Protein AF-0000000087525383 (afdb_homodimer)

Foldseek 3Di:
DPPDPDPPPPPPPPDDPDDDPFKWKKKKKWKDFPVPDCVVVLCVLLVVLVKDWPDKDWDDDDRMIMIITMIMDGPSSVVSSVVVVVVCCVPVVIDMDMDIDDPDPPPVFWFKKKKKKKDQDDPCPVVLVCVLCVVQVKAWDDKDKDWDQDPPPRTIMIIMMTMITHGNPDPVVVSVVVVVVSCVVRVMDMDIGGDDD/DPPDPPPPPPPPPPDDPDDDPFKWKKKKKWKDFPVPDCVVVLCVLLVVLVKDWPDKDWDDDDRMIMIITMIMDGPSSVVSSVVVVVVCCVPVVIDMDMDIDDPDPPPVFWFKKKKKKKDQDDPCPVVLVCVLCVVQVKAWDDKDKDWDQDPPPRTIMIIMITMITHGNPDPVVVSVVVVVVSCVVRVMDMDIGGDDD

pLDDT: mean 84.91, std 17.98, range [26.03, 98.06]

Sequence (394 aa):
MDTMPDWQDSDLKEQPRRSRPNENHLLINAFAPRDASPLVSLARRIAESGCNVVEARLATLGQEVCAQMLAQGSWDAIAKLESALARMEREDGTRMVYFRTALREAQGNALPYIVEVTAADKPGVLYQLAEFFEHHGVSIENMSCSRYRAAQTGADVFSAQFTVGIPVDTHIAGLRDDFLEFCDGLNLDAILDPMKFMDTMPDWQDSDLKEQPRRSRPNENHLLINAFAPRDASPLVSLARRIAESGCNVVEARLATLGQEVCAQMLAQGSWDAIAKLESALARMEREDGTRMVYFRTALREAQGNALPYIVEVTAADKPGVLYQLAEFFEHHGVSIENMSCSRYRAAQTGADVFSAQFTVGIPVDTHIAGLRDDFLEFCDGLNLDAILDPMKF

Nearest PDB structures (foldseek):
  1u8s-assembly1_A  TM=7.727E-01  e=5.179E-16  Vibrio cholerae
  1u8s-assembly1_B  TM=7.423E-01  e=1.619E-15  Vibrio cholerae
  2nyi-assembly1_B  TM=8.456E-01  e=4.259E-13  Galdieria sulphuraria
  5jlp-assembly1_A  TM=7.765E-01  e=1.706E-09  Mycobacterium avium 104
  5t41-assembly1_A  TM=7.630E-01  e=2.341E-09  Mycobacterium avium 104

Organism: NCBI:txid634155

Radius of gyration: 21.94 Å; Cα contacts (8 Å, |Δi|>4): 766; chains: 2; bounding box: 50×54×67 Å

InterPro domains:
  IPR002912 ACT domain [PS51671] (114-195)
  IPR016867 Glycine cleavage system transcriptional repressor [PIRSF028103] (23-197)
  IPR045865 ACT-like domain [SSF55021] (23-100)
  IPR045865 ACT-like domain [SSF55021] (109-196)
  IPR050990 UPF0237/Glycine cleavage system regulator [PTHR34875] (22-196)

Structure (mmCIF, N/CA/C/O backbone):
data_AF-0000000087525383-model_v1
#
loop_
_entity.id
_entity.type
_entity.pdbx_description
1 polymer 'Glycine cleavage system transcriptional repressor'
#
loop_
_atom_site.group_PDB
_atom_site.id
_atom_site.type_symbol
_atom_site.label_atom_id
_atom_site.label_alt_id
_atom_site.label_comp_id
_atom_site.label_asym_id
_atom_site.label_entity_id
_atom_site.label_seq_id
_atom_site.pdbx_PDB_ins_code
_atom_site.Cartn_x
_atom_site.Cartn_y
_atom_site.Cartn_z
_atom_site.occupancy
_atom_site.B_iso_or_equiv
_atom_site.auth_seq_id
_atom_site.auth_comp_id
_atom_site.auth_asym_id
_atom_site.auth_atom_id
_atom_site.pdbx_PDB_model_num
ATOM 1 N N . MET A 1 1 ? -25.219 10.859 -43.25 1 26.31 1 MET A N 1
ATOM 2 C CA . MET A 1 1 ? -25.562 11.039 -41.844 1 26.31 1 MET A CA 1
ATOM 3 C C . MET A 1 1 ? -24.906 9.969 -40.969 1 26.31 1 MET A C 1
ATOM 5 O O . MET A 1 1 ? -25.469 8.891 -40.781 1 26.31 1 MET A O 1
ATOM 9 N N . ASP A 1 2 ? -23.656 9.625 -41.094 1 30.47 2 ASP A N 1
ATOM 10 C CA . ASP A 1 2 ? -22.844 8.484 -40.688 1 30.47 2 ASP A CA 1
ATOM 11 C C . ASP A 1 2 ? -22.609 8.508 -39.156 1 30.47 2 ASP A C 1
ATOM 13 O O . ASP A 1 2 ? -21.953 9.422 -38.656 1 30.47 2 ASP A O 1
ATOM 17 N N . THR A 1 3 ? -23.672 8.094 -38.375 1 31.86 3 THR A N 1
ATOM 18 C CA . THR A 1 3 ? -23.75 8.109 -36.938 1 31.86 3 THR A CA 1
ATOM 19 C C . THR A 1 3 ? -22.578 7.348 -36.312 1 31.86 3 THR A C 1
ATOM 21 O O . THR A 1 3 ? -22.359 6.176 -36.625 1 31.86 3 THR A O 1
ATOM 24 N N . MET A 1 4 ? -21.562 8.039 -35.969 1 33.44 4 MET A N 1
ATOM 25 C CA . MET A 1 4 ? -20.391 7.48 -35.312 1 33.44 4 MET A CA 1
ATOM 26 C C . MET A 1 4 ? -20.781 6.617 -34.125 1 33.44 4 MET A C 1
ATOM 28 O O . MET A 1 4 ? -21.562 7.047 -33.281 1 33.44 4 MET A O 1
ATOM 32 N N . PRO A 1 5 ? -20.641 5.266 -34.188 1 33.88 5 PRO A N 1
ATOM 33 C CA . PRO A 1 5 ? -21.109 4.438 -33.062 1 33.88 5 PRO A CA 1
ATOM 34 C C . PRO A 1 5 ? -20.609 4.938 -31.703 1 33.88 5 PRO A C 1
ATOM 36 O O . PRO A 1 5 ? -19.547 5.566 -31.625 1 33.88 5 PRO A O 1
ATOM 39 N N . ASP A 1 6 ? -21.5 5.375 -30.828 1 31.06 6 ASP A N 1
ATOM 40 C CA . ASP A 1 6 ? -21.328 5.684 -29.422 1 31.06 6 ASP A CA 1
ATOM 41 C C . ASP A 1 6 ? -20.484 4.613 -28.719 1 31.06 6 ASP A C 1
ATOM 43 O O . ASP A 1 6 ? -20.797 3.422 -28.797 1 31.06 6 ASP A O 1
ATOM 47 N N . TRP A 1 7 ? -19.172 4.754 -28.688 1 30.75 7 TRP A N 1
ATOM 48 C CA . TRP A 1 7 ? -18.312 3.926 -27.875 1 30.75 7 TRP A CA 1
ATOM 49 C C . TRP A 1 7 ? -18.938 3.668 -26.5 1 30.75 7 TRP A C 1
ATOM 51 O O . TRP A 1 7 ? -19.25 4.609 -25.766 1 30.75 7 TRP A O 1
ATOM 61 N N . GLN A 1 8 ? -19.953 2.82 -26.391 1 28.8 8 GLN A N 1
ATOM 62 C CA . GLN A 1 8 ? -20.547 2.334 -25.141 1 28.8 8 GLN A CA 1
ATOM 63 C C . GLN A 1 8 ? -19.469 2.07 -24.094 1 28.8 8 GLN A C 1
ATOM 65 O O . GLN A 1 8 ? -18.516 1.323 -24.344 1 28.8 8 GLN A O 1
ATOM 70 N N . ASP A 1 9 ? -19.078 3.012 -23.312 1 34.28 9 ASP A N 1
ATOM 71 C CA . ASP A 1 9 ? -18.359 2.936 -22.047 1 34.28 9 ASP A CA 1
ATOM 72 C C . ASP A 1 9 ? -18.797 1.706 -21.25 1 34.28 9 ASP A C 1
ATOM 74 O O . ASP A 1 9 ? -19.891 1.679 -20.672 1 34.28 9 ASP A O 1
ATOM 78 N N . SER A 1 10 ? -18.656 0.495 -21.797 1 34.56 10 SER A N 1
ATOM 79 C CA . SER A 1 10 ? -18.906 -0.721 -21.031 1 34.56 10 SER A CA 1
ATOM 80 C C . SER A 1 10 ? -18.422 -0.584 -19.594 1 34.56 10 SER A C 1
ATOM 82 O O . SER A 1 10 ? -17.219 -0.426 -19.359 1 34.56 10 SER A O 1
ATOM 84 N N . ASP A 1 11 ? -19.188 -0.026 -18.75 1 36.31 11 ASP A N 1
ATOM 85 C CA . ASP A 1 11 ? -19.156 -0.075 -17.281 1 36.31 11 ASP A CA 1
ATOM 86 C C . ASP A 1 11 ? -18.719 -1.453 -16.797 1 36.31 11 ASP A C 1
ATOM 88 O O . ASP A 1 11 ? -19.484 -2.414 -16.859 1 36.31 11 ASP A O 1
ATOM 92 N N . LEU A 1 12 ? -17.672 -1.99 -17.141 1 36.22 12 LEU A N 1
ATOM 93 C CA . LEU A 1 12 ? -17.172 -3.17 -16.438 1 36.22 12 LEU A CA 1
ATOM 94 C C . LEU A 1 12 ? -17.391 -3.027 -14.922 1 36.22 12 LEU A C 1
ATOM 96 O O . LEU A 1 12 ? -16.484 -2.576 -14.211 1 36.22 12 LEU A O 1
ATOM 100 N N . LYS A 1 13 ? -18.578 -2.775 -14.469 1 38.59 13 LYS A N 1
ATOM 101 C CA . LYS A 1 13 ? -18.938 -2.83 -13.055 1 38.59 13 LYS A CA 1
ATOM 102 C C . LYS A 1 13 ? -18.438 -4.113 -12.406 1 38.59 13 LYS A C 1
ATOM 104 O O . LYS A 1 13 ? -18.797 -5.215 -12.828 1 38.59 13 LYS A O 1
ATOM 109 N N . GLU A 1 14 ? -17.344 -4.152 -11.836 1 45.91 14 GLU A N 1
ATOM 110 C CA . GLU A 1 14 ? -16.797 -5.219 -11 1 45.91 14 GLU A CA 1
ATOM 111 C C . GLU A 1 14 ? -17.844 -5.715 -9.992 1 45.91 14 GLU A C 1
ATOM 113 O O . GLU A 1 14 ? -18.406 -4.926 -9.242 1 45.91 14 GLU A O 1
ATOM 118 N N . GLN A 1 15 ? -18.656 -6.668 -10.336 1 46.84 15 GLN A N 1
ATOM 119 C CA . GLN A 1 15 ? -19.531 -7.188 -9.281 1 46.84 15 GLN A CA 1
ATOM 120 C C . GLN A 1 15 ? -18.719 -7.852 -8.172 1 46.84 15 GLN A C 1
ATOM 122 O O . GLN A 1 15 ? -17.859 -8.695 -8.445 1 46.84 15 GLN A O 1
ATOM 127 N N . PRO A 1 16 ? -18.781 -7.27 -7.035 1 48.25 16 PRO A N 1
ATOM 128 C CA . PRO A 1 16 ? -18.078 -7.922 -5.922 1 48.25 16 PRO A CA 1
ATOM 129 C C . PRO A 1 16 ? -18.422 -9.406 -5.801 1 48.25 16 PRO A C 1
ATOM 131 O O . PRO A 1 16 ? -19.562 -9.805 -6.09 1 48.25 16 PRO A O 1
ATOM 134 N N . ARG A 1 17 ? -17.562 -10.297 -5.781 1 51.44 17 ARG A N 1
ATOM 135 C CA . ARG A 1 17 ? -17.766 -11.727 -5.578 1 51.44 17 ARG A CA 1
ATOM 136 C C . ARG A 1 17 ? -18.562 -11.984 -4.301 1 51.44 17 ARG A C 1
ATOM 138 O O . ARG A 1 17 ? -18.203 -11.492 -3.23 1 51.44 17 ARG A O 1
ATOM 145 N N . ARG A 1 18 ? -19.734 -12.445 -4.391 1 45.78 18 ARG A N 1
ATOM 146 C CA . ARG A 1 18 ? -20.562 -12.844 -3.258 1 45.78 18 ARG A CA 1
ATOM 147 C C . ARG A 1 18 ? -19.922 -13.984 -2.477 1 45.78 18 ARG A C 1
ATOM 149 O O . ARG A 1 18 ? -19.375 -14.922 -3.068 1 45.78 18 ARG A O 1
ATOM 156 N N . SER A 1 19 ? -19.531 -13.68 -1.226 1 52.75 19 SER A N 1
ATOM 157 C CA . SER A 1 19 ? -18.984 -14.656 -0.287 1 52.75 19 SER A CA 1
ATOM 158 C C . SER A 1 19 ? -19.844 -15.906 -0.226 1 52.75 19 SER A C 1
ATOM 160 O O . SER A 1 19 ? -21.078 -15.82 -0.128 1 52.75 19 SER A O 1
ATOM 162 N N . ARG A 1 20 ? -19.469 -16.984 -0.732 1 54.62 20 ARG A N 1
ATOM 163 C CA . ARG A 1 20 ? -20.156 -18.234 -0.437 1 54.62 20 ARG A CA 1
ATOM 164 C C . ARG A 1 20 ? -20.203 -18.5 1.065 1 54.62 20 ARG A C 1
ATOM 166 O O . ARG A 1 20 ? -19.328 -18.047 1.808 1 54.62 20 ARG A O 1
ATOM 173 N N . PRO A 1 21 ? -21.359 -18.922 1.694 1 55.5 21 PRO A N 1
ATOM 174 C CA . PRO A 1 21 ? -21.625 -19.141 3.119 1 55.5 21 PRO A CA 1
ATOM 175 C C . PRO A 1 21 ? -20.406 -19.688 3.871 1 55.5 21 PRO A C 1
ATOM 177 O O . PRO A 1 21 ? -20.203 -19.359 5.047 1 55.5 21 PRO A O 1
ATOM 180 N N . ASN A 1 22 ? -19.5 -20.391 3.27 1 66.19 22 ASN A N 1
ATOM 181 C CA . ASN A 1 22 ? -18.453 -21.031 4.051 1 66.19 22 ASN A CA 1
ATOM 182 C C . ASN A 1 22 ? -17.078 -20.406 3.75 1 66.19 22 ASN A C 1
ATOM 184 O O . ASN A 1 22 ? -16.047 -21.062 3.928 1 66.19 22 ASN A O 1
ATOM 188 N N . GLU A 1 23 ? -17.172 -19.141 3.412 1 83.19 23 GLU A N 1
ATOM 189 C CA . GLU A 1 23 ? -15.898 -18.531 3.057 1 83.19 23 GLU A CA 1
ATOM 190 C C . GLU A 1 23 ? -15.383 -17.625 4.172 1 83.19 23 GLU A C 1
ATOM 192 O O . GLU A 1 23 ? -16.125 -16.781 4.688 1 83.19 23 GLU A O 1
ATOM 197 N N . ASN A 1 24 ? -14.156 -18.016 4.688 1 91.25 24 ASN A N 1
ATOM 198 C CA . ASN A 1 24 ? -13.445 -17.25 5.711 1 91.25 24 ASN A CA 1
ATOM 199 C C . ASN A 1 24 ? -12.305 -16.422 5.113 1 91.25 24 ASN A C 1
ATOM 201 O O . ASN A 1 24 ? -11.766 -16.781 4.066 1 91.25 24 ASN A O 1
ATOM 205 N N . HIS A 1 25 ? -12.086 -15.305 5.805 1 93.69 25 HIS A N 1
ATOM 206 C CA . HIS A 1 25 ? -11.07 -14.383 5.305 1 93.69 25 HIS A CA 1
ATOM 207 C C . HIS A 1 25 ? -10.023 -14.094 6.375 1 93.69 25 HIS A C 1
ATOM 209 O O . HIS A 1 25 ? -10.359 -13.914 7.547 1 93.69 25 HIS A O 1
ATOM 215 N N . LEU A 1 26 ? -8.812 -14.102 5.934 1 95.06 26 LEU A N 1
ATOM 216 C CA . LEU A 1 26 ? -7.68 -13.773 6.793 1 95.06 26 LEU A CA 1
ATOM 217 C C . LEU A 1 26 ? -6.852 -12.641 6.195 1 95.06 26 LEU A C 1
ATOM 219 O O . LEU A 1 26 ? -6.406 -12.727 5.051 1 95.06 26 LEU A O 1
ATOM 223 N N . LEU A 1 27 ? -6.715 -11.594 6.957 1 93.88 27 LEU A N 1
ATOM 224 C CA . LEU A 1 27 ? -5.828 -10.5 6.555 1 93.88 27 LEU A CA 1
ATOM 225 C C . LEU A 1 27 ? -4.426 -10.711 7.109 1 93.88 27 LEU A C 1
ATOM 227 O O . LEU A 1 27 ? -4.258 -11.031 8.289 1 93.88 27 LEU A O 1
ATOM 231 N N . ILE A 1 28 ? -3.428 -10.531 6.234 1 94.88 28 ILE A N 1
ATOM 232 C CA . ILE A 1 28 ? -2.031 -10.734 6.602 1 94.88 28 ILE A CA 1
ATOM 233 C C . ILE A 1 28 ? -1.22 -9.492 6.258 1 94.88 28 ILE A C 1
ATOM 235 O O . ILE A 1 28 ? -1.294 -8.984 5.137 1 94.88 28 ILE A O 1
ATOM 239 N N . ASN A 1 29 ? -0.475 -9.016 7.219 1 91.69 29 ASN A N 1
ATOM 240 C CA . ASN A 1 29 ? 0.499 -7.949 7.02 1 91.69 29 ASN A CA 1
ATOM 241 C C . ASN A 1 29 ? 1.899 -8.383 7.445 1 91.69 29 ASN A C 1
ATOM 243 O O . ASN A 1 29 ? 2.104 -8.797 8.586 1 91.69 29 ASN A O 1
ATOM 247 N N . ALA A 1 30 ? 2.834 -8.281 6.543 1 92.62 30 ALA A N 1
ATOM 248 C CA . ALA A 1 30 ? 4.207 -8.688 6.84 1 92.62 30 ALA A CA 1
ATOM 249 C C . ALA A 1 30 ? 5.203 -7.633 6.375 1 92.62 30 ALA A C 1
ATOM 251 O O . ALA A 1 30 ? 4.98 -6.961 5.363 1 92.62 30 ALA A O 1
ATOM 252 N N . PHE A 1 31 ? 6.352 -7.59 7.121 1 86.62 31 PHE A N 1
ATOM 253 C CA . PHE A 1 31 ? 7.387 -6.594 6.859 1 86.62 31 PHE A CA 1
ATOM 254 C C . PHE A 1 31 ? 8.766 -7.238 6.82 1 86.62 31 PHE A C 1
ATOM 256 O O . PHE A 1 31 ? 9.031 -8.188 7.562 1 86.62 31 PHE A O 1
ATOM 263 N N . ALA A 1 32 ? 9.578 -6.676 5.992 1 87.88 32 ALA A N 1
ATOM 264 C CA . ALA A 1 32 ? 10.961 -7.129 5.902 1 87.88 32 ALA A CA 1
ATOM 265 C C . ALA A 1 32 ? 11.828 -6.098 5.188 1 87.88 32 ALA A C 1
ATOM 267 O O . ALA A 1 32 ? 11.312 -5.16 4.574 1 87.88 32 ALA A O 1
ATOM 268 N N . PRO A 1 33 ? 13.094 -6.234 5.422 1 86.25 33 PRO A N 1
ATOM 269 C CA . PRO A 1 33 ? 13.961 -5.422 4.562 1 86.25 33 PRO A CA 1
ATOM 270 C C . PRO A 1 33 ? 13.688 -5.645 3.074 1 86.25 33 PRO A C 1
ATOM 272 O O . PRO A 1 33 ? 13.266 -6.734 2.676 1 86.25 33 PRO A O 1
ATOM 275 N N . ARG A 1 34 ? 13.938 -4.688 2.291 1 81.81 34 ARG A N 1
ATOM 276 C CA . ARG A 1 34 ? 13.625 -4.664 0.865 1 81.81 34 ARG A CA 1
ATOM 277 C C . ARG A 1 34 ? 14.172 -5.898 0.162 1 81.81 34 ARG A C 1
ATOM 279 O O . ARG A 1 34 ? 13.523 -6.449 -0.734 1 81.81 34 ARG A O 1
ATOM 286 N N . ASP A 1 35 ? 15.336 -6.391 0.565 1 83.31 35 ASP A N 1
ATOM 287 C CA . ASP A 1 35 ? 15.992 -7.504 -0.111 1 83.31 35 ASP A CA 1
ATOM 288 C C . ASP A 1 35 ? 15.445 -8.844 0.377 1 83.31 35 ASP A C 1
ATOM 290 O O . ASP A 1 35 ? 15.812 -9.898 -0.147 1 83.31 35 ASP A O 1
ATOM 294 N N . ALA A 1 36 ? 14.562 -8.812 1.277 1 89.69 36 ALA A N 1
ATOM 295 C CA . ALA A 1 36 ? 13.961 -10.023 1.815 1 89.69 36 ALA A CA 1
ATOM 296 C C . ALA A 1 36 ? 12.438 -9.945 1.774 1 89.69 36 ALA A C 1
ATOM 298 O O . ALA A 1 36 ? 11.758 -10.344 2.729 1 89.69 36 ALA A O 1
ATOM 299 N N . SER A 1 37 ? 11.914 -9.5 0.675 1 91.62 37 SER A N 1
ATOM 300 C CA . SER A 1 37 ? 10.477 -9.32 0.538 1 91.62 37 SER A CA 1
ATOM 301 C C . SER A 1 37 ? 9.727 -10.602 0.892 1 91.62 37 SER A C 1
ATOM 303 O O . SER A 1 37 ? 10.07 -11.688 0.414 1 91.62 37 SER A O 1
ATOM 305 N N . PRO A 1 38 ? 8.695 -10.477 1.654 1 93.94 38 PRO A N 1
ATOM 306 C CA . PRO A 1 38 ? 7.941 -11.664 2.061 1 93.94 38 PRO A CA 1
ATOM 307 C C . PRO A 1 38 ? 6.902 -12.086 1.024 1 93.94 38 PRO A C 1
ATOM 309 O O . PRO A 1 38 ? 6.148 -13.031 1.254 1 93.94 38 PRO A O 1
ATOM 312 N N . LEU A 1 39 ? 6.848 -11.477 -0.073 1 94.81 39 LEU A N 1
ATOM 313 C CA . LEU A 1 39 ? 5.781 -11.648 -1.054 1 94.81 39 LEU A CA 1
ATOM 314 C C . LEU A 1 39 ? 5.695 -13.094 -1.52 1 94.81 39 LEU A C 1
ATOM 316 O O . LEU A 1 39 ? 4.633 -13.719 -1.436 1 94.81 39 LEU A O 1
ATOM 320 N N . VAL A 1 40 ? 6.793 -13.648 -1.917 1 94.56 40 VAL A N 1
ATOM 321 C CA . VAL A 1 40 ? 6.805 -14.992 -2.473 1 94.56 40 VAL A CA 1
ATOM 322 C C . VAL A 1 40 ? 6.484 -16 -1.376 1 94.56 40 VAL A C 1
ATOM 324 O O . VAL A 1 40 ? 5.648 -16.891 -1.566 1 94.56 40 VAL A O 1
ATOM 327 N N . SER A 1 41 ? 7.137 -15.844 -0.261 1 94.62 41 SER A N 1
ATOM 328 C CA . SER A 1 41 ? 6.934 -16.781 0.839 1 94.62 41 SER A CA 1
ATOM 329 C C . SER A 1 41 ? 5.488 -16.766 1.321 1 94.62 41 SER A C 1
ATOM 331 O O . SER A 1 41 ? 4.895 -17.812 1.565 1 94.62 41 SER A O 1
ATOM 333 N N . LEU A 1 42 ? 4.875 -15.633 1.447 1 95.69 42 LEU A N 1
ATOM 334 C CA . LEU A 1 42 ? 3.492 -15.5 1.888 1 95.69 42 LEU A CA 1
ATOM 335 C C . LEU A 1 42 ? 2.537 -16.094 0.857 1 95.69 42 LEU A C 1
ATOM 337 O O . LEU A 1 42 ? 1.638 -16.859 1.208 1 95.69 42 LEU A O 1
ATOM 341 N N . ALA A 1 43 ? 2.754 -15.703 -0.387 1 95.5 43 ALA A N 1
ATOM 342 C CA . ALA A 1 43 ? 1.89 -16.203 -1.453 1 95.5 43 ALA A CA 1
ATOM 343 C C . ALA A 1 43 ? 1.939 -17.719 -1.527 1 95.5 43 ALA A C 1
ATOM 345 O O . ALA A 1 43 ? 0.913 -18.375 -1.729 1 95.5 43 ALA A O 1
ATOM 346 N N . ARG A 1 44 ? 3.088 -18.234 -1.332 1 94.88 44 ARG A N 1
ATOM 347 C CA . ARG A 1 44 ? 3.27 -19.672 -1.356 1 94.88 44 ARG A CA 1
ATOM 348 C C . ARG A 1 44 ? 2.498 -20.344 -0.224 1 94.88 44 ARG A C 1
ATOM 350 O O . ARG A 1 44 ? 1.797 -21.328 -0.443 1 94.88 44 ARG A O 1
ATOM 357 N N . ARG A 1 45 ? 2.609 -19.812 0.96 1 96.19 45 ARG A N 1
ATOM 358 C CA . ARG A 1 45 ? 1.938 -20.391 2.119 1 96.19 45 ARG A CA 1
ATOM 359 C C . ARG A 1 45 ? 0.423 -20.328 1.966 1 96.19 45 ARG A C 1
ATOM 361 O O . ARG A 1 45 ? -0.29 -21.25 2.377 1 96.19 45 ARG A O 1
ATOM 368 N N . ILE A 1 46 ? -0.03 -19.219 1.407 1 96.56 46 ILE A N 1
ATOM 369 C CA . ILE A 1 46 ? -1.463 -19.094 1.168 1 96.56 46 ILE A CA 1
ATOM 370 C C . ILE A 1 46 ? -1.928 -20.172 0.194 1 96.56 46 ILE A C 1
ATOM 372 O O . ILE A 1 46 ? -2.908 -20.875 0.456 1 96.56 46 ILE A O 1
ATOM 376 N N . ALA A 1 47 ? -1.214 -20.359 -0.856 1 94.69 47 ALA A N 1
ATOM 377 C CA . ALA A 1 47 ? -1.562 -21.359 -1.867 1 94.69 47 ALA A CA 1
ATOM 378 C C . ALA A 1 47 ? -1.479 -22.766 -1.296 1 94.69 47 ALA A C 1
ATOM 380 O O . ALA A 1 47 ? -2.389 -23.578 -1.491 1 94.69 47 ALA A O 1
ATOM 381 N N . GLU A 1 48 ? -0.442 -23.047 -0.553 1 95.69 48 GLU A N 1
ATOM 382 C CA . GLU A 1 48 ? -0.198 -24.391 -0.024 1 95.69 48 GLU A CA 1
ATOM 383 C C . GLU A 1 48 ? -1.229 -24.75 1.038 1 95.69 48 GLU A C 1
ATOM 385 O O . GLU A 1 48 ? -1.433 -25.938 1.327 1 95.69 48 GLU A O 1
ATOM 390 N N . SER A 1 49 ? -1.838 -23.797 1.615 1 96.81 49 SER A N 1
ATOM 391 C CA . SER A 1 49 ? -2.824 -24.047 2.66 1 96.81 49 SER A CA 1
ATOM 392 C C . SER A 1 49 ? -4.219 -24.219 2.072 1 96.81 49 SER A C 1
ATOM 394 O O . SER A 1 49 ? -5.188 -24.422 2.809 1 96.81 49 SER A O 1
ATOM 396 N N . GLY A 1 50 ? -4.34 -24.125 0.787 1 93.94 50 GLY A N 1
ATOM 397 C CA . GLY A 1 50 ? -5.629 -24.281 0.128 1 93.94 50 GLY A CA 1
ATOM 398 C C . GLY A 1 50 ? -6.438 -23 0.094 1 93.94 50 GLY A C 1
ATOM 399 O O . GLY A 1 50 ? -7.66 -23.031 -0.039 1 93.94 50 GLY A O 1
ATOM 400 N N . CYS A 1 51 ? -5.77 -21.938 0.323 1 95.38 51 CYS A N 1
ATOM 401 C CA . CYS A 1 51 ? -6.422 -20.625 0.275 1 95.38 51 CYS A CA 1
ATOM 402 C C . CYS A 1 51 ? -6.105 -19.906 -1.029 1 95.38 51 CYS A C 1
ATOM 404 O O . CYS A 1 51 ? -5.188 -20.297 -1.752 1 95.38 51 CYS A O 1
ATOM 406 N N . ASN A 1 52 ? -6.949 -18.906 -1.293 1 92.88 52 ASN A N 1
ATOM 407 C CA . ASN A 1 52 ? -6.734 -18 -2.424 1 92.88 52 ASN A CA 1
ATOM 408 C C . ASN A 1 52 ? -6.461 -16.578 -1.961 1 92.88 52 ASN A C 1
ATOM 410 O O . ASN A 1 52 ? -6.977 -16.141 -0.929 1 92.88 52 ASN A O 1
ATOM 414 N N . VAL A 1 53 ? -5.645 -15.906 -2.752 1 94.56 53 VAL A N 1
ATOM 415 C CA . VAL A 1 53 ? -5.441 -14.484 -2.484 1 94.56 53 VAL A CA 1
ATOM 416 C C . VAL A 1 53 ? -6.535 -13.664 -3.164 1 94.56 53 VAL A C 1
ATOM 418 O O . VAL A 1 53 ? -6.656 -13.672 -4.391 1 94.56 53 VAL A O 1
ATOM 421 N N . VAL A 1 54 ? -7.273 -12.984 -2.383 1 91.38 54 VAL A N 1
ATOM 422 C CA . VAL A 1 54 ? -8.352 -12.156 -2.91 1 91.38 54 VAL A CA 1
ATOM 423 C C . VAL A 1 54 ? -7.793 -10.82 -3.385 1 91.38 54 VAL A C 1
ATOM 425 O O . VAL A 1 54 ? -8.133 -10.344 -4.473 1 91.38 54 VAL A O 1
ATOM 428 N N . GLU A 1 55 ? -7.008 -10.242 -2.596 1 92.44 55 GLU A N 1
ATOM 429 C CA . GLU A 1 55 ? -6.367 -8.953 -2.854 1 92.44 55 GLU A CA 1
ATOM 430 C C . GLU A 1 55 ? -4.992 -8.883 -2.193 1 92.44 55 GLU A C 1
ATOM 432 O O . GLU A 1 55 ? -4.773 -9.484 -1.139 1 92.44 55 GLU A O 1
ATOM 437 N N . ALA A 1 56 ? -4.086 -8.164 -2.826 1 94.88 56 ALA A N 1
ATOM 438 C CA . ALA A 1 56 ? -2.748 -8.008 -2.264 1 94.88 56 ALA A CA 1
ATOM 439 C C . ALA A 1 56 ? -2.166 -6.641 -2.607 1 94.88 56 ALA A C 1
ATOM 441 O O . ALA A 1 56 ? -2.447 -6.09 -3.674 1 94.88 56 ALA A O 1
ATOM 442 N N . ARG A 1 57 ? -1.373 -6.18 -1.696 1 92.94 57 ARG A N 1
ATOM 443 C CA . ARG A 1 57 ? -0.628 -4.938 -1.881 1 92.94 57 ARG A CA 1
ATOM 444 C C . ARG A 1 57 ? 0.798 -5.07 -1.359 1 92.94 57 ARG A C 1
ATOM 446 O O . ARG A 1 57 ? 1.03 -5.699 -0.325 1 92.94 57 ARG A O 1
ATOM 453 N N . LEU A 1 58 ? 1.659 -4.555 -2.133 1 94.19 58 LEU A N 1
ATOM 454 C CA . LEU A 1 58 ? 3.055 -4.441 -1.723 1 94.19 58 LEU A CA 1
ATOM 455 C C . LEU A 1 58 ? 3.545 -3.004 -1.852 1 94.19 58 LEU A C 1
ATOM 457 O O . LEU A 1 58 ? 3.289 -2.346 -2.863 1 94.19 58 LEU A O 1
ATOM 461 N N . ALA A 1 59 ? 4.145 -2.541 -0.793 1 90.62 59 ALA A N 1
ATOM 462 C CA . ALA A 1 59 ? 4.684 -1.185 -0.822 1 90.62 59 ALA A CA 1
ATOM 463 C C . ALA A 1 59 ? 6.078 -1.136 -0.199 1 90.62 59 ALA A C 1
ATOM 465 O O . ALA A 1 59 ? 6.363 -1.865 0.753 1 90.62 59 ALA A O 1
ATOM 466 N N . THR A 1 60 ? 6.855 -0.307 -0.783 1 88.12 60 THR A N 1
ATOM 467 C CA . THR A 1 60 ? 8.203 -0.081 -0.266 1 88.12 60 THR A CA 1
ATOM 468 C C . THR A 1 60 ? 8.344 1.338 0.279 1 88.12 60 THR A C 1
ATOM 470 O O . THR A 1 60 ? 8.125 2.311 -0.446 1 88.12 60 THR A O 1
ATOM 473 N N . LEU A 1 61 ? 8.641 1.414 1.614 1 84.56 61 LEU A N 1
ATOM 474 C CA . LEU A 1 61 ? 8.945 2.689 2.256 1 84.56 61 LEU A CA 1
ATOM 475 C C . LEU A 1 61 ? 10.328 2.664 2.887 1 84.56 61 LEU A C 1
ATOM 477 O O . LEU A 1 61 ? 10.617 1.822 3.74 1 84.56 61 LEU A O 1
ATOM 481 N N . GLY A 1 62 ? 11.188 3.574 2.383 1 79.88 62 GLY A N 1
ATOM 482 C CA . GLY A 1 62 ? 12.562 3.514 2.832 1 79.88 62 GLY A CA 1
ATOM 483 C C . GLY A 1 62 ? 13.266 2.225 2.445 1 79.88 62 GLY A C 1
ATOM 484 O O . GLY A 1 62 ? 13.297 1.858 1.269 1 79.88 62 GLY A O 1
ATOM 485 N N . GLN A 1 63 ? 13.781 1.48 3.52 1 82.94 63 GLN A N 1
ATOM 486 C CA . GLN A 1 63 ? 14.5 0.233 3.277 1 82.94 63 GLN A CA 1
ATOM 487 C C . GLN A 1 63 ? 13.633 -0.975 3.623 1 82.94 63 GLN A C 1
ATOM 489 O O . GLN A 1 63 ? 14.133 -2.1 3.701 1 82.94 63 GLN A O 1
ATOM 494 N N . GLU A 1 64 ? 12.336 -0.638 3.754 1 85.81 64 GLU A N 1
ATOM 495 C CA . GLU A 1 64 ? 11.445 -1.714 4.176 1 85.81 64 GLU A CA 1
ATOM 496 C C . GLU A 1 64 ? 10.336 -1.949 3.152 1 85.81 64 GLU A C 1
ATOM 498 O O . GLU A 1 64 ? 9.898 -1.014 2.482 1 85.81 64 GLU A O 1
ATOM 503 N N . VAL A 1 65 ? 10.023 -3.193 3.043 1 89.81 65 VAL A N 1
ATOM 504 C CA . VAL A 1 65 ? 8.898 -3.57 2.193 1 89.81 65 VAL A CA 1
ATOM 505 C C . VAL A 1 65 ? 7.777 -4.148 3.049 1 89.81 65 VAL A C 1
ATOM 507 O O . VAL A 1 65 ? 8.031 -4.824 4.047 1 89.81 65 VAL A O 1
ATOM 510 N N . CYS A 1 66 ? 6.566 -3.781 2.697 1 91.44 66 CYS A N 1
ATOM 511 C CA . CYS A 1 66 ? 5.387 -4.281 3.391 1 91.44 66 CYS A CA 1
ATOM 512 C C . CYS A 1 66 ? 4.441 -4.984 2.422 1 91.44 66 CYS A C 1
ATOM 514 O O . CYS A 1 66 ? 4.043 -4.41 1.409 1 91.44 66 CYS A O 1
ATOM 516 N N . ALA A 1 67 ? 4.109 -6.223 2.775 1 94.5 67 ALA A N 1
ATOM 517 C CA . ALA A 1 67 ? 3.129 -6.984 2.008 1 94.5 67 ALA A CA 1
ATOM 518 C C . ALA A 1 67 ? 1.826 -7.141 2.787 1 94.5 67 ALA A C 1
ATOM 520 O O . ALA A 1 67 ? 1.831 -7.59 3.936 1 94.5 67 ALA A O 1
ATOM 521 N N . GLN A 1 68 ? 0.771 -6.699 2.135 1 93.81 68 GLN A N 1
ATOM 522 C CA . GLN A 1 68 ? -0.574 -6.91 2.66 1 93.81 68 GLN A CA 1
ATOM 523 C C . GLN A 1 68 ? -1.367 -7.863 1.769 1 93.81 68 GLN A C 1
ATOM 525 O O . GLN A 1 68 ? -1.468 -7.648 0.559 1 93.81 68 GLN A O 1
ATOM 530 N N . MET A 1 69 ? -1.998 -8.891 2.447 1 95.31 69 MET A N 1
ATOM 531 C CA . MET A 1 69 ? -2.734 -9.859 1.644 1 95.31 69 MET A CA 1
ATOM 532 C C . MET A 1 69 ? -4.023 -10.273 2.342 1 95.31 69 MET A C 1
ATOM 534 O O . MET A 1 69 ? -4.039 -10.477 3.557 1 95.31 69 MET A O 1
ATOM 538 N N . LEU A 1 70 ? -5.031 -10.312 1.56 1 93.88 70 LEU A N 1
ATOM 539 C CA . LEU A 1 70 ? -6.297 -10.883 2.01 1 93.88 70 LEU A CA 1
ATOM 540 C C . LEU A 1 70 ? -6.496 -12.289 1.444 1 93.88 70 LEU A C 1
ATOM 542 O O . LEU A 1 70 ? -6.688 -12.453 0.238 1 93.88 70 LEU A O 1
ATOM 546 N N . ALA A 1 71 ? -6.461 -13.234 2.342 1 95.38 71 ALA A N 1
ATOM 547 C CA . ALA A 1 71 ? -6.641 -14.633 1.95 1 95.38 71 ALA A CA 1
ATOM 548 C C . ALA A 1 71 ? -8.07 -15.094 2.199 1 95.38 71 ALA A C 1
ATOM 550 O O . ALA A 1 71 ? -8.719 -14.641 3.145 1 95.38 71 ALA A O 1
ATOM 551 N N . GLN A 1 72 ? -8.469 -15.922 1.312 1 93.94 72 GLN A N 1
ATOM 552 C CA . GLN A 1 72 ? -9.797 -16.516 1.438 1 93.94 72 GLN A CA 1
ATOM 553 C C . GLN A 1 72 ? -9.734 -18.031 1.329 1 93.94 72 GLN A C 1
ATOM 555 O O . GLN A 1 72 ? -8.977 -18.578 0.522 1 93.94 72 GLN A O 1
ATOM 560 N N . GLY A 1 73 ? -10.578 -18.703 2.178 1 94.06 73 GLY A N 1
ATOM 561 C CA . GLY A 1 73 ? -10.656 -20.141 2.135 1 94.06 73 GLY A CA 1
ATOM 562 C C . GLY A 1 73 ? -11.656 -20.719 3.121 1 94.06 73 GLY A C 1
ATOM 563 O O . GLY A 1 73 ? -12.352 -19.969 3.814 1 94.06 73 GLY A O 1
ATOM 564 N N . SER A 1 74 ? -11.742 -22.031 3.096 1 94.62 74 SER A N 1
ATOM 565 C CA . SER A 1 74 ? -12.562 -22.719 4.094 1 94.62 74 SER A CA 1
ATOM 566 C C . SER A 1 74 ? -12.016 -22.5 5.5 1 94.62 74 SER A C 1
ATOM 568 O O . SER A 1 74 ? -10.898 -22 5.668 1 94.62 74 SER A O 1
ATOM 570 N N . TRP A 1 75 ? -12.859 -22.844 6.5 1 94.25 75 TRP A N 1
ATOM 571 C CA . TRP A 1 75 ? -12.453 -22.719 7.895 1 94.25 75 TRP A CA 1
ATOM 572 C C . TRP A 1 75 ? -11.18 -23.516 8.164 1 94.25 75 TRP A C 1
ATOM 574 O O . TRP A 1 75 ? -10.242 -23.016 8.797 1 94.25 75 TRP A O 1
ATOM 584 N N . ASP A 1 76 ? -11.195 -24.641 7.594 1 96.25 76 ASP A N 1
ATOM 585 C CA . ASP A 1 76 ? -10.047 -25.5 7.82 1 96.25 76 ASP A CA 1
ATOM 586 C C . ASP A 1 76 ? -8.812 -24.969 7.094 1 96.25 76 ASP A C 1
ATOM 588 O O . ASP A 1 76 ? -7.695 -25.062 7.613 1 96.25 76 ASP A O 1
ATOM 592 N N . ALA A 1 77 ? -8.984 -24.469 5.914 1 96.62 77 ALA A N 1
ATOM 593 C CA . ALA A 1 77 ? -7.875 -23.906 5.148 1 96.62 77 ALA A CA 1
ATOM 594 C C . ALA A 1 77 ? -7.277 -22.688 5.852 1 96.62 77 ALA A C 1
ATOM 596 O O . ALA A 1 77 ? -6.059 -22.531 5.898 1 96.62 77 ALA A O 1
ATOM 597 N N . ILE A 1 78 ? -8.086 -21.875 6.387 1 97 78 ILE A N 1
ATOM 598 C CA . ILE A 1 78 ? -7.641 -20.688 7.109 1 97 78 ILE A CA 1
ATOM 599 C C . ILE A 1 78 ? -6.879 -21.109 8.367 1 97 78 ILE A C 1
ATOM 601 O O . ILE A 1 78 ? -5.84 -20.531 8.688 1 97 78 ILE A O 1
ATOM 605 N N . ALA A 1 79 ? -7.418 -22.094 9.023 1 97.44 79 ALA A N 1
ATOM 606 C CA . ALA A 1 79 ? -6.73 -22.594 10.211 1 97.44 79 ALA A CA 1
ATOM 607 C C . ALA A 1 79 ? -5.344 -23.125 9.859 1 97.44 79 ALA A C 1
ATOM 609 O O . ALA A 1 79 ? -4.375 -22.891 10.578 1 97.44 79 ALA A O 1
ATOM 610 N N . LYS A 1 80 ? -5.332 -23.812 8.82 1 98.06 80 LYS A N 1
ATOM 611 C CA . LYS A 1 80 ? -4.059 -24.328 8.328 1 98.06 80 LYS A CA 1
ATOM 612 C C . LYS A 1 80 ? -3.096 -23.203 7.992 1 98.06 80 LYS A C 1
ATOM 614 O O . LYS A 1 80 ? -1.908 -23.266 8.312 1 98.06 80 LYS A O 1
ATOM 619 N N . LEU A 1 81 ? -3.58 -22.172 7.375 1 97.81 81 LEU A N 1
ATOM 620 C CA . LEU A 1 81 ? -2.777 -21 7.008 1 97.81 81 LEU A CA 1
ATOM 621 C C . LEU A 1 81 ? -2.248 -20.297 8.25 1 97.81 81 LEU A C 1
ATOM 623 O O . LEU A 1 81 ? -1.072 -19.922 8.305 1 97.81 81 LEU A O 1
ATOM 627 N N . GLU A 1 82 ? -3.053 -20.141 9.219 1 97.5 82 GLU A N 1
ATOM 628 C CA . GLU A 1 82 ? -2.625 -19.516 10.469 1 97.5 82 GLU A CA 1
ATOM 629 C C . GLU A 1 82 ? -1.471 -20.281 11.102 1 97.5 82 GLU A C 1
ATOM 631 O O . GLU A 1 82 ? -0.51 -19.688 11.586 1 97.5 82 GLU A O 1
ATOM 636 N N . SER A 1 83 ? -1.594 -21.562 11.07 1 97.75 83 SER A N 1
ATOM 637 C CA . SER A 1 83 ? -0.53 -22.406 11.609 1 97.75 83 SER A CA 1
ATOM 638 C C . SER A 1 83 ? 0.759 -22.25 10.812 1 97.75 83 SER A C 1
ATOM 640 O O . SER A 1 83 ? 1.847 -22.172 11.383 1 97.75 83 SER A O 1
ATOM 642 N N . ALA A 1 84 ? 0.598 -22.203 9.555 1 97.25 84 ALA A N 1
ATOM 643 C CA . ALA A 1 84 ? 1.758 -22.047 8.68 1 97.25 84 ALA A CA 1
ATOM 644 C C . ALA A 1 84 ? 2.439 -20.703 8.914 1 97.25 84 ALA A C 1
ATOM 646 O O . ALA A 1 84 ? 3.67 -20.609 8.914 1 97.25 84 ALA A O 1
ATOM 647 N N . LEU A 1 85 ? 1.67 -19.656 9.102 1 96.25 85 LEU A N 1
ATOM 648 C CA . LEU A 1 85 ? 2.209 -18.312 9.336 1 96.25 85 LEU A CA 1
ATOM 649 C C . LEU A 1 85 ? 2.928 -18.25 10.68 1 96.25 85 LEU A C 1
ATOM 651 O O . LEU A 1 85 ? 3.963 -17.594 10.805 1 96.25 85 LEU A O 1
ATOM 655 N N . ALA A 1 86 ? 2.354 -18.922 11.664 1 95.19 86 ALA A N 1
ATOM 656 C CA . ALA A 1 86 ? 3 -18.969 12.977 1 95.19 86 ALA A CA 1
ATOM 657 C C . ALA A 1 86 ? 4.383 -19.594 12.883 1 95.19 86 ALA A C 1
ATOM 659 O O . ALA A 1 86 ? 5.34 -19.109 13.484 1 95.19 86 ALA A O 1
ATOM 660 N N . ARG A 1 87 ? 4.461 -20.609 12.133 1 94.62 87 ARG A N 1
ATOM 661 C CA . ARG A 1 87 ? 5.738 -21.266 11.914 1 94.62 87 ARG A CA 1
ATOM 662 C C . ARG A 1 87 ? 6.711 -20.359 11.164 1 94.62 87 ARG A C 1
ATOM 664 O O . ARG A 1 87 ? 7.898 -20.312 11.492 1 94.62 87 ARG A O 1
ATOM 671 N N . MET A 1 88 ? 6.199 -19.656 10.18 1 91.5 88 MET A N 1
ATOM 672 C CA . MET A 1 88 ? 7.012 -18.75 9.383 1 91.5 88 MET A CA 1
ATOM 673 C C . MET A 1 88 ? 7.605 -17.656 10.258 1 91.5 88 MET A C 1
ATOM 675 O O . MET A 1 88 ? 8.773 -17.281 10.102 1 91.5 88 MET A O 1
ATOM 679 N N . GLU A 1 89 ? 6.824 -17.109 11.086 1 89 89 GLU A N 1
ATOM 680 C CA . GLU A 1 89 ? 7.27 -16.047 11.984 1 89 89 GLU A CA 1
ATOM 681 C C . GLU A 1 89 ? 8.406 -16.531 12.875 1 89 89 GLU A C 1
ATOM 683 O O . GLU A 1 89 ? 9.391 -15.812 13.086 1 89 89 GLU A O 1
ATOM 688 N N . ARG A 1 90 ? 8.352 -17.719 13.336 1 89.44 90 ARG A N 1
ATOM 689 C CA . ARG A 1 90 ? 9.352 -18.281 14.242 1 89.44 90 ARG A CA 1
ATOM 690 C C . ARG A 1 90 ? 10.633 -18.625 13.492 1 89.44 90 ARG A C 1
ATOM 692 O O . ARG A 1 90 ? 11.734 -18.375 13.992 1 89.44 90 ARG A O 1
ATOM 699 N N . GLU A 1 91 ? 10.523 -19.031 12.289 1 89.25 91 GLU A N 1
ATOM 700 C CA . GLU A 1 91 ? 11.664 -19.562 11.547 1 89.25 91 GLU A CA 1
ATOM 701 C C . GLU A 1 91 ? 12.391 -18.469 10.789 1 89.25 91 GLU A C 1
ATOM 703 O O . GLU A 1 91 ? 13.625 -18.453 10.719 1 89.25 91 GLU A O 1
ATOM 708 N N . ASP A 1 92 ? 11.625 -17.5 10.148 1 82.31 92 ASP A N 1
ATOM 709 C CA . ASP A 1 92 ? 12.219 -16.531 9.227 1 82.31 92 ASP A CA 1
ATOM 710 C C . ASP A 1 92 ? 12.406 -15.18 9.898 1 82.31 92 ASP A C 1
ATOM 712 O O . ASP A 1 92 ? 13.086 -14.305 9.359 1 82.31 92 ASP A O 1
ATOM 716 N N . GLY A 1 93 ? 11.914 -15.008 11.023 1 79.31 93 GLY A N 1
ATOM 717 C CA . GLY A 1 93 ? 12.031 -13.727 11.703 1 79.31 93 GLY A CA 1
ATOM 718 C C . GLY A 1 93 ? 11.234 -12.625 11.031 1 79.31 93 GLY A C 1
ATOM 719 O O . GLY A 1 93 ? 11.469 -11.445 11.281 1 79.31 93 GLY A O 1
ATOM 720 N N . THR A 1 94 ? 10.367 -12.977 10.133 1 82.62 94 THR A N 1
ATOM 721 C CA . THR A 1 94 ? 9.523 -11.984 9.469 1 82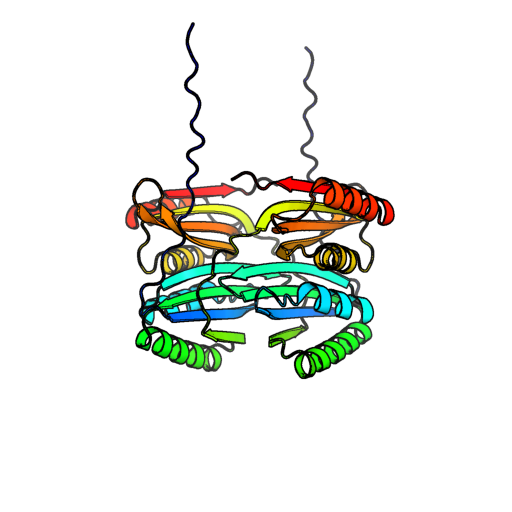.62 94 THR A CA 1
ATOM 722 C C . THR A 1 94 ? 8.508 -11.406 10.445 1 82.62 94 THR A C 1
ATOM 724 O O . THR A 1 94 ? 7.801 -12.148 11.133 1 82.62 94 THR A O 1
ATOM 727 N N . ARG A 1 95 ? 8.547 -10.133 10.562 1 84.25 95 ARG A N 1
ATOM 728 C CA . ARG A 1 95 ? 7.523 -9.484 11.375 1 84.25 95 ARG A CA 1
ATOM 729 C C . ARG A 1 95 ? 6.176 -9.492 10.664 1 84.25 95 ARG A C 1
ATOM 731 O O . ARG A 1 95 ? 6.078 -9.094 9.5 1 84.25 95 ARG A O 1
ATOM 738 N N . MET A 1 96 ? 5.137 -10.07 11.352 1 90.25 96 MET A N 1
ATOM 739 C CA . MET A 1 96 ? 3.844 -10.148 10.68 1 90.25 96 MET A CA 1
ATOM 740 C C . MET A 1 96 ? 2.701 -10 11.68 1 90.25 96 MET A C 1
ATOM 742 O O . MET A 1 96 ? 2.877 -10.273 12.867 1 90.25 96 MET A O 1
ATOM 746 N N . VAL A 1 97 ? 1.626 -9.523 11.234 1 88.31 97 VAL A N 1
ATOM 747 C CA . VAL A 1 97 ? 0.345 -9.516 11.938 1 88.31 97 VAL A CA 1
ATOM 748 C C . VAL A 1 97 ? -0.737 -10.109 11.039 1 88.31 97 VAL A C 1
ATOM 750 O O . VAL A 1 97 ? -0.796 -9.82 9.844 1 88.31 97 VAL A O 1
ATOM 753 N N . TYR A 1 98 ? -1.529 -11.016 11.586 1 92.38 98 TYR A N 1
ATOM 754 C CA . TYR A 1 98 ? -2.643 -11.57 10.828 1 92.38 98 TYR A CA 1
ATOM 755 C C . TYR A 1 98 ? -3.85 -11.812 11.727 1 92.38 98 TYR A C 1
ATOM 757 O O . TYR A 1 98 ? -3.697 -12.117 12.914 1 92.38 98 TYR A O 1
ATOM 765 N N . PHE A 1 99 ? -5.047 -11.656 11.156 1 90.62 99 PHE A N 1
ATOM 766 C CA . PHE A 1 99 ? -6.285 -11.891 11.883 1 90.62 99 PHE A CA 1
ATOM 767 C C . PHE A 1 99 ? -7.441 -12.133 10.914 1 90.62 99 PHE A C 1
ATOM 769 O O . PHE A 1 99 ? -7.398 -11.695 9.766 1 90.62 99 PHE A O 1
ATOM 776 N N . ARG A 1 100 ? -8.422 -12.805 11.406 1 91.12 100 ARG A N 1
ATOM 777 C CA . ARG A 1 100 ? -9.602 -13.086 10.602 1 91.12 100 ARG A CA 1
ATOM 778 C C . ARG A 1 100 ? -10.469 -11.844 10.438 1 91.12 100 ARG A C 1
ATOM 780 O O . ARG A 1 100 ? -10.578 -11.031 11.367 1 91.12 100 ARG A O 1
ATOM 787 N N . THR A 1 101 ? -10.93 -11.703 9.195 1 87.31 101 THR A N 1
ATOM 788 C CA . THR A 1 101 ? -11.75 -10.531 8.898 1 87.31 101 THR A CA 1
ATOM 789 C C . THR A 1 101 ? -12.906 -10.906 7.977 1 87.31 101 THR A C 1
ATOM 791 O O . THR A 1 101 ? -13.086 -12.078 7.645 1 87.31 101 THR A O 1
ATOM 794 N N . ALA A 1 102 ? -13.828 -9.953 7.742 1 76.94 102 ALA A N 1
ATOM 795 C CA . ALA A 1 102 ? -14.938 -10.156 6.812 1 76.94 102 ALA A CA 1
ATOM 796 C C . ALA A 1 102 ? -14.688 -9.43 5.492 1 76.94 102 ALA A C 1
ATOM 798 O O . ALA A 1 102 ? -13.812 -8.562 5.41 1 76.94 102 ALA A O 1
ATOM 799 N N . LEU A 1 103 ? -15.281 -10.039 4.387 1 68.88 103 LEU A N 1
ATOM 800 C CA . LEU A 1 103 ? -15.133 -9.391 3.084 1 68.88 103 LEU A CA 1
ATOM 801 C C . LEU A 1 103 ? -15.781 -8.008 3.088 1 68.88 103 LEU A C 1
ATOM 803 O O . LEU A 1 103 ? -16.75 -7.773 3.811 1 68.88 103 LEU A O 1
ATOM 807 N N . ARG A 1 104 ? -15.055 -7.176 2.377 1 61.75 104 ARG A N 1
ATOM 808 C CA . ARG A 1 104 ? -15.469 -5.785 2.252 1 61.75 104 ARG A CA 1
ATOM 809 C C . ARG A 1 104 ? -16.922 -5.684 1.813 1 61.75 104 ARG A C 1
ATOM 811 O O . ARG A 1 104 ? -17.344 -6.363 0.877 1 61.75 104 ARG A O 1
ATOM 818 N N . GLU A 1 105 ? -17.812 -5.215 2.691 1 57.16 105 GLU A N 1
ATOM 819 C CA . GLU A 1 105 ? -19.109 -4.773 2.191 1 57.16 105 GLU A CA 1
ATOM 820 C C . GLU A 1 105 ? -18.969 -3.51 1.348 1 57.16 105 GLU A C 1
ATOM 822 O O . GLU A 1 105 ? -18.109 -2.668 1.612 1 57.16 105 GLU A O 1
ATOM 827 N N . ALA A 1 106 ? -19 -3.607 0.016 1 51.44 106 ALA A N 1
ATOM 828 C CA . ALA A 1 106 ? -18.984 -2.414 -0.826 1 51.44 106 ALA A CA 1
ATOM 829 C C . ALA A 1 106 ? -19.547 -1.206 -0.079 1 51.44 106 ALA A C 1
ATOM 831 O O . ALA A 1 106 ? -20.594 -1.298 0.569 1 51.44 106 ALA A O 1
ATOM 832 N N . GLN A 1 107 ? -18.641 -0.333 0.4 1 55.62 107 GLN A N 1
ATOM 833 C CA . GLN A 1 107 ? -19.234 0.862 0.986 1 55.62 107 GLN A CA 1
ATOM 834 C C . GLN A 1 107 ? -20.188 1.541 0.004 1 55.62 107 GLN A C 1
ATOM 836 O O . GLN A 1 107 ? -19.75 2.301 -0.864 1 55.62 107 GLN A O 1
ATOM 841 N N . GLY A 1 108 ? -21.328 1.003 -0.364 1 61.34 108 GLY A N 1
ATOM 842 C CA . GLY A 1 108 ? -22.328 1.407 -1.33 1 61.34 108 GLY A CA 1
ATOM 843 C C . GLY A 1 108 ? -22.672 2.883 -1.255 1 61.34 108 GLY A C 1
ATOM 844 O O . GLY A 1 108 ? -23.141 3.467 -2.232 1 61.34 108 GLY A O 1
ATOM 845 N N . ASN A 1 109 ? -22.297 3.67 -0.263 1 77.94 109 ASN A N 1
ATOM 846 C CA . ASN A 1 109 ? -22.859 5.016 -0.21 1 77.94 109 ASN A CA 1
ATOM 847 C C . ASN A 1 109 ? -21.766 6.082 -0.302 1 77.94 109 ASN A C 1
ATOM 849 O O . ASN A 1 109 ? -21.875 7.141 0.319 1 77.94 109 ASN A O 1
ATOM 853 N N . ALA A 1 110 ? -20.594 5.727 -1.054 1 86.94 110 ALA A N 1
ATOM 854 C CA . ALA A 1 110 ? -19.562 6.754 -1.219 1 86.94 110 ALA A CA 1
ATOM 855 C C . ALA A 1 110 ? -19.094 6.832 -2.668 1 86.94 110 ALA A C 1
ATOM 857 O O . ALA A 1 110 ? -19 5.809 -3.352 1 86.94 110 ALA A O 1
ATOM 858 N N . LEU A 1 111 ? -18.891 8.094 -3.193 1 88.44 111 LEU A N 1
ATOM 859 C CA . LEU A 1 111 ? -18.375 8.352 -4.531 1 88.44 111 LEU A CA 1
ATOM 860 C C . LEU A 1 111 ? -16.844 8.492 -4.508 1 88.44 111 LEU A C 1
ATOM 862 O O . LEU A 1 111 ? -16.312 9.297 -3.746 1 88.44 111 LEU A O 1
ATOM 866 N N . PRO A 1 112 ? -16.188 7.734 -5.371 1 91.25 112 PRO A N 1
ATOM 867 C CA . PRO A 1 112 ? -14.727 7.812 -5.383 1 91.25 112 PRO A CA 1
ATOM 868 C C . PRO A 1 112 ? -14.203 9.055 -6.105 1 91.25 112 PRO A C 1
ATOM 870 O O . PRO A 1 112 ? -14.656 9.359 -7.211 1 91.25 112 PRO A O 1
ATOM 873 N N . TYR A 1 113 ? -13.312 9.758 -5.492 1 94.5 113 TYR A N 1
ATOM 874 C CA . TYR A 1 113 ? -12.625 10.914 -6.055 1 94.5 113 TYR A CA 1
ATOM 875 C C . TYR A 1 113 ? -11.109 10.766 -5.926 1 94.5 113 TYR A C 1
ATOM 877 O O . TYR A 1 113 ? -10.617 10.156 -4.973 1 94.5 113 TYR A O 1
ATOM 885 N N . ILE A 1 114 ? -10.398 11.336 -6.906 1 95.62 114 ILE A N 1
ATOM 886 C CA . ILE A 1 114 ? -8.945 11.398 -6.844 1 95.62 114 ILE A CA 1
ATOM 887 C C . ILE A 1 114 ? -8.5 12.797 -6.422 1 95.62 114 ILE A C 1
ATOM 889 O O . ILE A 1 114 ? -9.031 13.797 -6.918 1 95.62 114 ILE A O 1
ATOM 893 N N . VAL A 1 115 ? -7.547 12.805 -5.535 1 96.06 115 VAL A N 1
ATOM 894 C CA . VAL A 1 115 ? -6.977 14.062 -5.07 1 96.06 115 VAL A CA 1
ATOM 895 C C . VAL A 1 115 ? -5.469 14.062 -5.297 1 96.06 115 VAL A C 1
ATOM 897 O O . VAL A 1 115 ? -4.785 13.094 -4.973 1 96.06 115 VAL A O 1
ATOM 900 N N . GLU A 1 116 ? -4.996 15.102 -5.875 1 96.5 116 GLU A N 1
ATOM 901 C CA . GLU A 1 116 ? -3.562 15.328 -6.02 1 96.5 116 GLU A CA 1
ATOM 902 C C . GLU A 1 116 ? -3.154 16.672 -5.406 1 96.5 116 GLU A C 1
ATOM 904 O O . GLU A 1 116 ? -3.775 17.703 -5.684 1 96.5 116 GLU A O 1
ATOM 909 N N . VAL A 1 117 ? -2.113 16.578 -4.586 1 96 117 VAL A N 1
ATOM 910 C CA . VAL A 1 117 ? -1.668 17.781 -3.896 1 96 117 VAL A CA 1
ATOM 911 C C . VAL A 1 117 ? -0.154 17.938 -4.035 1 96 117 VAL A C 1
ATOM 913 O O . VAL A 1 117 ? 0.585 16.953 -3.881 1 96 117 VAL A O 1
ATOM 916 N N . THR A 1 118 ? 0.304 19.109 -4.359 1 94.81 118 THR A N 1
ATOM 917 C CA . THR A 1 118 ? 1.713 19.484 -4.312 1 94.81 118 THR A CA 1
ATOM 918 C C . THR A 1 118 ? 1.898 20.797 -3.555 1 94.81 118 THR A C 1
ATOM 920 O O . THR A 1 118 ? 1.117 21.734 -3.729 1 94.81 118 THR A O 1
ATOM 923 N N . ALA A 1 119 ? 2.934 20.797 -2.732 1 93 119 ALA A N 1
ATOM 924 C CA . ALA A 1 119 ? 3.18 21.984 -1.923 1 93 119 ALA A CA 1
ATOM 925 C C . ALA A 1 119 ? 4.648 22.078 -1.519 1 93 119 ALA A C 1
ATOM 927 O O . ALA A 1 119 ? 5.395 21.109 -1.634 1 93 119 ALA A O 1
ATOM 928 N N . ALA A 1 120 ? 5.008 23.328 -1.174 1 90.69 120 ALA A N 1
ATOM 929 C CA . ALA A 1 120 ? 6.266 23.453 -0.437 1 90.69 120 ALA A CA 1
ATOM 930 C C . ALA A 1 120 ? 6.23 22.609 0.839 1 90.69 120 ALA A C 1
ATOM 932 O O . ALA A 1 120 ? 5.215 22.562 1.535 1 90.69 120 ALA A O 1
ATOM 933 N N . ASP A 1 121 ? 7.301 21.938 1.038 1 87.06 121 ASP A N 1
ATOM 934 C CA . ASP A 1 121 ? 7.336 21.047 2.188 1 87.06 121 ASP A CA 1
ATOM 935 C C . ASP A 1 121 ? 7.34 21.828 3.498 1 87.06 121 ASP A C 1
ATOM 937 O O . ASP A 1 121 ? 8.273 22.594 3.77 1 87.06 121 ASP A O 1
ATOM 941 N N . LYS A 1 122 ? 6.297 21.781 4.188 1 84.62 122 LYS A N 1
ATOM 942 C CA . LYS A 1 122 ? 6.168 22.328 5.531 1 84.62 122 LYS A CA 1
ATOM 943 C C . LYS A 1 122 ? 5.727 21.266 6.523 1 84.62 122 LYS A C 1
ATOM 945 O O . LYS A 1 122 ? 5.062 20.297 6.141 1 84.62 122 LYS A O 1
ATOM 950 N N . PRO A 1 123 ? 6.145 21.469 7.73 1 84.75 123 PRO A N 1
ATOM 951 C CA . PRO A 1 123 ? 5.73 20.5 8.742 1 84.75 123 PRO A CA 1
ATOM 952 C C . PRO A 1 123 ? 4.215 20.422 8.906 1 84.75 123 PRO A C 1
ATOM 954 O O . PRO A 1 123 ? 3.533 21.438 8.852 1 84.75 123 PRO A O 1
ATOM 957 N N . GLY A 1 124 ? 3.701 19.234 8.914 1 87.88 124 GLY A N 1
ATOM 958 C CA . GLY A 1 124 ? 2.324 19 9.32 1 87.88 124 GLY A CA 1
ATOM 959 C C . GLY A 1 124 ? 1.345 19.031 8.164 1 87.88 124 GLY A C 1
ATOM 960 O O . GLY A 1 124 ? 0.132 18.938 8.367 1 87.88 124 GLY A O 1
ATOM 961 N N . VAL A 1 125 ? 1.737 19.172 6.969 1 91.94 125 VAL A N 1
ATOM 962 C CA . VAL A 1 125 ? 0.844 19.281 5.82 1 91.94 125 VAL A CA 1
ATOM 963 C C . VAL A 1 125 ? -0.013 18.016 5.719 1 91.94 125 VAL A C 1
ATOM 965 O O . VAL A 1 125 ? -1.232 18.109 5.555 1 91.94 125 VAL A O 1
ATOM 968 N N . LEU A 1 126 ? 0.578 16.875 5.84 1 94.06 126 LEU A N 1
ATOM 969 C CA . LEU A 1 126 ? -0.166 15.617 5.75 1 94.06 126 LEU A CA 1
ATOM 970 C C . LEU A 1 126 ? -1.223 15.531 6.844 1 94.06 126 LEU A C 1
ATOM 972 O O . LEU A 1 126 ? -2.361 15.141 6.586 1 94.06 126 LEU A O 1
ATOM 976 N N . TYR A 1 127 ? -0.847 15.93 8 1 94.44 127 TYR A N 1
ATOM 977 C CA . TYR A 1 127 ? -1.779 15.922 9.125 1 94.44 127 TYR A CA 1
ATOM 978 C C . TYR A 1 127 ? -2.977 16.828 8.844 1 94.44 127 TYR A C 1
ATOM 980 O O . TYR A 1 127 ? -4.125 16.406 9.023 1 94.44 127 TYR A O 1
ATOM 988 N N . GLN A 1 128 ? -2.711 18 8.406 1 94.75 128 GLN A N 1
ATOM 989 C CA . GLN A 1 128 ? -3.771 18.969 8.148 1 94.75 128 GLN A CA 1
ATOM 990 C C . GLN A 1 128 ? -4.695 18.5 7.035 1 94.75 128 GLN A C 1
ATOM 992 O O . GLN A 1 128 ? -5.914 18.641 7.129 1 94.75 128 GLN A O 1
ATOM 997 N N . LEU A 1 129 ? -4.094 17.938 6.023 1 95.19 129 LEU A N 1
ATOM 998 C CA . LEU A 1 129 ? -4.859 17.391 4.902 1 95.19 129 LEU A CA 1
ATOM 999 C C . LEU A 1 129 ? -5.766 16.266 5.359 1 95.19 129 LEU A C 1
ATOM 1001 O O . LEU A 1 129 ? -6.957 16.25 5.039 1 95.19 129 LEU A O 1
ATOM 1005 N N . ALA A 1 130 ? -5.195 15.32 6.094 1 95.44 130 ALA A N 1
ATOM 1006 C CA . ALA A 1 130 ? -5.965 14.188 6.59 1 95.44 130 ALA A CA 1
ATOM 1007 C C . ALA A 1 130 ? -7.09 14.648 7.512 1 95.44 130 ALA A C 1
ATOM 1009 O O . ALA A 1 130 ? -8.211 14.141 7.438 1 95.44 130 ALA A O 1
ATOM 1010 N N . GLU A 1 131 ? -6.828 15.57 8.312 1 95.62 131 GLU A N 1
ATOM 1011 C CA . GLU A 1 131 ? -7.809 16.109 9.25 1 95.62 131 GLU A CA 1
ATOM 1012 C C . GLU A 1 131 ? -8.953 16.797 8.508 1 95.62 131 GLU A C 1
ATOM 1014 O O . GLU A 1 131 ? -10.109 16.703 8.922 1 95.62 131 GLU A O 1
ATOM 1019 N N . PHE A 1 132 ? -8.602 17.531 7.492 1 97.06 132 PHE A N 1
ATOM 1020 C CA . PHE A 1 132 ? -9.617 18.203 6.695 1 97.06 132 PHE A CA 1
ATOM 1021 C C . PHE A 1 132 ? -10.672 17.203 6.203 1 97.06 132 PHE A C 1
ATOM 1023 O O . PHE A 1 132 ? -11.867 17.422 6.387 1 97.06 132 PHE A O 1
ATOM 1030 N N . PHE A 1 133 ? -10.266 16.125 5.613 1 96.25 133 PHE A N 1
ATOM 1031 C CA . PHE A 1 133 ? -11.195 15.148 5.043 1 96.25 133 PHE A CA 1
ATOM 1032 C C . PHE A 1 133 ? -11.953 14.414 6.145 1 96.25 133 PHE A C 1
ATOM 1034 O O . PHE A 1 133 ? -13.148 14.141 6.004 1 96.25 133 PHE A O 1
ATOM 1041 N N . GLU A 1 134 ? -11.227 14.133 7.18 1 94.56 134 GLU A N 1
ATOM 1042 C CA . GLU A 1 134 ? -11.898 13.492 8.305 1 94.56 134 GLU A CA 1
ATOM 1043 C C . GLU A 1 134 ? -13.016 14.383 8.852 1 94.56 134 GLU A C 1
ATOM 1045 O O . GLU A 1 134 ? -14.117 13.906 9.125 1 94.56 134 GLU A O 1
ATOM 1050 N N . HIS A 1 135 ? -12.789 15.656 9 1 94.88 135 HIS A N 1
ATOM 1051 C CA . HIS A 1 135 ? -13.75 16.625 9.516 1 94.88 135 HIS A CA 1
ATOM 1052 C C . HIS A 1 135 ? -14.984 16.703 8.625 1 94.88 135 HIS A C 1
ATOM 1054 O O . HIS A 1 135 ? -16.094 16.953 9.109 1 94.88 135 HIS A O 1
ATOM 1060 N N . HIS A 1 136 ? -14.812 16.453 7.375 1 95.31 136 HIS A N 1
ATOM 1061 C CA . HIS A 1 136 ? -15.914 16.562 6.422 1 95.31 136 HIS A CA 1
ATOM 1062 C C . HIS A 1 136 ? -16.578 15.203 6.184 1 95.31 136 HIS A C 1
ATOM 1064 O O . HIS A 1 136 ? -17.391 15.062 5.273 1 95.31 136 HIS A O 1
ATOM 1070 N N . GLY A 1 137 ? -16.109 14.211 6.91 1 92.94 137 GLY A N 1
ATOM 1071 C CA . GLY A 1 137 ? -16.719 12.891 6.809 1 92.94 137 GLY A CA 1
ATOM 1072 C C . GLY A 1 137 ? -16.297 12.141 5.559 1 92.94 137 GLY A C 1
ATOM 1073 O O . GLY A 1 137 ? -17.031 11.266 5.078 1 92.94 137 GLY A O 1
ATOM 1074 N N . VAL A 1 138 ? -15.211 12.531 4.996 1 94.69 138 VAL A N 1
ATOM 1075 C CA . VAL A 1 138 ? -14.695 11.906 3.785 1 94.69 138 VAL A CA 1
ATOM 1076 C C . VAL A 1 138 ? -13.609 10.898 4.152 1 94.69 138 VAL A C 1
ATOM 1078 O O . VAL A 1 138 ? -12.68 11.219 4.891 1 94.69 138 VAL A O 1
ATOM 1081 N N . SER A 1 139 ? -13.727 9.711 3.678 1 92.31 139 SER A N 1
ATOM 1082 C CA . SER A 1 139 ? -12.75 8.672 3.98 1 92.31 139 SER A CA 1
ATOM 1083 C C . SER A 1 139 ? -11.617 8.664 2.959 1 92.31 139 SER A C 1
ATOM 1085 O O . SER A 1 139 ? -11.859 8.82 1.759 1 92.31 139 SER A O 1
ATOM 1087 N N . ILE A 1 140 ? -10.414 8.578 3.482 1 94.06 140 ILE A N 1
ATOM 1088 C CA . ILE A 1 140 ? -9.266 8.336 2.611 1 94.06 140 ILE A CA 1
ATOM 1089 C C . ILE A 1 140 ? -9.062 6.832 2.438 1 94.06 140 ILE A C 1
ATOM 1091 O O . ILE A 1 140 ? -8.875 6.109 3.418 1 94.06 140 ILE A O 1
ATOM 1095 N N . GLU A 1 141 ? -9.094 6.402 1.232 1 90.06 141 GLU A N 1
ATOM 1096 C CA . GLU A 1 141 ? -9.086 4.969 0.958 1 90.06 141 GLU A CA 1
ATOM 1097 C C . GLU A 1 141 ? -7.691 4.488 0.572 1 90.06 141 GLU A C 1
ATOM 1099 O O . GLU A 1 141 ? -7.297 3.375 0.919 1 90.06 141 GLU A O 1
ATOM 1104 N N . ASN A 1 142 ? -7.09 5.152 -0.23 1 91.06 142 ASN A N 1
ATOM 1105 C CA . ASN A 1 142 ? -5.711 4.922 -0.648 1 91.06 142 ASN A CA 1
ATOM 1106 C C . ASN A 1 142 ? -4.91 6.223 -0.676 1 91.06 142 ASN A C 1
ATOM 1108 O O . ASN A 1 142 ? -5.453 7.285 -0.975 1 91.06 142 ASN A O 1
ATOM 1112 N N . MET A 1 143 ? -3.607 6.039 -0.372 1 94.75 143 MET A N 1
ATOM 1113 C CA . MET A 1 143 ? -2.809 7.262 -0.349 1 94.75 143 MET A CA 1
ATOM 1114 C C . MET A 1 143 ? -1.332 6.949 -0.564 1 94.75 143 MET A C 1
ATOM 1116 O O . MET A 1 143 ? -0.822 5.953 -0.05 1 94.75 143 MET A O 1
ATOM 1120 N N . SER A 1 144 ? -0.733 7.789 -1.311 1 94.19 144 SER A N 1
ATOM 1121 C CA . SER A 1 144 ? 0.721 7.844 -1.422 1 94.19 144 SER A CA 1
ATOM 1122 C C . SER A 1 144 ? 1.238 9.266 -1.226 1 94.19 144 SER A C 1
ATOM 1124 O O . SER A 1 144 ? 0.776 10.195 -1.887 1 94.19 144 SER A O 1
ATOM 1126 N N . CYS A 1 145 ? 2.111 9.391 -0.301 1 94.56 145 CYS A N 1
ATOM 1127 C CA . CYS A 1 145 ? 2.717 10.695 -0.03 1 94.56 145 CYS A CA 1
ATOM 1128 C C . CYS A 1 145 ? 4.238 10.602 -0.035 1 94.56 145 CYS A C 1
ATOM 1130 O O . CYS A 1 145 ? 4.801 9.586 0.382 1 94.56 145 CYS A O 1
ATOM 1132 N N . SER A 1 146 ? 4.855 11.672 -0.538 1 91.62 146 SER A N 1
ATOM 1133 C CA . SER A 1 146 ? 6.316 11.703 -0.542 1 91.62 146 SER A CA 1
ATOM 1134 C C . SER A 1 146 ? 6.836 13.133 -0.417 1 91.62 146 SER A C 1
ATOM 1136 O O . SER A 1 146 ? 6.086 14.094 -0.619 1 91.62 146 SER A O 1
ATOM 1138 N N . ARG A 1 147 ? 8.094 13.156 -0.038 1 89.44 147 ARG A N 1
ATOM 1139 C CA . ARG A 1 147 ? 8.844 14.406 -0.003 1 89.44 147 ARG A CA 1
ATOM 1140 C C . ARG A 1 147 ? 10.094 14.312 -0.873 1 89.44 147 ARG A C 1
ATOM 1142 O O . ARG A 1 147 ? 10.773 13.281 -0.891 1 89.44 147 ARG A O 1
ATOM 1149 N N . TYR A 1 148 ? 10.242 15.383 -1.605 1 84.94 148 TYR A N 1
ATOM 1150 C CA . TYR A 1 148 ? 11.43 15.391 -2.447 1 84.94 148 TYR A CA 1
ATOM 1151 C C . TYR A 1 148 ? 11.938 16.812 -2.666 1 84.94 148 TYR A C 1
ATOM 1153 O O . TYR A 1 148 ? 11.242 17.781 -2.344 1 84.94 148 TYR A O 1
ATOM 1161 N N . ARG A 1 149 ? 13.188 16.828 -3.133 1 86.94 149 ARG A N 1
ATOM 1162 C CA . ARG A 1 149 ? 13.789 18.109 -3.486 1 86.94 149 ARG A CA 1
ATOM 1163 C C . ARG A 1 149 ? 13.625 18.391 -4.977 1 86.94 149 ARG A C 1
ATOM 1165 O O . ARG A 1 149 ? 14.023 17.594 -5.816 1 86.94 149 ARG A O 1
ATOM 1172 N N . ALA A 1 150 ? 13.062 19.531 -5.223 1 85.56 150 ALA A N 1
ATOM 1173 C CA . ALA A 1 150 ? 12.859 19.906 -6.621 1 85.56 150 ALA A CA 1
ATOM 1174 C C . ALA A 1 150 ? 14.188 20.141 -7.328 1 85.56 150 ALA A C 1
ATOM 1176 O O . ALA A 1 150 ? 15.047 20.875 -6.824 1 85.56 150 ALA A O 1
ATOM 1177 N N . ALA A 1 151 ? 14.375 19.578 -8.461 1 79.94 151 ALA A N 1
ATOM 1178 C CA . ALA A 1 151 ? 15.633 19.625 -9.203 1 79.94 151 ALA A CA 1
ATOM 1179 C C . ALA A 1 151 ? 15.992 21.047 -9.594 1 79.94 151 ALA A C 1
ATOM 1181 O O . ALA A 1 151 ? 17.141 21.469 -9.461 1 79.94 151 ALA A O 1
ATOM 1182 N N . GLN A 1 152 ? 15.055 21.766 -10.086 1 78.62 152 GLN A N 1
ATOM 1183 C CA . GLN A 1 152 ? 15.289 23.078 -10.656 1 78.62 152 GLN A CA 1
ATOM 1184 C C . GLN A 1 152 ? 15.477 24.125 -9.555 1 78.62 152 GLN A C 1
ATOM 1186 O O . GLN A 1 152 ? 16.359 24.984 -9.648 1 78.62 152 GLN A O 1
ATOM 1191 N N . THR A 1 153 ? 14.75 24.047 -8.492 1 84.56 153 THR A N 1
ATOM 1192 C CA . THR A 1 153 ? 14.703 25.109 -7.496 1 84.56 153 THR A CA 1
ATOM 1193 C C . THR A 1 153 ? 15.406 24.672 -6.211 1 84.56 153 THR A C 1
ATOM 1195 O O . THR A 1 153 ? 15.734 25.5 -5.359 1 84.56 153 THR A O 1
ATOM 1198 N N . GLY A 1 154 ? 15.594 23.359 -6.031 1 85.06 154 GLY A N 1
ATOM 1199 C CA . GLY A 1 154 ? 16.156 22.828 -4.801 1 85.06 154 GLY A CA 1
ATOM 1200 C C . GLY A 1 154 ? 15.211 22.922 -3.619 1 85.06 154 GLY A C 1
ATOM 1201 O O . GLY A 1 154 ? 15.594 22.609 -2.488 1 85.06 154 GLY A O 1
ATOM 1202 N N . ALA A 1 155 ? 14.062 23.406 -3.875 1 88.69 155 ALA A N 1
ATOM 1203 C CA . ALA A 1 155 ? 13.078 23.547 -2.803 1 88.69 155 ALA A CA 1
ATOM 1204 C C . ALA A 1 155 ? 12.555 22.188 -2.367 1 88.69 155 ALA A C 1
ATOM 1206 O O . ALA A 1 155 ? 12.367 21.281 -3.195 1 88.69 155 ALA A O 1
ATOM 1207 N N . ASP A 1 156 ? 12.297 22.062 -1.019 1 89.94 156 ASP A N 1
ATOM 1208 C CA . ASP A 1 156 ? 11.648 20.859 -0.511 1 89.94 156 ASP A CA 1
ATOM 1209 C C . ASP A 1 156 ? 10.164 20.828 -0.871 1 89.94 156 ASP A C 1
ATOM 1211 O O . ASP A 1 156 ? 9.438 21.781 -0.591 1 89.94 156 ASP A O 1
ATOM 1215 N N . VAL A 1 157 ? 9.828 19.703 -1.476 1 92 157 VAL A N 1
ATOM 1216 C CA . VAL A 1 157 ? 8.469 19.609 -1.997 1 92 157 VAL A CA 1
ATOM 1217 C C . VAL A 1 157 ? 7.738 18.453 -1.323 1 92 157 VAL A C 1
ATOM 1219 O O . VAL A 1 157 ? 8.305 17.375 -1.139 1 92 157 VAL A O 1
ATOM 1222 N N . PHE A 1 158 ? 6.539 18.719 -0.945 1 93.62 158 PHE A N 1
ATOM 1223 C CA . PHE A 1 158 ? 5.605 17.703 -0.512 1 93.62 158 PHE A CA 1
ATOM 1224 C C . PHE A 1 158 ? 4.641 17.328 -1.636 1 93.62 158 PHE A C 1
ATOM 1226 O O . PHE A 1 158 ? 4.062 18.219 -2.275 1 93.62 158 PHE A O 1
ATOM 1233 N N . SER A 1 159 ? 4.441 16.016 -1.85 1 95.44 159 SER A N 1
ATOM 1234 C CA . SER A 1 159 ? 3.502 15.531 -2.854 1 95.44 159 SER A CA 1
ATOM 1235 C C . SER A 1 159 ? 2.639 14.406 -2.301 1 95.44 159 SER A C 1
ATOM 1237 O O . SER A 1 159 ? 3.135 13.531 -1.588 1 95.44 159 SER A O 1
ATOM 1239 N N . ALA A 1 160 ? 1.357 14.5 -2.621 1 96.12 160 ALA A N 1
ATOM 1240 C CA . ALA A 1 160 ? 0.435 13.453 -2.189 1 96.12 160 ALA A CA 1
ATOM 1241 C C . ALA A 1 160 ? -0.588 13.141 -3.277 1 96.12 160 ALA A C 1
ATOM 1243 O O . ALA A 1 160 ? -1.068 14.047 -3.965 1 96.12 160 ALA A O 1
ATOM 1244 N N . GLN A 1 161 ? -0.866 11.906 -3.49 1 96 161 GLN A N 1
ATOM 1245 C CA . GLN A 1 161 ? -1.95 11.398 -4.324 1 96 161 GLN A CA 1
ATOM 1246 C C . GLN A 1 161 ? -2.82 10.406 -3.555 1 96 161 GLN A C 1
ATOM 1248 O O . GLN A 1 161 ? -2.316 9.422 -3.006 1 96 161 GLN A O 1
ATOM 1253 N N . PHE A 1 162 ? -4.145 10.695 -3.537 1 94.75 162 PHE A N 1
ATOM 1254 C CA . PHE A 1 162 ? -4.969 9.773 -2.768 1 94.75 162 PHE A CA 1
ATOM 1255 C C . PHE A 1 162 ? -6.395 9.742 -3.307 1 94.75 162 PHE A C 1
ATOM 1257 O O . PHE A 1 162 ? -6.809 10.641 -4.039 1 94.75 162 PHE A O 1
ATOM 1264 N N . THR A 1 163 ? -7.023 8.625 -3.045 1 94.5 163 THR A N 1
ATOM 1265 C CA . THR A 1 163 ? -8.438 8.445 -3.361 1 94.5 163 THR A CA 1
ATOM 1266 C C . THR A 1 163 ? -9.297 8.594 -2.109 1 94.5 163 THR A C 1
ATOM 1268 O O . THR A 1 163 ? -8.938 8.086 -1.044 1 94.5 163 THR A O 1
ATOM 1271 N N . VAL A 1 164 ? -10.414 9.266 -2.311 1 94.38 164 VAL A N 1
ATOM 1272 C CA . VAL A 1 164 ? -11.32 9.453 -1.186 1 94.38 164 VAL A CA 1
ATOM 1273 C C . VAL A 1 164 ? -12.711 8.945 -1.551 1 94.38 164 VAL A C 1
ATOM 1275 O O . VAL A 1 164 ? -13.039 8.797 -2.732 1 94.38 164 VAL A O 1
ATOM 1278 N N . GLY A 1 165 ? -13.391 8.547 -0.521 1 92.75 165 GLY A N 1
ATOM 1279 C CA . GLY A 1 165 ? -14.812 8.25 -0.641 1 92.75 165 GLY A CA 1
ATOM 1280 C C . GLY A 1 165 ? -15.695 9.344 -0.074 1 92.75 165 GLY A C 1
ATOM 1281 O O . GLY A 1 165 ? -15.766 9.523 1.144 1 92.75 165 GLY A O 1
ATOM 1282 N N . ILE A 1 166 ? -16.438 10 -0.98 1 93.88 166 ILE A N 1
ATOM 1283 C CA . ILE A 1 166 ? -17.328 11.07 -0.561 1 93.88 166 ILE A CA 1
ATOM 1284 C C . ILE A 1 166 ? -18.75 10.531 -0.391 1 93.88 166 ILE A C 1
ATOM 1286 O O . ILE A 1 166 ? -19.328 9.977 -1.331 1 93.88 166 ILE A O 1
ATOM 1290 N N . PRO A 1 167 ? -19.219 10.766 0.819 1 92.94 167 PRO A N 1
ATOM 1291 C CA . PRO A 1 167 ? -20.594 10.297 1.002 1 92.94 167 PRO A CA 1
ATOM 1292 C C . PRO A 1 167 ? -21.562 10.867 -0.037 1 92.94 167 PRO A C 1
ATOM 1294 O O . PRO A 1 167 ? -21.453 12.031 -0.413 1 92.94 167 PRO A O 1
ATOM 1297 N N . VAL A 1 168 ? -22.516 10.078 -0.393 1 90.31 168 VAL A N 1
ATOM 1298 C CA . VAL A 1 168 ? -23.422 10.422 -1.489 1 90.31 168 VAL A CA 1
ATOM 1299 C C . VAL A 1 168 ? -24.281 11.617 -1.091 1 90.31 168 VAL A C 1
ATOM 1301 O O . VAL A 1 168 ? -24.75 12.367 -1.95 1 90.31 168 VAL A O 1
ATOM 1304 N N . ASP A 1 169 ? -24.469 11.789 0.152 1 91.81 169 ASP A N 1
ATOM 1305 C CA . ASP A 1 169 ? -25.344 12.867 0.617 1 91.81 169 ASP A CA 1
ATOM 1306 C C . ASP A 1 169 ? -24.547 14.156 0.826 1 91.81 169 ASP A C 1
ATOM 1308 O O . ASP A 1 169 ? -25.109 15.188 1.187 1 91.81 169 ASP A O 1
ATOM 1312 N N . THR A 1 170 ? -23.312 14.078 0.498 1 92.88 170 THR A N 1
ATOM 1313 C CA . THR A 1 170 ? -22.469 15.25 0.691 1 92.88 170 THR A CA 1
ATOM 1314 C C . THR A 1 170 ? -22.719 16.281 -0.406 1 92.88 170 THR A C 1
ATOM 1316 O O . THR A 1 170 ? -22.859 15.93 -1.578 1 92.88 170 THR A O 1
ATOM 1319 N N . HIS A 1 171 ? -22.828 17.547 -0.039 1 94.56 171 HIS A N 1
ATOM 1320 C CA . HIS A 1 171 ? -22.844 18.656 -0.994 1 94.56 171 HIS A CA 1
ATOM 1321 C C . HIS A 1 171 ? -21.453 18.906 -1.569 1 94.56 171 HIS A C 1
ATOM 1323 O O . HIS A 1 171 ? -20.688 19.688 -1.008 1 94.56 171 HIS A O 1
ATOM 1329 N N . ILE A 1 172 ? -21.219 18.453 -2.744 1 92.81 172 ILE A N 1
ATOM 1330 C CA . ILE A 1 172 ? -19.891 18.391 -3.33 1 92.81 172 ILE A CA 1
ATOM 1331 C C . ILE A 1 172 ? -19.375 19.812 -3.594 1 92.81 172 ILE A C 1
ATOM 1333 O O . ILE A 1 172 ? -18.188 20.109 -3.379 1 92.81 172 ILE A O 1
ATOM 1337 N N . ALA A 1 173 ? -20.234 20.656 -4.082 1 93.81 173 ALA A N 1
ATOM 1338 C CA . ALA A 1 173 ? -19.828 22.031 -4.355 1 93.81 173 ALA A CA 1
ATOM 1339 C C . ALA A 1 173 ? -19.297 22.703 -3.094 1 93.81 173 ALA A C 1
ATOM 1341 O O . ALA A 1 173 ? -18.281 23.406 -3.141 1 93.81 173 ALA A O 1
ATOM 1342 N N . GLY A 1 174 ? -20 22.5 -2.029 1 95.75 174 GLY A N 1
ATOM 1343 C CA . GLY A 1 174 ? -19.531 23.016 -0.756 1 95.75 174 GLY A CA 1
ATOM 1344 C C . GLY A 1 174 ? -18.203 22.438 -0.315 1 95.75 174 GLY A C 1
ATOM 1345 O O . GLY A 1 174 ? -17.328 23.172 0.158 1 95.75 174 GLY A O 1
ATOM 1346 N N . LEU A 1 175 ? -18.078 21.141 -0.434 1 96.06 175 LEU A N 1
ATOM 1347 C CA . LEU A 1 175 ? -16.828 20.484 -0.091 1 96.06 175 LEU A CA 1
ATOM 1348 C C . LEU A 1 175 ? -15.664 21.031 -0.924 1 96.06 175 LEU A C 1
ATOM 1350 O O . LEU A 1 175 ? -14.578 21.266 -0.4 1 96.06 175 LEU A O 1
ATOM 1354 N N . ARG A 1 176 ? -15.891 21.219 -2.176 1 94.62 176 ARG A N 1
ATOM 1355 C CA . ARG A 1 176 ? -14.867 21.766 -3.068 1 94.62 176 ARG A CA 1
ATOM 1356 C C . ARG A 1 176 ? -14.453 23.156 -2.646 1 94.62 176 ARG A C 1
ATOM 1358 O O . ARG A 1 176 ? -13.266 23.484 -2.619 1 94.62 176 ARG A O 1
ATOM 1365 N N . ASP A 1 177 ? -15.445 23.938 -2.334 1 96 177 ASP A N 1
ATOM 1366 C CA . ASP A 1 177 ? -15.156 25.297 -1.876 1 96 177 ASP A CA 1
ATOM 1367 C C . ASP A 1 177 ? -14.32 25.281 -0.6 1 96 177 ASP A C 1
ATOM 1369 O O . ASP A 1 177 ? -13.336 26.016 -0.487 1 96 177 ASP A O 1
ATOM 1373 N N . ASP A 1 178 ? -14.758 24.5 0.304 1 96.88 178 ASP A N 1
ATOM 1374 C CA . ASP A 1 178 ? -14.016 24.375 1.556 1 96.88 178 ASP A CA 1
ATOM 1375 C C . ASP A 1 178 ? -12.594 23.875 1.307 1 96.88 178 ASP A C 1
ATOM 1377 O O . ASP A 1 178 ? -11.648 24.344 1.938 1 96.88 178 ASP A O 1
ATOM 1381 N N . PHE A 1 179 ? -12.461 22.953 0.399 1 96.75 179 PHE A N 1
ATOM 1382 C CA . PHE A 1 179 ? -11.156 22.391 0.084 1 96.75 179 PHE A CA 1
ATOM 1383 C C . PHE A 1 179 ? -10.258 23.438 -0.573 1 96.75 179 PHE A C 1
ATOM 1385 O O . PHE A 1 179 ? -9.078 23.531 -0.238 1 96.75 179 PHE A O 1
ATOM 1392 N N . LEU A 1 180 ? -10.828 24.172 -1.481 1 95.12 180 LEU A N 1
ATOM 1393 C CA . LEU A 1 180 ? -10.062 25.219 -2.146 1 95.12 180 LEU A CA 1
ATOM 1394 C C . LEU A 1 180 ? -9.586 26.266 -1.141 1 95.12 180 LEU A C 1
ATOM 1396 O O . LEU A 1 180 ? -8.438 26.719 -1.213 1 95.12 180 LEU A O 1
ATOM 1400 N N . GLU A 1 181 ? -10.391 26.625 -0.25 1 96.81 181 GLU A N 1
ATOM 1401 C CA . GLU A 1 181 ? -10.016 27.562 0.803 1 96.81 181 GLU A CA 1
ATOM 1402 C C . GLU A 1 181 ? -8.906 27 1.678 1 96.81 181 GLU A C 1
ATOM 1404 O O . GLU A 1 181 ? -7.953 27.703 2.014 1 96.81 181 GLU A O 1
ATOM 1409 N N . PHE A 1 182 ? -9.109 25.781 2.027 1 96.69 182 PHE A N 1
ATOM 1410 C CA . PHE A 1 182 ? -8.094 25.078 2.803 1 96.69 182 PHE A CA 1
ATOM 1411 C C . PHE A 1 182 ? -6.746 25.125 2.092 1 96.69 182 PHE A C 1
ATOM 1413 O O . PHE A 1 182 ? -5.727 25.453 2.701 1 96.69 182 PHE A O 1
ATOM 1420 N N . CYS A 1 183 ? -6.738 24.797 0.799 1 95.81 183 CYS A N 1
ATOM 1421 C CA . CYS A 1 183 ? -5.52 24.781 -0.006 1 95.81 183 CYS A CA 1
ATOM 1422 C C . CYS A 1 183 ? -4.898 26.172 -0.085 1 95.81 183 CYS A C 1
ATOM 1424 O O . CYS A 1 183 ? -3.676 26.312 -0.023 1 95.81 183 CYS A O 1
ATOM 1426 N N . ASP A 1 184 ? -5.656 27.172 -0.231 1 94.69 184 ASP A N 1
ATOM 1427 C CA . ASP A 1 184 ? -5.172 28.547 -0.299 1 94.69 184 ASP A CA 1
ATOM 1428 C C . ASP A 1 184 ? -4.453 28.938 0.99 1 94.69 184 ASP A C 1
ATOM 1430 O O . ASP A 1 184 ? -3.41 29.594 0.95 1 94.69 184 ASP A O 1
ATOM 1434 N N . GLY A 1 185 ? -5.004 28.578 2.057 1 94.44 185 GLY A N 1
ATOM 1435 C CA . GLY A 1 185 ? -4.434 28.906 3.354 1 94.44 185 GLY A CA 1
ATOM 1436 C C . GLY A 1 185 ? -3.066 28.297 3.578 1 94.44 185 GLY A C 1
ATOM 1437 O O . GLY A 1 185 ? -2.242 28.844 4.309 1 94.44 185 GLY A O 1
ATOM 1438 N N . LEU A 1 186 ? -2.803 27.125 2.963 1 92.56 186 LEU A N 1
ATOM 1439 C CA . LEU A 1 186 ? -1.548 26.406 3.152 1 92.56 186 LEU A CA 1
ATOM 1440 C C . LEU A 1 186 ? -0.67 26.5 1.91 1 92.56 186 LEU A C 1
ATOM 1442 O O . LEU A 1 186 ? 0.419 25.922 1.865 1 92.56 186 LEU A O 1
ATOM 1446 N N . ASN A 1 187 ? -1.115 27.219 0.903 1 93.75 187 ASN A N 1
ATOM 1447 C CA . ASN A 1 187 ? -0.423 27.375 -0.37 1 93.75 187 ASN A CA 1
ATOM 1448 C C . ASN A 1 187 ? -0.18 26.031 -1.055 1 93.75 187 ASN A C 1
ATOM 1450 O O . ASN A 1 187 ? 0.937 25.75 -1.486 1 93.75 187 ASN A O 1
ATOM 1454 N N . LEU A 1 188 ? -1.223 25.219 -0.985 1 94.75 188 LEU A N 1
ATOM 1455 C CA . LEU A 1 188 ? -1.191 23.938 -1.68 1 94.75 188 LEU A CA 1
ATOM 1456 C C . LEU A 1 188 ? -1.724 24.078 -3.102 1 94.75 188 LEU A C 1
ATOM 1458 O O . LEU A 1 188 ? -2.68 24.828 -3.342 1 94.75 188 LEU A O 1
ATOM 1462 N N . ASP A 1 189 ? -1.093 23.422 -4.043 1 94.5 189 ASP A N 1
ATOM 1463 C CA . ASP A 1 189 ? -1.674 23.172 -5.355 1 94.5 189 ASP A CA 1
ATOM 1464 C C . ASP A 1 189 ? -2.367 21.812 -5.391 1 94.5 189 ASP A C 1
ATOM 1466 O O . ASP A 1 189 ? -1.732 20.781 -5.168 1 94.5 189 ASP A O 1
ATOM 1470 N N . ALA A 1 190 ? -3.67 21.875 -5.574 1 94.88 190 ALA A N 1
ATOM 1471 C CA . ALA A 1 190 ? -4.387 20.609 -5.422 1 94.88 190 ALA A CA 1
ATOM 1472 C C . ALA A 1 190 ? -5.453 20.438 -6.504 1 94.88 190 ALA A C 1
ATOM 1474 O O . ALA A 1 190 ? -5.945 21.438 -7.051 1 94.88 190 ALA A O 1
ATOM 1475 N N . ILE A 1 191 ? -5.758 19.25 -6.828 1 93.62 191 ILE A N 1
ATOM 1476 C CA . ILE A 1 191 ? -6.844 18.859 -7.719 1 93.62 191 ILE A CA 1
ATOM 1477 C C . ILE A 1 191 ? -7.738 17.828 -7.031 1 93.62 191 ILE A C 1
ATOM 1479 O O . ILE A 1 191 ? -7.246 16.938 -6.34 1 93.62 191 ILE A O 1
ATOM 1483 N N . LEU A 1 192 ? -9.008 18 -7.152 1 92.56 192 LEU A N 1
ATOM 1484 C CA . LEU A 1 192 ? -10.031 17.062 -6.691 1 92.56 192 LEU A CA 1
ATOM 1485 C C . LEU A 1 192 ? -10.977 16.688 -7.828 1 92.56 192 LEU A C 1
ATOM 1487 O O . LEU A 1 192 ? -11.789 17.516 -8.258 1 92.56 192 LEU A O 1
ATOM 1491 N N . ASP A 1 193 ? -10.859 15.492 -8.344 1 91.69 193 ASP A N 1
ATOM 1492 C CA . ASP A 1 193 ? -11.641 15.055 -9.5 1 91.69 193 ASP A CA 1
ATOM 1493 C C . ASP A 1 193 ? -12.289 13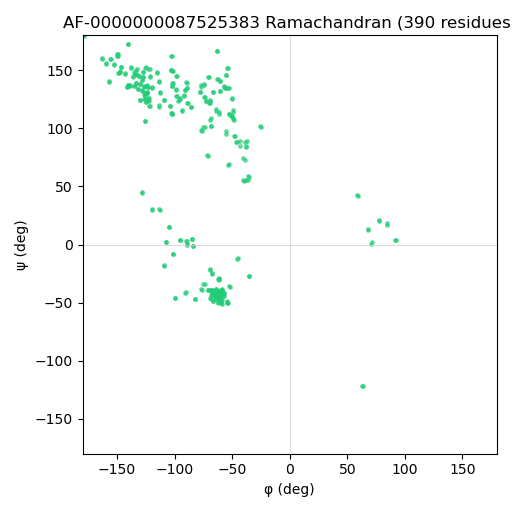.695 -9.242 1 91.69 193 ASP A C 1
ATOM 1495 O O . ASP A 1 193 ? -11.711 12.852 -8.562 1 91.69 193 ASP A O 1
ATOM 1499 N N . PRO A 1 194 ? -13.523 13.547 -9.82 1 87.69 194 PRO A N 1
ATOM 1500 C CA . PRO A 1 194 ? -14.094 12.203 -9.742 1 87.69 194 PRO A CA 1
ATOM 1501 C C . PRO A 1 194 ? -13.234 11.156 -10.438 1 87.69 194 PRO A C 1
ATOM 1503 O O . PRO A 1 194 ? -12.57 11.453 -11.438 1 87.69 194 PRO A O 1
ATOM 1506 N N . MET A 1 195 ? -13.219 10.023 -9.734 1 80.44 195 MET A N 1
ATOM 1507 C CA . MET A 1 195 ? -12.477 8.945 -10.375 1 80.44 195 MET A CA 1
ATOM 1508 C C . MET A 1 195 ? -13.219 8.445 -11.617 1 80.44 195 MET A C 1
ATOM 1510 O O . MET A 1 195 ? -14.438 8.281 -11.594 1 80.44 195 MET A O 1
ATOM 1514 N N . LYS A 1 196 ? -12.516 8.531 -12.742 1 64.44 196 LYS A N 1
ATOM 1515 C CA . LYS A 1 196 ? -13.133 8.07 -13.984 1 64.44 196 LYS A CA 1
ATOM 1516 C C . LYS A 1 196 ? -13.125 6.547 -14.062 1 64.44 196 LYS A C 1
ATOM 1518 O O . LYS A 1 196 ? -12.094 5.914 -13.82 1 64.44 196 LYS A O 1
ATOM 1523 N N . PHE A 1 197 ? -14.234 5.957 -13.719 1 49.53 197 PHE A N 1
ATOM 1524 C CA . PHE A 1 197 ? -14.32 4.523 -13.984 1 49.53 197 PHE A CA 1
ATOM 1525 C C . PHE A 1 197 ? -14.594 4.262 -15.461 1 49.53 197 PHE A C 1
ATOM 1527 O O . PHE A 1 197 ? -15.188 5.094 -16.141 1 49.53 197 PHE A O 1
ATOM 1534 N N . MET B 1 1 ? 11.055 27.078 -42.062 1 26.03 1 MET B N 1
ATOM 1535 C CA . MET B 1 1 ? 11.797 26 -41.406 1 26.03 1 MET B CA 1
ATOM 1536 C C . MET B 1 1 ? 11.539 26.031 -39.906 1 26.03 1 MET B C 1
ATOM 1538 O O . MET B 1 1 ? 12.242 26.703 -39.156 1 26.03 1 MET B O 1
ATOM 1542 N N . ASP B 1 2 ? 10.359 26.203 -39.375 1 28.92 2 ASP B N 1
ATOM 1543 C CA . ASP B 1 2 ? 9.828 26.562 -38.094 1 28.92 2 ASP B CA 1
ATOM 1544 C C . ASP B 1 2 ? 10.023 25.422 -37.062 1 28.92 2 ASP B C 1
ATOM 1546 O O . ASP B 1 2 ? 9.445 24.344 -37.219 1 28.92 2 ASP B O 1
ATOM 1550 N N . THR B 1 3 ? 11.312 25.297 -36.562 1 30.84 3 THR B N 1
ATOM 1551 C CA . THR B 1 3 ? 11.805 24.266 -35.688 1 30.84 3 THR B CA 1
ATOM 1552 C C . THR B 1 3 ? 10.953 24.172 -34.406 1 30.84 3 THR B C 1
ATOM 1554 O O . THR B 1 3 ? 10.789 25.172 -33.719 1 30.84 3 THR B O 1
ATOM 1557 N N . MET B 1 4 ? 10.031 23.266 -34.375 1 32.38 4 MET B N 1
ATOM 1558 C CA . MET B 1 4 ? 9.164 23.016 -33.25 1 32.38 4 MET B CA 1
ATOM 1559 C C . MET B 1 4 ? 9.977 22.875 -31.969 1 32.38 4 MET B C 1
ATOM 1561 O O . MET B 1 4 ? 10.953 22.125 -31.938 1 32.38 4 MET B O 1
ATOM 1565 N N . PRO B 1 5 ? 9.922 23.828 -31 1 33.44 5 PRO B N 1
ATOM 1566 C CA . PRO B 1 5 ? 10.766 23.703 -29.812 1 33.44 5 PRO B CA 1
ATOM 1567 C C . PRO B 1 5 ? 10.68 22.312 -29.156 1 33.44 5 PRO B C 1
ATOM 1569 O O . PRO B 1 5 ? 9.648 21.641 -29.266 1 33.44 5 PRO B O 1
ATOM 1572 N N . ASP B 1 6 ? 11.766 21.547 -29.156 1 30.45 6 ASP B N 1
ATOM 1573 C CA . ASP B 1 6 ? 12.023 20.312 -28.406 1 30.45 6 ASP B CA 1
ATOM 1574 C C . ASP B 1 6 ? 11.539 20.438 -26.969 1 30.45 6 ASP B C 1
ATOM 1576 O O . ASP B 1 6 ? 11.938 21.344 -26.25 1 30.45 6 ASP B O 1
ATOM 1580 N N . TRP B 1 7 ? 10.258 20.188 -26.688 1 30.47 7 TRP B N 1
ATOM 1581 C CA . TRP B 1 7 ? 9.773 20.047 -25.328 1 30.47 7 TRP B CA 1
ATOM 1582 C C . TRP B 1 7 ? 10.781 19.297 -24.453 1 30.47 7 TRP B C 1
ATOM 1584 O O . TRP B 1 7 ? 11.133 18.156 -24.766 1 30.47 7 TRP B O 1
ATOM 1594 N N . GLN B 1 8 ? 11.906 19.906 -24.078 1 28.8 8 GLN B N 1
ATOM 1595 C CA . GLN B 1 8 ? 12.867 19.406 -23.094 1 28.8 8 GLN B CA 1
ATOM 1596 C C . GLN B 1 8 ? 12.172 18.703 -21.938 1 28.8 8 GLN B C 1
ATOM 1598 O O . GLN B 1 8 ? 11.297 19.297 -21.297 1 28.8 8 GLN B O 1
ATOM 1603 N N . ASP B 1 9 ? 11.914 17.453 -22 1 34.16 9 ASP B N 1
ATOM 1604 C CA . ASP B 1 9 ? 11.578 16.516 -20.938 1 34.16 9 ASP B CA 1
ATOM 1605 C C . ASP B 1 9 ? 12.344 16.828 -19.656 1 34.16 9 ASP B C 1
ATOM 1607 O O . ASP B 1 9 ? 13.547 16.594 -19.562 1 34.16 9 ASP B O 1
ATOM 1611 N N . SER B 1 10 ? 12.188 18.031 -19.094 1 34.34 10 SER B N 1
ATOM 1612 C CA . SER B 1 10 ? 12.781 18.328 -17.797 1 34.34 10 SER B CA 1
ATOM 1613 C C . SER B 1 10 ? 12.711 17.141 -16.859 1 34.34 10 SER B C 1
ATOM 1615 O O . SER B 1 10 ? 11.617 16.688 -16.5 1 34.34 10 SER B O 1
ATOM 1617 N N . ASP B 1 11 ? 13.641 16.266 -16.938 1 36.09 11 ASP B N 1
ATOM 1618 C CA . ASP B 1 11 ? 14.023 15.234 -15.977 1 36.09 11 ASP B CA 1
ATOM 1619 C C . ASP B 1 11 ? 13.906 15.734 -14.539 1 36.09 11 ASP B C 1
ATOM 1621 O O . ASP B 1 11 ? 14.727 16.531 -14.086 1 36.09 11 ASP B O 1
ATOM 1625 N N . LEU B 1 12 ? 12.859 16.203 -14.07 1 36.41 12 LEU B N 1
ATOM 1626 C CA . LEU B 1 12 ? 12.727 16.406 -12.625 1 36.41 12 LEU B CA 1
ATOM 1627 C C . LEU B 1 12 ? 13.328 15.227 -11.859 1 36.41 12 LEU B C 1
ATOM 1629 O O . LEU B 1 12 ? 12.617 14.281 -11.508 1 36.41 12 LEU B O 1
ATOM 1633 N N . LYS B 1 13 ? 14.57 14.883 -12.078 1 38.59 13 LYS B N 1
ATOM 1634 C CA . LYS B 1 13 ? 15.312 13.922 -11.266 1 38.59 13 LYS B CA 1
ATOM 1635 C C . LYS B 1 13 ? 15.172 14.234 -9.773 1 38.59 13 LYS B C 1
ATOM 1637 O O . LYS B 1 13 ? 15.531 15.328 -9.328 1 38.59 13 LYS B O 1
ATOM 1642 N N . GLU B 1 14 ? 14.312 13.703 -9.109 1 46.28 14 GLU B N 1
ATOM 1643 C CA . GLU B 1 14 ? 14.148 13.734 -7.66 1 46.28 14 GLU B CA 1
ATOM 1644 C C . GLU B 1 14 ? 15.469 13.461 -6.945 1 46.28 14 GLU B C 1
ATOM 1646 O O . GLU B 1 14 ? 16.141 12.461 -7.227 1 46.28 14 GLU B O 1
ATOM 1651 N N . GLN B 1 15 ? 16.266 14.453 -6.668 1 46.75 15 GLN B N 1
ATOM 1652 C CA . GLN B 1 15 ? 17.438 14.133 -5.863 1 46.75 15 GLN B CA 1
ATOM 1653 C C . GLN B 1 15 ? 17.047 13.656 -4.469 1 46.75 15 GLN B C 1
ATOM 1655 O O . GLN B 1 15 ? 16.234 14.297 -3.793 1 46.75 15 GLN B O 1
ATOM 1660 N N . PRO B 1 16 ? 17.375 12.453 -4.207 1 47.94 16 PRO B N 1
ATOM 1661 C CA . PRO B 1 16 ? 17.094 11.984 -2.848 1 47.94 16 PRO B CA 1
ATOM 1662 C C . PRO B 1 16 ? 17.609 12.93 -1.774 1 47.94 16 PRO B C 1
ATOM 1664 O O . PRO B 1 16 ? 18.656 13.562 -1.958 1 47.94 16 PRO B O 1
ATOM 1667 N N . ARG B 1 17 ? 16.906 13.406 -0.886 1 51.16 17 ARG B N 1
ATOM 1668 C CA . ARG B 1 17 ? 17.328 14.242 0.234 1 51.16 17 ARG B CA 1
ATOM 1669 C C . ARG B 1 17 ? 18.469 13.594 1.005 1 51.16 17 ARG B C 1
ATOM 1671 O O . ARG B 1 17 ? 18.375 12.438 1.409 1 51.16 17 ARG B O 1
ATOM 1678 N N . ARG B 1 18 ? 19.609 14.117 0.976 1 45.66 18 ARG B N 1
ATOM 1679 C CA . ARG B 1 18 ? 20.766 13.68 1.761 1 45.66 18 ARG B CA 1
ATOM 1680 C C . ARG B 1 18 ? 20.484 13.797 3.256 1 45.66 18 ARG B C 1
ATOM 1682 O O . ARG B 1 18 ? 19.906 14.797 3.707 1 45.66 18 ARG B O 1
ATOM 1689 N N . SER B 1 19 ? 20.406 12.633 3.92 1 52.75 19 SER B N 1
ATOM 1690 C CA . SER B 1 19 ? 20.234 12.547 5.367 1 52.75 19 SER B CA 1
ATOM 1691 C C . SER B 1 19 ? 21.234 13.445 6.094 1 52.75 19 SER B C 1
ATOM 1693 O O . SER B 1 19 ? 22.422 13.461 5.762 1 52.75 19 SER B O 1
ATOM 1695 N N . ARG B 1 20 ? 20.875 14.492 6.66 1 54.38 20 ARG B N 1
ATOM 1696 C CA . ARG B 1 20 ? 21.766 15.211 7.574 1 54.38 20 ARG B CA 1
ATOM 1697 C C . ARG B 1 20 ? 22.25 14.289 8.688 1 54.38 20 ARG B C 1
ATOM 1699 O O . ARG B 1 20 ? 21.562 13.352 9.078 1 54.38 20 ARG B O 1
ATOM 1706 N N . PRO B 1 21 ? 23.562 14.242 9.078 1 55.25 21 PRO B N 1
ATOM 1707 C CA . PRO B 1 21 ? 24.234 13.383 10.055 1 55.25 21 PRO B CA 1
ATOM 1708 C C . PRO B 1 21 ? 23.344 13.062 11.258 1 55.25 21 PRO B C 1
ATOM 1710 O O . PRO B 1 21 ? 23.438 11.969 11.82 1 55.25 21 PRO B O 1
ATOM 1713 N N . ASN B 1 22 ? 22.406 13.867 11.633 1 65.75 22 ASN B N 1
ATOM 1714 C CA . ASN B 1 22 ? 21.688 13.594 12.875 1 65.75 22 ASN B CA 1
ATOM 1715 C C . ASN B 1 22 ? 20.219 13.234 12.609 1 65.75 22 ASN B C 1
ATOM 1717 O O . ASN B 1 22 ? 19.375 13.422 13.477 1 65.75 22 ASN B O 1
ATOM 1721 N N . GLU B 1 23 ? 20.062 12.641 11.445 1 83.06 23 GLU B N 1
ATOM 1722 C CA . GLU B 1 23 ? 18.672 12.336 11.133 1 83.06 23 GLU B CA 1
ATOM 1723 C C . GLU B 1 23 ? 18.375 10.852 11.312 1 83.06 23 GLU B C 1
ATOM 1725 O O . GLU B 1 23 ? 19.109 10 10.812 1 83.06 23 GLU B O 1
ATOM 1730 N N . ASN B 1 24 ? 17.391 10.57 12.266 1 91.25 24 ASN B N 1
ATOM 1731 C CA . ASN B 1 24 ? 16.906 9.227 12.547 1 91.25 24 ASN B CA 1
ATOM 1732 C C . ASN B 1 24 ? 15.555 8.977 11.891 1 91.25 24 ASN B C 1
ATOM 1734 O O . ASN B 1 24 ? 14.797 9.906 11.633 1 91.25 24 ASN B O 1
ATOM 1738 N N . HIS B 1 25 ? 15.398 7.684 11.555 1 93.69 25 HIS B N 1
ATOM 1739 C CA . HIS B 1 25 ? 14.18 7.309 10.852 1 93.69 25 HIS B CA 1
ATOM 1740 C C . HIS B 1 25 ? 13.43 6.207 11.594 1 93.69 25 HIS B C 1
ATOM 1742 O O . HIS B 1 25 ? 14.047 5.273 12.117 1 93.69 25 HIS B O 1
ATOM 1748 N N . LEU B 1 26 ? 12.156 6.387 11.648 1 95.06 26 LEU B N 1
ATOM 1749 C CA . LEU B 1 26 ? 11.266 5.41 12.258 1 95.06 26 LEU B CA 1
ATOM 1750 C C . LEU B 1 26 ? 10.18 4.98 11.281 1 95.06 26 LEU B C 1
ATOM 1752 O O . LEU B 1 26 ? 9.445 5.82 10.75 1 95.06 26 LEU B O 1
ATOM 1756 N N . LEU B 1 27 ? 10.125 3.697 11.031 1 93.88 27 LEU B N 1
ATOM 1757 C CA . LEU B 1 27 ? 9.039 3.15 10.227 1 93.88 27 LEU B CA 1
ATOM 1758 C C . LEU B 1 27 ? 7.871 2.715 11.102 1 93.88 27 LEU B C 1
ATOM 1760 O O . LEU B 1 27 ? 8.07 2.041 12.117 1 93.88 27 LEU B O 1
ATOM 1764 N N . ILE B 1 28 ? 6.66 3.117 10.695 1 94.88 28 ILE B N 1
ATOM 1765 C CA . ILE B 1 28 ? 5.453 2.812 11.461 1 94.88 28 ILE B CA 1
ATOM 1766 C C . ILE B 1 28 ? 4.434 2.125 10.555 1 94.88 28 ILE B C 1
ATOM 1768 O O . ILE B 1 28 ? 4.133 2.613 9.461 1 94.88 28 ILE B O 1
ATOM 1772 N N . ASN B 1 29 ? 3.932 1.012 11.008 1 91.69 29 ASN B N 1
ATOM 1773 C CA . ASN B 1 29 ? 2.818 0.32 10.367 1 91.69 29 ASN B CA 1
ATOM 1774 C C . ASN B 1 29 ? 1.648 0.131 11.328 1 91.69 29 ASN B C 1
ATOM 1776 O O . ASN B 1 29 ? 1.812 -0.445 12.398 1 91.69 29 ASN B O 1
ATOM 1780 N N . ALA B 1 30 ? 0.496 0.62 10.938 1 92.69 30 ALA B N 1
ATOM 1781 C CA . ALA B 1 30 ? -0.685 0.508 11.789 1 92.69 30 ALA B CA 1
ATOM 1782 C C . ALA B 1 30 ? -1.891 0.013 11 1 92.69 30 ALA B C 1
ATOM 1784 O O . ALA B 1 30 ? -2.031 0.321 9.812 1 92.69 30 ALA B O 1
ATOM 1785 N N . PHE B 1 31 ? -2.799 -0.705 11.758 1 86.5 31 PHE B N 1
ATOM 1786 C CA . PHE B 1 31 ? -3.973 -1.317 11.156 1 86.5 31 PHE B CA 1
ATOM 1787 C C . PHE B 1 31 ? -5.227 -1.014 11.969 1 86.5 31 PHE B C 1
ATOM 1789 O O . PHE B 1 31 ? -5.172 -0.941 13.195 1 86.5 31 PHE B O 1
ATOM 1796 N N . ALA B 1 32 ? -6.289 -0.877 11.258 1 87.81 32 ALA B N 1
ATOM 1797 C CA . ALA B 1 32 ? -7.578 -0.671 11.906 1 87.81 32 ALA B CA 1
ATOM 1798 C C . ALA B 1 32 ? -8.727 -0.948 10.938 1 87.81 32 ALA B C 1
ATOM 1800 O O . ALA B 1 32 ? -8.516 -1.063 9.727 1 87.81 32 ALA B O 1
ATOM 1801 N N . PRO B 1 33 ? -9.859 -1.186 11.539 1 86.25 33 PRO B N 1
ATOM 1802 C CA . PRO B 1 33 ? -11.016 -1.209 10.641 1 86.25 33 PRO B CA 1
ATOM 1803 C C . PRO B 1 33 ? -11.141 0.061 9.805 1 86.25 33 PRO B C 1
ATOM 1805 O O . PRO B 1 33 ? -10.711 1.134 10.234 1 86.25 33 PRO B O 1
ATOM 1808 N N . ARG B 1 34 ? -11.711 -0.033 8.68 1 81.81 34 ARG B N 1
ATOM 1809 C CA . ARG B 1 34 ? -11.805 1.032 7.684 1 81.81 34 ARG B CA 1
ATOM 1810 C C . ARG B 1 34 ? -12.367 2.309 8.305 1 81.81 34 ARG B C 1
ATOM 1812 O O . ARG B 1 34 ? -11.93 3.412 7.969 1 81.81 34 ARG B O 1
ATOM 1819 N N . ASP B 1 35 ? -13.297 2.203 9.227 1 83.44 35 ASP B N 1
ATOM 1820 C CA . ASP B 1 35 ? -13.969 3.363 9.805 1 83.44 35 ASP B CA 1
ATOM 1821 C C . ASP B 1 35 ? -13.148 3.969 10.938 1 83.44 35 ASP B C 1
ATOM 1823 O O . ASP B 1 35 ? -13.508 5.016 11.477 1 83.44 35 ASP B O 1
ATOM 1827 N N . ALA B 1 36 ? -12.062 3.393 11.234 1 89.69 36 ALA B N 1
ATOM 1828 C CA . ALA B 1 36 ? -11.188 3.885 12.297 1 89.69 36 ALA B CA 1
ATOM 1829 C C . ALA B 1 36 ? -9.758 4.051 11.797 1 89.69 36 ALA B C 1
ATOM 1831 O O . ALA B 1 36 ? -8.805 3.701 12.5 1 89.69 36 ALA B O 1
ATOM 1832 N N . SER B 1 37 ? -9.609 4.609 10.641 1 91.62 37 SER B N 1
ATOM 1833 C CA . SER B 1 37 ? -8.297 4.766 10.031 1 91.62 37 SER B CA 1
ATOM 1834 C C . SER B 1 37 ? -7.324 5.457 10.984 1 91.62 37 SER B C 1
ATOM 1836 O O . SER B 1 37 ? -7.652 6.492 11.57 1 91.62 37 SER B O 1
ATOM 1838 N N . PRO B 1 38 ? -6.156 4.957 11.086 1 93.94 38 PRO B N 1
ATOM 1839 C CA . PRO B 1 38 ? -5.18 5.547 12 1 93.94 38 PRO B CA 1
ATOM 1840 C C . PRO B 1 38 ? -4.418 6.715 11.383 1 93.94 38 PRO B C 1
ATOM 1842 O O . PRO B 1 38 ? -3.518 7.273 12.008 1 93.94 38 PRO B O 1
ATOM 1845 N N . LEU B 1 39 ? -4.742 7.113 10.227 1 94.81 39 LEU B N 1
ATOM 1846 C CA . LEU B 1 39 ? -3.973 8.07 9.445 1 94.81 39 LEU B CA 1
ATOM 1847 C C . LEU B 1 39 ? -3.836 9.398 10.188 1 94.81 39 LEU B C 1
ATOM 1849 O O . LEU B 1 39 ? -2.723 9.875 10.406 1 94.81 39 LEU B O 1
ATOM 1853 N N . VAL B 1 40 ? -4.918 9.922 10.641 1 94.56 40 VAL B N 1
ATOM 1854 C CA . VAL B 1 40 ? -4.914 11.234 11.281 1 94.56 40 VAL B CA 1
ATOM 1855 C C . VAL B 1 40 ? -4.188 11.156 12.625 1 94.56 40 VAL B C 1
ATOM 1857 O O . VAL B 1 40 ? -3.334 11.992 12.93 1 94.56 40 VAL B O 1
ATOM 1860 N N . SER B 1 41 ? -4.527 10.148 13.375 1 94.62 41 SER B N 1
ATOM 1861 C CA . SER B 1 41 ? -3.918 10 14.695 1 94.62 41 SER B CA 1
ATOM 1862 C C . SER B 1 41 ? -2.408 9.812 14.586 1 94.62 41 SER B C 1
ATOM 1864 O O . SER B 1 41 ? -1.647 10.414 15.352 1 94.62 41 SER B O 1
ATOM 1866 N N . LEU B 1 42 ? -1.936 9.031 13.672 1 95.69 42 LEU B N 1
ATOM 1867 C CA . LEU B 1 42 ? -0.51 8.789 13.477 1 95.69 42 LEU B CA 1
ATOM 1868 C C . LEU B 1 42 ? 0.193 10.062 13 1 95.69 42 LEU B C 1
ATOM 1870 O O . LEU B 1 42 ? 1.241 10.43 13.539 1 95.69 42 LEU B O 1
ATOM 1874 N N . ALA B 1 43 ? -0.404 10.68 12 1 95.56 43 ALA B N 1
ATOM 1875 C CA . ALA B 1 43 ? 0.191 11.906 11.469 1 95.56 43 ALA B CA 1
ATOM 1876 C C . ALA B 1 43 ? 0.311 12.977 12.547 1 95.56 43 ALA B C 1
ATOM 1878 O O . ALA B 1 43 ? 1.316 13.688 12.609 1 95.56 43 ALA B O 1
ATOM 1879 N N . ARG B 1 44 ? -0.657 13.031 13.344 1 94.88 44 ARG B N 1
ATOM 1880 C CA . ARG B 1 44 ? -0.658 14 14.438 1 94.88 44 ARG B CA 1
ATOM 1881 C C . ARG B 1 44 ? 0.469 13.711 15.43 1 94.88 44 ARG B C 1
ATOM 1883 O O . ARG B 1 44 ? 1.199 14.625 15.82 1 94.88 44 ARG B O 1
ATOM 1890 N N . ARG B 1 45 ? 0.616 12.477 15.805 1 96.25 45 ARG B N 1
ATOM 1891 C CA . ARG B 1 45 ? 1.643 12.102 16.766 1 96.25 45 ARG B CA 1
ATOM 1892 C C . ARG B 1 45 ? 3.039 12.352 16.203 1 96.25 45 ARG B C 1
ATOM 1894 O O . ARG B 1 45 ? 3.945 12.75 16.938 1 96.25 45 ARG B O 1
ATOM 1901 N N . ILE B 1 46 ? 3.176 12.07 14.938 1 96.56 46 ILE B N 1
ATOM 1902 C CA . ILE B 1 46 ? 4.461 12.328 14.297 1 96.56 46 ILE B CA 1
ATOM 1903 C C . ILE B 1 46 ? 4.773 13.828 14.344 1 96.56 46 ILE B C 1
ATOM 1905 O O . ILE B 1 46 ? 5.863 14.227 14.758 1 96.56 46 ILE B O 1
ATOM 1909 N N . ALA B 1 47 ? 3.838 14.633 14.023 1 94.69 47 ALA B N 1
ATOM 1910 C CA . ALA B 1 47 ? 4.016 16.078 14.023 1 94.69 47 ALA B CA 1
ATOM 1911 C C . ALA B 1 47 ? 4.266 16.609 15.438 1 94.69 47 ALA B C 1
ATOM 1913 O O . ALA B 1 47 ? 5.18 17.406 15.656 1 94.69 47 ALA B O 1
ATOM 1914 N N . GLU B 1 48 ? 3.516 16.125 16.391 1 95.69 48 GLU B N 1
ATOM 1915 C CA . GLU B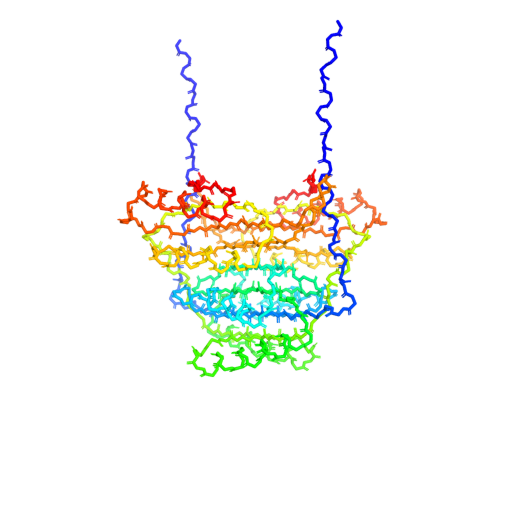 1 48 ? 3.59 16.609 17.766 1 95.69 48 GLU B CA 1
ATOM 1916 C C . GLU B 1 48 ? 4.906 16.203 18.422 1 95.69 48 GLU B C 1
ATOM 1918 O O . GLU B 1 48 ? 5.328 16.812 19.406 1 95.69 48 GLU B O 1
ATOM 1923 N N . SER B 1 49 ? 5.52 15.211 17.906 1 96.81 49 SER B N 1
ATOM 1924 C CA . SER B 1 49 ? 6.777 14.734 18.484 1 96.81 49 SER B CA 1
ATOM 1925 C C . SER B 1 49 ? 7.973 15.453 17.859 1 96.81 49 SER B C 1
ATOM 1927 O O . SER B 1 49 ? 9.117 15.18 18.219 1 96.81 49 SER B O 1
ATOM 1929 N N . GLY B 1 50 ? 7.734 16.328 16.969 1 93.88 50 GLY B N 1
ATOM 1930 C CA . GLY B 1 50 ? 8.805 17.078 16.312 1 93.88 50 GLY B CA 1
ATOM 1931 C C . GLY B 1 50 ? 9.406 16.328 15.133 1 93.88 50 GLY B C 1
ATOM 1932 O O . GLY B 1 50 ? 10.547 16.609 14.742 1 93.88 50 GLY B O 1
ATOM 1933 N N . CYS B 1 51 ? 8.688 15.383 14.672 1 95.38 51 CYS B N 1
ATOM 1934 C CA . CYS B 1 51 ? 9.141 14.617 13.516 1 95.38 51 CYS B CA 1
ATOM 1935 C C . CYS B 1 51 ? 8.398 15.047 12.258 1 95.38 51 CYS B C 1
ATOM 1937 O O . CYS B 1 51 ? 7.371 15.719 12.336 1 95.38 51 CYS B O 1
ATOM 1939 N N . ASN B 1 52 ? 9.016 14.664 11.125 1 92.81 52 ASN B N 1
ATOM 1940 C CA . ASN B 1 52 ? 8.391 14.859 9.82 1 92.81 52 ASN B CA 1
ATOM 1941 C C . ASN B 1 52 ? 8.078 13.531 9.148 1 92.81 52 ASN B C 1
ATOM 1943 O O . ASN B 1 52 ? 8.789 12.547 9.344 1 92.81 52 ASN B O 1
ATOM 1947 N N . VAL B 1 53 ? 7.012 13.57 8.375 1 94.62 53 VAL B N 1
ATOM 1948 C CA . VAL B 1 53 ? 6.707 12.398 7.562 1 94.62 53 VAL B CA 1
ATOM 1949 C C . VAL B 1 53 ? 7.469 12.469 6.242 1 94.62 53 VAL B C 1
ATOM 1951 O O . VAL B 1 53 ? 7.254 13.383 5.445 1 94.62 53 VAL B O 1
ATOM 1954 N N . VAL B 1 54 ? 8.297 11.531 6.039 1 91.5 54 VAL B N 1
ATOM 1955 C CA . VAL B 1 54 ? 9.086 11.484 4.809 1 91.5 54 VAL B CA 1
ATOM 1956 C C . VAL B 1 54 ? 8.258 10.859 3.688 1 91.5 54 VAL B C 1
ATOM 1958 O O . VAL B 1 54 ? 8.227 11.375 2.568 1 91.5 54 VAL B O 1
ATOM 1961 N N . GLU B 1 55 ? 7.645 9.805 3.979 1 92.44 55 GLU B N 1
ATOM 1962 C CA . GLU B 1 55 ? 6.805 9.055 3.055 1 92.44 55 GLU B CA 1
ATOM 1963 C C . GLU B 1 55 ? 5.664 8.359 3.789 1 92.44 55 GLU B C 1
ATOM 1965 O O . GLU B 1 55 ? 5.812 7.961 4.949 1 92.44 55 GLU B O 1
ATOM 1970 N N . ALA B 1 56 ? 4.543 8.227 3.115 1 94.94 56 ALA B N 1
ATOM 1971 C CA . ALA B 1 56 ? 3.4 7.547 3.717 1 94.94 56 ALA B CA 1
ATOM 1972 C C . ALA B 1 56 ? 2.582 6.809 2.658 1 94.94 56 ALA B C 1
ATOM 1974 O O . ALA B 1 56 ? 2.494 7.254 1.512 1 94.94 56 ALA B O 1
ATOM 1975 N N . ARG B 1 57 ? 2.006 5.742 3.109 1 93 57 ARG B N 1
ATOM 1976 C CA . ARG B 1 57 ? 1.092 4.953 2.289 1 93 57 ARG B CA 1
ATOM 1977 C C . ARG B 1 57 ? -0.11 4.488 3.104 1 93 57 ARG B C 1
ATOM 1979 O O . ARG B 1 57 ? 0.03 4.121 4.273 1 93 57 ARG B O 1
ATOM 1986 N N . LEU B 1 58 ? -1.204 4.613 2.479 1 94.31 58 LEU B N 1
ATOM 1987 C CA . LEU B 1 58 ? -2.438 4.062 3.031 1 94.31 58 LEU B CA 1
ATOM 1988 C C . LEU B 1 58 ? -3.113 3.135 2.027 1 94.31 58 LEU B C 1
ATOM 1990 O O . LEU B 1 58 ? -3.232 3.471 0.847 1 94.31 58 LEU B O 1
ATOM 1994 N N . ALA B 1 59 ? -3.455 1.979 2.51 1 90.69 59 ALA B N 1
ATOM 1995 C CA . ALA B 1 59 ? -4.145 1.026 1.643 1 90.69 59 ALA B CA 1
ATOM 1996 C C . ALA B 1 59 ? -5.309 0.364 2.373 1 90.69 59 ALA B C 1
ATOM 1998 O O . ALA B 1 59 ? -5.238 0.124 3.58 1 90.69 59 ALA B O 1
ATOM 1999 N N . THR B 1 60 ? -6.309 0.13 1.606 1 88.25 60 THR B N 1
ATOM 2000 C CA . THR B 1 60 ? -7.477 -0.565 2.131 1 88.25 60 THR B CA 1
ATOM 2001 C C . THR B 1 60 ? -7.633 -1.934 1.476 1 88.25 60 THR B C 1
ATOM 2003 O O . THR B 1 60 ? -7.734 -2.033 0.25 1 88.25 60 THR B O 1
ATOM 2006 N N . LEU B 1 61 ? -7.586 -2.99 2.336 1 84.44 61 LEU B N 1
ATOM 2007 C CA . LEU B 1 61 ? -7.852 -4.352 1.89 1 84.44 61 LEU B CA 1
ATOM 2008 C C . LEU B 1 61 ? -9 -4.973 2.682 1 84.44 61 LEU B C 1
ATOM 2010 O O . LEU B 1 61 ? -8.93 -5.066 3.908 1 84.44 61 LEU B O 1
ATOM 2014 N N . GLY B 1 62 ? -10.047 -5.336 1.94 1 79.94 62 GLY B N 1
ATOM 2015 C CA . GLY B 1 62 ? -11.234 -5.797 2.643 1 79.94 62 GLY B CA 1
ATOM 2016 C C . GLY B 1 62 ? -11.859 -4.734 3.525 1 79.94 62 GLY B C 1
ATOM 2017 O O . GLY B 1 62 ? -12.172 -3.637 3.059 1 79.94 62 GLY B O 1
ATOM 2018 N N . GLN B 1 63 ? -11.969 -5.074 4.887 1 83.12 63 GLN B N 1
ATOM 2019 C CA . GLN B 1 63 ? -12.578 -4.145 5.836 1 83.12 63 GLN B CA 1
ATOM 2020 C C . GLN B 1 63 ? -11.516 -3.477 6.707 1 83.12 63 GLN B C 1
ATOM 2022 O O . GLN B 1 63 ? -11.836 -2.84 7.711 1 83.12 63 GLN B O 1
ATOM 2027 N N . GLU B 1 64 ? -10.281 -3.637 6.188 1 85.75 64 GLU B N 1
ATOM 2028 C CA . GLU B 1 64 ? -9.188 -3.111 6.996 1 85.75 64 GLU B CA 1
ATOM 2029 C C . GLU B 1 64 ? -8.383 -2.07 6.227 1 85.75 64 GLU B C 1
ATOM 2031 O O . GLU B 1 64 ? -8.258 -2.152 5.004 1 85.75 64 GLU B O 1
ATOM 2036 N N . VAL B 1 65 ? -7.953 -1.119 6.988 1 89.75 65 VAL B N 1
ATOM 2037 C CA . VAL B 1 65 ? -7.059 -0.114 6.426 1 89.75 65 VAL B CA 1
ATOM 2038 C C . VAL B 1 65 ? -5.68 -0.222 7.078 1 89.75 65 VAL B C 1
ATOM 2040 O O . VAL B 1 65 ? -5.574 -0.543 8.266 1 89.75 65 VAL B O 1
ATOM 2043 N N . CYS B 1 66 ? -4.668 -0.054 6.266 1 91.44 66 CYS B N 1
ATOM 2044 C CA . CYS B 1 66 ? -3.289 -0.084 6.742 1 91.44 66 CYS B CA 1
ATOM 2045 C C . CYS B 1 66 ? -2.562 1.211 6.395 1 91.44 66 CYS B C 1
ATOM 2047 O O . CYS B 1 66 ? -2.525 1.613 5.23 1 91.44 66 CYS B O 1
ATOM 2049 N N . ALA B 1 67 ? -2 1.821 7.426 1 94.5 67 ALA B N 1
ATOM 2050 C CA . ALA B 1 67 ? -1.18 3.016 7.238 1 94.5 67 ALA B CA 1
ATOM 2051 C C . ALA B 1 67 ? 0.295 2.711 7.488 1 94.5 67 ALA B C 1
ATOM 2053 O O . ALA B 1 67 ? 0.656 2.172 8.531 1 94.5 67 ALA B O 1
ATOM 2054 N N . GLN B 1 68 ? 1.075 3.023 6.469 1 93.88 68 GLN B N 1
ATOM 2055 C CA . GLN B 1 68 ? 2.527 2.947 6.586 1 93.88 68 GLN B CA 1
ATOM 2056 C C . GLN B 1 68 ? 3.16 4.332 6.512 1 93.88 68 GLN B C 1
ATOM 2058 O O . GLN B 1 68 ? 2.902 5.086 5.566 1 93.88 68 GLN B O 1
ATOM 2063 N N . MET B 1 69 ? 4.062 4.605 7.512 1 95.38 69 MET B N 1
ATOM 2064 C CA . MET B 1 69 ? 4.664 5.934 7.52 1 95.38 69 MET B CA 1
ATOM 2065 C C . MET B 1 69 ? 6.137 5.867 7.91 1 95.38 69 MET B C 1
ATOM 2067 O O . MET B 1 69 ? 6.508 5.117 8.82 1 95.38 69 MET B O 1
ATOM 2071 N N . LEU B 1 70 ? 6.902 6.582 7.176 1 94 70 LEU B N 1
ATOM 2072 C CA . LEU B 1 70 ? 8.305 6.785 7.527 1 94 70 LEU B CA 1
ATOM 2073 C C . LEU B 1 70 ? 8.516 8.164 8.141 1 94 70 LEU B C 1
ATOM 2075 O O . LEU B 1 70 ? 8.398 9.18 7.453 1 94 70 LEU B O 1
ATOM 2079 N N . ALA B 1 71 ? 8.836 8.156 9.414 1 95.38 71 ALA B N 1
ATOM 2080 C CA . ALA B 1 71 ? 9.07 9.398 10.141 1 95.38 71 ALA B CA 1
ATOM 2081 C C . ALA B 1 71 ? 10.562 9.703 10.234 1 95.38 71 ALA B C 1
ATOM 2083 O O . ALA B 1 71 ? 11.391 8.781 10.32 1 95.38 71 ALA B O 1
ATOM 2084 N N . GLN B 1 72 ? 10.805 10.953 10.18 1 94 72 GLN B N 1
ATOM 2085 C CA . GLN B 1 72 ? 12.18 11.422 10.328 1 94 72 GLN B CA 1
ATOM 2086 C C . GLN B 1 72 ? 12.281 12.508 11.391 1 94 72 GLN B C 1
ATOM 2088 O O . GLN B 1 72 ? 11.406 13.375 11.484 1 94 72 GLN B O 1
ATOM 2093 N N . GLY B 1 73 ? 13.391 12.438 12.172 1 94.06 73 GLY B N 1
ATOM 2094 C CA . GLY B 1 73 ? 13.625 13.445 13.188 1 94.06 73 GLY B CA 1
ATOM 2095 C C . GLY B 1 73 ? 14.922 13.234 13.953 1 94.06 73 GLY B C 1
ATOM 2096 O O . GLY B 1 73 ? 15.68 12.312 13.656 1 94.06 73 GLY B O 1
ATOM 2097 N N . SER B 1 74 ? 15.156 14.156 14.875 1 94.56 74 SER B N 1
ATOM 2098 C CA . SER B 1 74 ? 16.297 13.984 15.773 1 94.56 74 SER B CA 1
ATOM 2099 C C . SER B 1 74 ? 16.125 12.742 16.641 1 94.56 74 SER B C 1
ATOM 2101 O O . SER B 1 74 ? 15.047 12.156 16.703 1 94.56 74 SER B O 1
ATOM 2103 N N . TRP B 1 75 ? 17.25 12.344 17.297 1 94.19 75 TRP B N 1
ATOM 2104 C CA . TRP B 1 75 ? 17.234 11.188 18.188 1 94.19 75 TRP B CA 1
ATOM 2105 C C . TRP B 1 75 ? 16.188 11.375 19.281 1 94.19 75 TRP B C 1
ATOM 2107 O O . TRP B 1 75 ? 15.398 10.461 19.562 1 94.19 75 TRP B O 1
ATOM 2117 N N . ASP B 1 76 ? 16.188 12.539 19.734 1 96.25 76 ASP B N 1
ATOM 2118 C CA . ASP B 1 76 ? 15.25 12.82 20.828 1 96.25 76 ASP B CA 1
ATOM 2119 C C . ASP B 1 76 ? 13.805 12.844 20.328 1 96.25 76 ASP B C 1
ATOM 2121 O O . ASP B 1 76 ? 12.891 12.383 21.016 1 96.25 76 ASP B O 1
ATOM 2125 N N . ALA B 1 77 ? 13.578 13.383 19.172 1 96.62 77 ALA B N 1
ATOM 2126 C CA . ALA B 1 77 ? 12.25 13.43 18.578 1 96.62 77 ALA B CA 1
ATOM 2127 C C . ALA B 1 77 ? 11.719 12.023 18.297 1 96.62 77 ALA B C 1
ATOM 2129 O O . ALA B 1 77 ? 10.547 11.734 18.531 1 96.62 77 ALA B O 1
ATOM 2130 N N . ILE B 1 78 ? 12.539 11.195 17.828 1 97 78 ILE B N 1
ATOM 2131 C CA . ILE B 1 78 ? 12.172 9.82 17.531 1 97 78 ILE B CA 1
ATOM 2132 C C . ILE B 1 78 ? 11.836 9.086 18.828 1 97 78 ILE B C 1
ATOM 2134 O O . ILE B 1 78 ? 10.859 8.336 18.891 1 97 78 ILE B O 1
ATOM 2138 N N . ALA B 1 79 ? 12.664 9.328 19.812 1 97.44 79 ALA B N 1
ATOM 2139 C CA . ALA B 1 79 ? 12.391 8.719 21.109 1 97.44 79 ALA B CA 1
ATOM 2140 C C . ALA B 1 79 ? 11.039 9.164 21.656 1 97.44 79 ALA B C 1
ATOM 2142 O O . ALA B 1 79 ? 10.273 8.352 22.188 1 97.44 79 ALA B O 1
ATOM 2143 N N . LYS B 1 80 ? 10.82 10.383 21.5 1 98.06 80 LYS B N 1
ATOM 2144 C CA . LYS B 1 80 ? 9.531 10.938 21.922 1 98.06 80 LYS B CA 1
ATOM 2145 C C . LYS B 1 80 ? 8.383 10.297 21.141 1 98.06 80 LYS B C 1
ATOM 2147 O O . LYS B 1 80 ? 7.344 9.969 21.719 1 98.06 80 LYS B O 1
ATOM 2152 N N . LEU B 1 81 ? 8.547 10.117 19.875 1 97.75 81 LEU B N 1
ATOM 2153 C CA . LEU B 1 81 ? 7.539 9.508 19 1 97.75 81 LEU B CA 1
ATOM 2154 C C . LEU B 1 81 ? 7.285 8.062 19.406 1 97.75 81 LEU B C 1
ATOM 2156 O O . LEU B 1 81 ? 6.133 7.629 19.5 1 97.75 81 LEU B O 1
ATOM 2160 N N . GLU B 1 82 ? 8.297 7.348 19.688 1 97.5 82 GLU B N 1
ATOM 2161 C CA . GLU B 1 82 ? 8.148 5.965 20.125 1 97.5 82 GLU B CA 1
ATOM 2162 C C . GLU B 1 82 ? 7.309 5.875 21.391 1 97.5 82 GLU B C 1
ATOM 2164 O O . GLU B 1 82 ? 6.453 5 21.516 1 97.5 82 GLU B O 1
ATOM 2169 N N . SER B 1 83 ? 7.586 6.766 22.281 1 97.75 83 SER B N 1
ATOM 2170 C CA . SER B 1 83 ? 6.82 6.805 23.516 1 97.75 83 SER B CA 1
ATOM 2171 C C . SER B 1 83 ? 5.352 7.125 23.25 1 97.75 83 SER B C 1
ATOM 2173 O O . SER B 1 83 ? 4.461 6.52 23.859 1 97.75 83 SER B O 1
ATOM 2175 N N . ALA B 1 84 ? 5.156 8.047 22.391 1 97.25 84 ALA B N 1
ATOM 2176 C CA . ALA B 1 84 ? 3.791 8.438 22.047 1 97.25 84 ALA B CA 1
ATOM 2177 C C . ALA B 1 84 ? 3.039 7.281 21.391 1 97.25 84 ALA B C 1
ATOM 2179 O O . ALA B 1 84 ? 1.854 7.074 21.656 1 97.25 84 ALA B O 1
ATOM 2180 N N . LEU B 1 85 ? 3.695 6.535 20.531 1 96.25 85 LEU B N 1
ATOM 2181 C CA . LEU B 1 85 ? 3.08 5.406 19.844 1 96.25 85 LEU B CA 1
ATOM 2182 C C . LEU B 1 85 ? 2.752 4.285 20.828 1 96.25 85 LEU B C 1
ATOM 2184 O O . LEU B 1 85 ? 1.716 3.629 20.703 1 96.25 85 LEU B O 1
ATOM 2188 N N . ALA B 1 86 ? 3.654 4.082 21.781 1 95.12 86 ALA B N 1
ATOM 2189 C CA . ALA B 1 86 ? 3.398 3.078 22.812 1 95.12 86 ALA B CA 1
ATOM 2190 C C . ALA B 1 86 ? 2.129 3.404 23.594 1 95.12 86 ALA B C 1
ATOM 2192 O O . ALA B 1 86 ? 1.319 2.518 23.875 1 95.12 86 ALA B O 1
ATOM 2193 N N . ARG B 1 87 ? 1.971 4.625 23.875 1 94.62 87 ARG B N 1
ATOM 2194 C CA . ARG B 1 87 ? 0.771 5.078 24.578 1 94.62 87 ARG B CA 1
ATOM 2195 C C . ARG B 1 87 ? -0.469 4.895 23.719 1 94.62 87 ARG B C 1
ATOM 2197 O O . ARG B 1 87 ? -1.521 4.477 24.203 1 94.62 87 ARG B O 1
ATOM 2204 N N . MET B 1 88 ? -0.325 5.199 22.438 1 91.5 88 MET B N 1
ATOM 2205 C CA . MET B 1 88 ? -1.431 5.066 21.5 1 91.5 88 MET B CA 1
ATOM 2206 C C . MET B 1 88 ? -1.896 3.619 21.406 1 91.5 88 MET B C 1
ATOM 2208 O O . MET B 1 88 ? -3.098 3.352 21.359 1 91.5 88 MET B O 1
ATOM 2212 N N . GLU B 1 89 ? -1.001 2.754 21.312 1 89 89 GLU B N 1
ATOM 2213 C CA . GLU B 1 89 ? -1.313 1.331 21.234 1 89 89 GLU B CA 1
ATOM 2214 C C . GLU B 1 89 ? -2.102 0.862 22.453 1 89 89 GLU B C 1
ATOM 2216 O O . GLU B 1 89 ? -3.068 0.109 22.312 1 89 89 GLU B O 1
ATOM 2221 N N . ARG B 1 90 ? -1.763 1.32 23.594 1 89.38 90 ARG B N 1
ATOM 2222 C CA . ARG B 1 90 ? -2.4 0.92 24.844 1 89.38 90 ARG B CA 1
ATOM 2223 C C . ARG B 1 90 ? -3.789 1.537 24.969 1 89.38 90 ARG B C 1
ATOM 2225 O O . ARG B 1 90 ? -4.734 0.871 25.391 1 89.38 90 ARG B O 1
ATOM 2232 N N . GLU B 1 91 ? -3.975 2.707 24.484 1 89.31 91 GLU B N 1
ATOM 2233 C CA . GLU B 1 91 ? -5.195 3.473 24.719 1 89.31 91 GLU B CA 1
ATOM 2234 C C . GLU B 1 91 ? -6.234 3.199 23.625 1 89.31 91 GLU B C 1
ATOM 2236 O O . GLU B 1 91 ? -7.426 3.094 23.922 1 89.31 91 GLU B O 1
ATOM 2241 N N . ASP B 1 92 ? -5.789 3.117 22.312 1 82.44 92 ASP B N 1
ATOM 2242 C CA . ASP B 1 92 ? -6.727 3.072 21.188 1 82.44 92 ASP B CA 1
ATOM 2243 C C . ASP B 1 92 ? -6.891 1.646 20.672 1 82.44 92 ASP B C 1
ATOM 2245 O O . ASP B 1 92 ? -7.797 1.367 19.891 1 82.44 92 ASP B O 1
ATOM 2249 N N . GLY B 1 93 ? -6.133 0.767 21.125 1 79.31 93 GLY B N 1
ATOM 2250 C CA . GLY B 1 93 ? -6.215 -0.605 20.656 1 79.31 93 GLY B CA 1
ATOM 2251 C C . GLY B 1 93 ? -5.77 -0.765 19.219 1 79.31 93 GLY B C 1
ATOM 2252 O O . GLY B 1 93 ? -6.086 -1.768 18.562 1 79.31 93 GLY B O 1
ATOM 2253 N N . THR B 1 94 ? -5.152 0.215 18.672 1 82.56 94 THR B N 1
ATOM 2254 C CA . THR B 1 94 ? -4.652 0.135 17.297 1 82.56 94 THR B CA 1
ATOM 2255 C C . THR B 1 94 ? -3.48 -0.841 17.219 1 82.56 94 THR B C 1
ATOM 2257 O O . THR B 1 94 ? -2.529 -0.752 17.984 1 82.56 94 THR B O 1
ATOM 2260 N N . ARG B 1 95 ? -3.639 -1.773 16.375 1 84.25 95 ARG B N 1
ATOM 2261 C CA . ARG B 1 95 ? -2.52 -2.678 16.125 1 84.25 95 ARG B CA 1
ATOM 2262 C C . ARG B 1 95 ? -1.426 -1.986 15.32 1 84.25 95 ARG B C 1
ATOM 2264 O O . ARG B 1 95 ? -1.698 -1.4 14.266 1 84.25 95 ARG B O 1
ATOM 2271 N N . MET B 1 96 ? -0.182 -1.979 15.891 1 90.25 96 MET B N 1
ATOM 2272 C CA . MET B 1 96 ? 0.881 -1.28 15.172 1 90.25 96 MET B CA 1
ATOM 2273 C C . MET B 1 96 ? 2.227 -1.965 15.391 1 90.25 96 MET B C 1
ATOM 2275 O O . MET B 1 96 ? 2.414 -2.672 16.375 1 90.25 96 MET B O 1
ATOM 2279 N N . VAL B 1 97 ? 3.08 -1.824 14.484 1 88.5 97 VAL B N 1
ATOM 2280 C CA . VAL B 1 97 ? 4.492 -2.186 14.562 1 88.5 97 VAL B CA 1
ATOM 2281 C C . VAL B 1 97 ? 5.355 -0.999 14.141 1 88.5 97 VAL B C 1
ATOM 2283 O O . VAL B 1 97 ? 5.055 -0.323 13.156 1 88.5 97 VAL B O 1
ATOM 2286 N N . TYR B 1 98 ? 6.359 -0.698 14.922 1 92.38 98 TYR B N 1
ATOM 2287 C CA . TYR B 1 98 ? 7.281 0.367 14.547 1 92.38 98 TYR B CA 1
ATOM 2288 C C . TYR B 1 98 ? 8.711 0.021 14.961 1 92.38 98 TYR B C 1
ATOM 2290 O O . TYR B 1 98 ? 8.922 -0.667 15.961 1 92.38 98 TYR B O 1
ATOM 2298 N N . PHE B 1 99 ? 9.672 0.479 14.156 1 90.81 99 PHE B N 1
ATOM 2299 C CA . PHE B 1 99 ? 11.086 0.255 14.445 1 90.81 99 PHE B CA 1
ATOM 2300 C C . PHE B 1 99 ? 11.961 1.262 13.703 1 90.81 99 PHE B C 1
ATOM 2302 O O . PHE B 1 99 ? 11.547 1.803 12.672 1 90.81 99 PHE B O 1
ATOM 2309 N N . ARG B 1 100 ? 13.102 1.469 14.242 1 91.19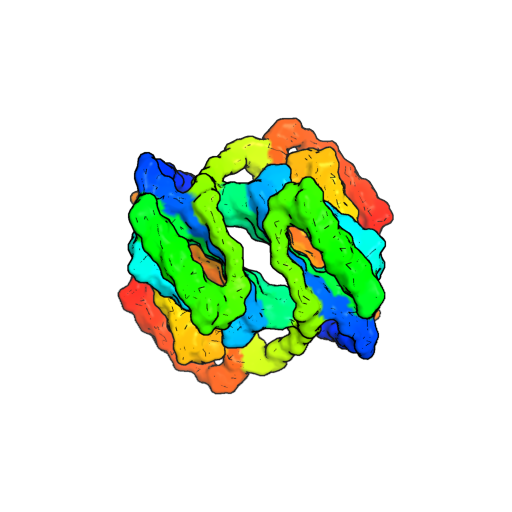 100 ARG B N 1
ATOM 2310 C CA . ARG B 1 100 ? 14.047 2.391 13.617 1 91.19 100 ARG B CA 1
ATOM 2311 C C . ARG B 1 100 ? 14.68 1.775 12.375 1 91.19 100 ARG B C 1
ATOM 2313 O O . ARG B 1 100 ? 14.93 0.57 12.328 1 91.19 100 ARG B O 1
ATOM 2320 N N . THR B 1 101 ? 14.766 2.646 11.367 1 87.38 101 THR B N 1
ATOM 2321 C CA . THR B 1 101 ? 15.32 2.18 10.102 1 87.38 101 THR B CA 1
ATOM 2322 C C . THR B 1 101 ? 16.219 3.244 9.477 1 87.38 101 THR B C 1
ATOM 2324 O O . THR B 1 101 ? 16.438 4.305 10.07 1 87.38 101 THR B O 1
ATOM 2327 N N . ALA B 1 102 ? 16.922 2.879 8.375 1 76.94 102 ALA B N 1
ATOM 2328 C CA . ALA B 1 102 ? 17.75 3.828 7.633 1 76.94 102 ALA B CA 1
ATOM 2329 C C . ALA B 1 102 ? 17.047 4.277 6.352 1 76.94 102 ALA B C 1
ATOM 2331 O O . ALA B 1 102 ? 16.078 3.658 5.918 1 76.94 102 ALA B O 1
ATOM 2332 N N . LEU B 1 103 ? 17.391 5.566 5.945 1 68.94 103 LEU B N 1
ATOM 2333 C CA . LEU B 1 103 ? 16.812 6.07 4.703 1 68.94 103 LEU B CA 1
ATOM 2334 C C . LEU B 1 103 ?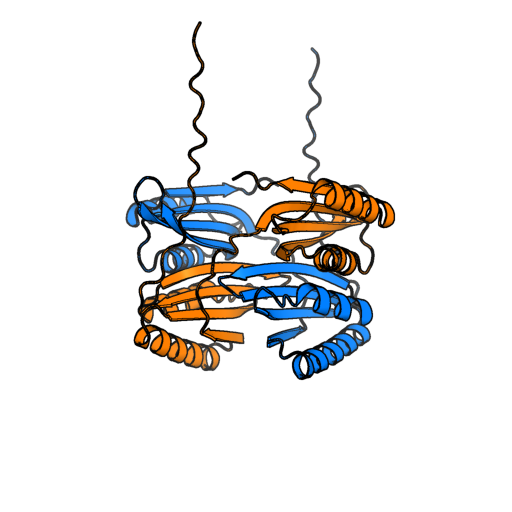 17.266 5.227 3.514 1 68.94 103 LEU B C 1
ATOM 2336 O O . LEU B 1 103 ? 18.359 4.664 3.525 1 68.94 103 LEU B O 1
ATOM 2340 N N . ARG B 1 104 ? 16.281 5.09 2.67 1 61.69 104 ARG B N 1
ATOM 2341 C CA . ARG B 1 104 ? 16.469 4.301 1.458 1 61.69 104 ARG B CA 1
ATOM 2342 C C . ARG B 1 104 ? 17.719 4.742 0.713 1 61.69 104 ARG B C 1
ATOM 2344 O O . ARG B 1 104 ? 17.953 5.938 0.51 1 61.69 104 ARG B O 1
ATOM 2351 N N . GLU B 1 105 ? 18.75 3.906 0.679 1 57.16 105 GLU B N 1
ATOM 2352 C CA . GLU B 1 105 ? 19.812 4.148 -0.303 1 57.16 105 GLU B CA 1
ATOM 2353 C C . GLU B 1 105 ? 19.297 3.904 -1.723 1 57.16 105 GLU B C 1
ATOM 2355 O O . GLU B 1 105 ? 18.453 3.039 -1.946 1 57.16 105 GLU B O 1
ATOM 2360 N N . ALA B 1 106 ? 18.984 4.938 -2.492 1 51.62 106 ALA B N 1
ATOM 2361 C CA . ALA B 1 106 ? 18.594 4.762 -3.891 1 51.62 106 ALA B CA 1
ATOM 2362 C C . ALA B 1 106 ? 19.172 3.477 -4.469 1 51.62 106 ALA B C 1
ATOM 2364 O O . ALA B 1 106 ? 20.359 3.182 -4.27 1 51.62 106 ALA B O 1
ATOM 2365 N N . GLN B 1 107 ? 18.344 2.441 -4.555 1 55.72 107 GLN B N 1
ATOM 2366 C CA . GLN B 1 107 ? 18.922 1.283 -5.23 1 55.72 107 GLN B CA 1
ATOM 2367 C C . GLN B 1 107 ? 19.484 1.665 -6.598 1 55.72 107 GLN B C 1
ATOM 2369 O O . GLN B 1 107 ? 18.734 1.772 -7.57 1 55.72 107 GLN B O 1
ATOM 2374 N N . GLY B 1 108 ? 20.547 2.412 -6.742 1 61.28 108 GLY B N 1
ATOM 2375 C CA . GLY B 1 108 ? 21.188 2.973 -7.918 1 61.28 108 GLY B CA 1
ATOM 2376 C C . GLY B 1 108 ? 21.344 1.972 -9.047 1 61.28 108 GLY B C 1
ATOM 2377 O O . GLY B 1 108 ? 21.453 2.355 -10.211 1 61.28 108 GLY B O 1
ATOM 2378 N N . ASN B 1 109 ? 21.156 0.659 -8.898 1 77.62 109 ASN B N 1
ATOM 2379 C CA . ASN B 1 109 ? 21.547 -0.208 -10.008 1 77.62 109 ASN B CA 1
ATOM 2380 C C . ASN B 1 109 ? 20.344 -0.993 -10.547 1 77.62 109 ASN B C 1
ATOM 2382 O O . ASN B 1 109 ? 20.5 -2.146 -10.953 1 77.62 109 ASN B O 1
ATOM 2386 N N . ALA B 1 110 ? 19.062 -0.347 -10.438 1 86.81 110 ALA B N 1
ATOM 2387 C CA . ALA B 1 110 ? 17.906 -1.042 -11.016 1 86.81 110 ALA B CA 1
ATOM 2388 C C . ALA B 1 110 ? 17.062 -0.091 -11.844 1 86.81 110 ALA B C 1
ATOM 2390 O O . ALA B 1 110 ? 16.906 1.081 -11.5 1 86.81 110 ALA B O 1
ATOM 2391 N N . LEU B 1 111 ? 16.562 -0.585 -13.055 1 88.38 111 LEU B N 1
ATOM 2392 C CA . LEU B 1 111 ? 15.672 0.156 -13.938 1 88.38 111 LEU B CA 1
ATOM 2393 C C . LEU B 1 111 ? 14.219 -0.14 -13.609 1 88.38 111 LEU B C 1
ATOM 2395 O O . LEU B 1 111 ? 13.805 -1.303 -13.57 1 88.38 111 LEU B O 1
ATOM 2399 N N . PRO B 1 112 ? 13.438 0.91 -13.422 1 91.19 112 PRO B N 1
ATOM 2400 C CA . PRO B 1 112 ? 12.031 0.688 -13.086 1 91.19 112 PRO B CA 1
ATOM 2401 C C . PRO B 1 112 ? 11.188 0.317 -14.305 1 91.19 112 PRO B C 1
ATOM 2403 O O . PRO B 1 112 ? 11.281 0.971 -15.344 1 91.19 112 PRO B O 1
ATOM 2406 N N . TYR B 1 113 ? 10.422 -0.704 -14.188 1 94.5 113 TYR B N 1
ATOM 2407 C CA . TYR B 1 113 ? 9.469 -1.154 -15.195 1 94.5 113 TYR B CA 1
ATOM 2408 C C . TYR B 1 113 ? 8.078 -1.336 -14.594 1 94.5 113 TYR B C 1
ATOM 2410 O O . TYR B 1 113 ? 7.949 -1.683 -13.414 1 94.5 113 TYR B O 1
ATOM 2418 N N . ILE B 1 114 ? 7.066 -1.087 -15.43 1 95.56 114 ILE B N 1
ATOM 2419 C CA . ILE B 1 114 ? 5.688 -1.353 -15.039 1 95.56 114 ILE B CA 1
ATOM 2420 C C . ILE B 1 114 ? 5.207 -2.65 -15.68 1 95.56 114 ILE B C 1
ATOM 2422 O O . ILE B 1 114 ? 5.461 -2.895 -16.859 1 95.56 114 ILE B O 1
ATOM 2426 N N . VAL B 1 115 ? 4.531 -3.426 -14.867 1 96.06 115 VAL B N 1
ATOM 2427 C CA . VAL B 1 115 ? 3.965 -4.68 -15.344 1 96.06 115 VAL B CA 1
ATOM 2428 C C . VAL B 1 115 ? 2.461 -4.703 -15.078 1 96.06 115 VAL B C 1
ATOM 2430 O O . VAL B 1 115 ? 2.0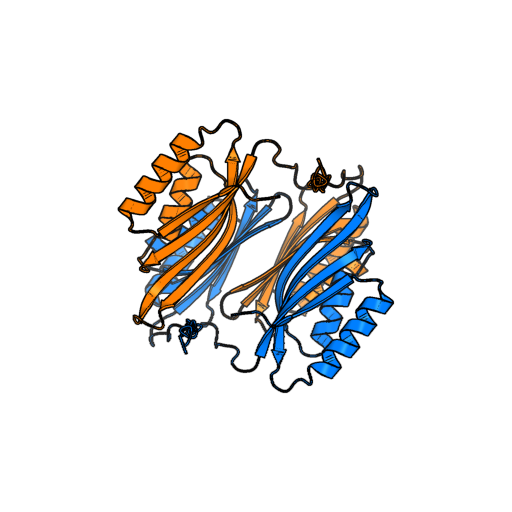14 -4.367 -13.984 1 96.06 115 VAL B O 1
ATOM 2433 N N . GLU B 1 116 ? 1.735 -5.043 -16.062 1 96.5 116 GLU B N 1
ATOM 2434 C CA . GLU B 1 116 ? 0.3 -5.27 -15.938 1 96.5 116 GLU B CA 1
ATOM 2435 C C . GLU B 1 116 ? -0.083 -6.668 -16.422 1 96.5 116 GLU B C 1
ATOM 2437 O O . GLU B 1 116 ? 0.312 -7.082 -17.516 1 96.5 116 GLU B O 1
ATOM 2442 N N . VAL B 1 117 ? -0.84 -7.336 -15.562 1 96.06 117 VAL B N 1
ATOM 2443 C CA . VAL B 1 117 ? -1.224 -8.703 -15.891 1 96.06 117 VAL B CA 1
ATOM 2444 C C . VAL B 1 117 ? -2.725 -8.891 -15.672 1 96.06 117 VAL B C 1
ATOM 2446 O O . VAL B 1 117 ? -3.271 -8.438 -14.664 1 96.06 117 VAL B O 1
ATOM 2449 N N . THR B 1 118 ? -3.395 -9.5 -16.609 1 94.81 118 THR B N 1
ATOM 2450 C CA . THR B 1 118 ? -4.773 -9.961 -16.469 1 94.81 118 THR B CA 1
ATOM 2451 C C . THR B 1 118 ? -4.902 -11.414 -16.906 1 94.81 118 THR B C 1
ATOM 2453 O O . THR B 1 118 ? -4.316 -11.828 -17.922 1 94.81 118 THR B O 1
ATOM 2456 N N . ALA B 1 119 ? -5.664 -12.148 -16.125 1 92.94 119 ALA B N 1
ATOM 2457 C CA . ALA B 1 119 ? -5.82 -13.57 -16.422 1 92.94 119 ALA B CA 1
ATOM 2458 C C . ALA B 1 119 ? -7.121 -14.117 -15.836 1 92.94 119 ALA B C 1
ATOM 2460 O O . ALA B 1 119 ? -7.746 -13.469 -14.992 1 92.94 119 ALA B O 1
ATOM 2461 N N . ALA B 1 120 ? -7.527 -15.242 -16.422 1 90.56 120 ALA B N 1
ATOM 2462 C CA . ALA B 1 120 ? -8.539 -16.016 -15.711 1 90.56 120 ALA B CA 1
ATOM 2463 C C . ALA B 1 120 ? -8.062 -16.391 -14.312 1 90.56 120 ALA B C 1
ATOM 2465 O O . ALA B 1 120 ? -6.895 -16.734 -14.117 1 90.56 120 ALA B O 1
ATOM 2466 N N . ASP B 1 121 ? -8.945 -16.234 -13.414 1 86.94 121 ASP B N 1
ATOM 2467 C CA . ASP B 1 121 ? -8.562 -16.469 -12.023 1 86.94 121 ASP B CA 1
ATOM 2468 C C . ASP B 1 121 ? -8.297 -17.953 -11.773 1 86.94 121 ASP B C 1
ATOM 2470 O O . ASP B 1 121 ? -9.211 -18.781 -11.867 1 86.94 121 ASP B O 1
ATOM 2474 N N . LYS B 1 122 ? -7.102 -18.297 -11.617 1 84.56 122 LYS B N 1
ATOM 2475 C CA . LYS B 1 122 ? -6.676 -19.641 -11.203 1 84.56 122 LYS B CA 1
ATOM 2476 C C . LYS B 1 122 ? -5.859 -19.578 -9.914 1 84.56 122 LYS B C 1
ATOM 2478 O O . LYS B 1 122 ? -5.215 -18.562 -9.625 1 84.56 122 LYS B O 1
ATOM 2483 N N . PRO B 1 123 ? -5.957 -20.656 -9.195 1 84.94 123 PRO B N 1
ATOM 2484 C CA . PRO B 1 123 ? -5.18 -20.688 -7.953 1 84.94 123 PRO B CA 1
ATOM 2485 C C . PRO B 1 123 ? -3.676 -20.562 -8.195 1 84.94 123 PRO B C 1
ATOM 2487 O O . PRO B 1 123 ? -3.154 -21.125 -9.156 1 84.94 123 PRO B O 1
ATOM 2490 N N . GLY B 1 124 ? -3.047 -19.703 -7.457 1 88 124 GLY B N 1
ATOM 2491 C CA . GLY B 1 124 ? -1.594 -19.672 -7.402 1 88 124 GLY B CA 1
ATOM 2492 C C . GLY B 1 124 ? -0.974 -18.734 -8.414 1 88 124 GLY B C 1
ATOM 2493 O O . GLY B 1 124 ? 0.25 -18.672 -8.547 1 88 124 GLY B O 1
ATOM 2494 N N . VAL B 1 125 ? -1.688 -18.016 -9.164 1 91.94 125 VAL B N 1
ATOM 2495 C CA . VAL B 1 125 ? -1.16 -17.125 -10.203 1 91.94 125 VAL B CA 1
ATOM 2496 C C . VAL B 1 125 ? -0.217 -16.109 -9.578 1 91.94 125 VAL B C 1
ATOM 2498 O O . VAL B 1 125 ? 0.892 -15.891 -10.078 1 91.94 125 VAL B O 1
ATOM 2501 N N . LEU B 1 126 ? -0.614 -15.484 -8.508 1 94.06 126 LEU B N 1
ATOM 2502 C CA . LEU B 1 126 ? 0.222 -14.477 -7.855 1 94.06 126 LEU B CA 1
ATOM 2503 C C . LEU B 1 126 ? 1.54 -15.094 -7.395 1 94.06 126 LEU B C 1
ATOM 2505 O O . LEU B 1 126 ? 2.604 -14.492 -7.574 1 94.06 126 LEU B O 1
ATOM 2509 N N . TYR B 1 127 ? 1.452 -16.25 -6.848 1 94.5 127 TYR B N 1
ATOM 2510 C CA . TYR B 1 127 ? 2.648 -16.953 -6.395 1 94.5 127 TYR B CA 1
ATOM 2511 C C . TYR B 1 127 ? 3.605 -17.203 -7.551 1 94.5 127 TYR B C 1
ATOM 2513 O O . TYR B 1 127 ? 4.801 -16.922 -7.453 1 94.5 127 TYR B O 1
ATOM 2521 N N . GLN B 1 128 ? 3.1 -17.719 -8.609 1 94.88 128 GLN B N 1
ATOM 2522 C CA . GLN B 1 128 ? 3.922 -18.047 -9.766 1 94.88 128 GLN B CA 1
ATOM 2523 C C . GLN B 1 128 ? 4.555 -16.797 -10.375 1 94.88 128 GLN B C 1
ATOM 2525 O O . GLN B 1 128 ? 5.727 -16.812 -10.75 1 94.88 128 GLN B O 1
ATOM 2530 N N . LEU B 1 129 ? 3.77 -15.766 -10.438 1 95.19 129 LEU B N 1
ATOM 2531 C CA . LEU B 1 129 ? 4.254 -14.492 -10.953 1 95.19 129 LEU B CA 1
ATOM 2532 C C . LEU B 1 129 ? 5.383 -13.945 -10.094 1 95.19 129 LEU B C 1
ATOM 2534 O O . LEU B 1 129 ? 6.434 -13.555 -10.609 1 95.19 129 LEU B O 1
ATOM 2538 N N . ALA B 1 130 ? 5.152 -13.922 -8.797 1 95.5 130 ALA B N 1
ATOM 2539 C CA . ALA B 1 130 ? 6.164 -13.422 -7.867 1 95.5 130 ALA B CA 1
ATOM 2540 C C . ALA B 1 130 ? 7.434 -14.273 -7.934 1 95.5 130 ALA B C 1
ATOM 2542 O O . ALA B 1 130 ? 8.547 -13.734 -7.91 1 95.5 130 ALA B O 1
ATOM 2543 N N . GLU B 1 131 ? 7.297 -15.5 -8.039 1 95.69 131 GLU B N 1
ATOM 2544 C CA . GLU B 1 131 ? 8.422 -16.422 -8.109 1 95.69 131 GLU B CA 1
ATOM 2545 C C . GLU B 1 131 ? 9.227 -16.219 -9.391 1 95.69 131 GLU B C 1
ATOM 2547 O O . GLU B 1 131 ? 10.461 -16.312 -9.375 1 95.69 131 GLU B O 1
ATOM 2552 N N . PHE B 1 132 ? 8.531 -16 -10.453 1 97.12 132 PHE B N 1
ATOM 2553 C CA . PHE B 1 132 ? 9.203 -15.75 -11.727 1 97.12 132 PHE B CA 1
ATOM 2554 C C . PHE B 1 132 ? 10.188 -14.594 -11.594 1 97.12 132 PHE B C 1
ATOM 2556 O O . PHE B 1 132 ? 11.359 -14.719 -11.961 1 97.12 132 PHE B O 1
ATOM 2563 N N . PHE B 1 133 ? 9.766 -13.477 -11.055 1 96.25 133 PHE B N 1
ATOM 2564 C CA . PHE B 1 133 ? 10.609 -12.289 -10.953 1 96.25 133 PHE B CA 1
ATOM 2565 C C . PHE B 1 133 ? 11.727 -12.508 -9.938 1 96.25 133 PHE B C 1
ATOM 2567 O O . PHE B 1 133 ? 12.859 -12.07 -10.141 1 96.25 133 PHE B O 1
ATOM 2574 N N . GLU B 1 134 ? 11.352 -13.172 -8.891 1 94.62 134 GLU B N 1
ATOM 2575 C CA . GLU B 1 134 ? 12.383 -13.492 -7.902 1 94.62 134 GLU B CA 1
ATOM 2576 C C . GLU B 1 134 ? 13.484 -14.344 -8.516 1 94.62 134 GLU B C 1
ATOM 2578 O O . GLU B 1 134 ? 14.672 -14.086 -8.297 1 94.62 134 GLU B O 1
ATOM 2583 N N . HIS B 1 135 ? 13.148 -15.328 -9.289 1 94.94 135 HIS B N 1
ATOM 2584 C CA . HIS B 1 135 ? 14.094 -16.234 -9.93 1 94.94 135 HIS B CA 1
ATOM 2585 C C . HIS B 1 135 ? 15.016 -15.484 -10.883 1 94.94 135 HIS B C 1
ATOM 2587 O O . HIS B 1 135 ? 16.172 -15.867 -11.055 1 94.94 135 HIS B O 1
ATOM 2593 N N . HIS B 1 136 ? 14.547 -14.422 -11.438 1 95.31 136 HIS B N 1
ATOM 2594 C CA . HIS B 1 136 ? 15.328 -13.664 -12.406 1 95.31 136 HIS B CA 1
ATOM 2595 C C . HIS B 1 136 ? 16.062 -12.5 -11.75 1 95.31 136 HIS B C 1
ATOM 2597 O O . HIS B 1 136 ? 16.609 -11.641 -12.43 1 95.31 136 HIS B O 1
ATOM 2603 N N . GLY B 1 137 ? 15.93 -12.422 -10.445 1 92.94 137 GLY B N 1
ATOM 2604 C CA . GLY B 1 137 ? 16.641 -11.391 -9.703 1 92.94 137 GLY B CA 1
ATOM 2605 C C . GLY B 1 137 ? 15.992 -10.023 -9.82 1 92.94 137 GLY B C 1
ATOM 2606 O O . GLY B 1 137 ? 16.656 -9 -9.68 1 92.94 137 GLY B O 1
ATOM 2607 N N . VAL B 1 138 ? 14.75 -10.008 -10.164 1 94.62 138 VAL B N 1
ATOM 2608 C CA . VAL B 1 138 ? 14 -8.766 -10.32 1 94.62 138 VAL B CA 1
ATOM 2609 C C . VAL B 1 138 ? 13.195 -8.484 -9.055 1 94.62 138 VAL B C 1
ATOM 2611 O O . VAL B 1 138 ? 12.469 -9.359 -8.578 1 94.62 138 VAL B O 1
ATOM 2614 N N . SER B 1 139 ? 13.328 -7.328 -8.523 1 92.25 139 SER B N 1
ATOM 2615 C CA . SER B 1 139 ? 12.602 -6.973 -7.312 1 92.25 139 SER B CA 1
ATOM 2616 C C . SER B 1 139 ? 11.242 -6.363 -7.637 1 92.25 139 SER B C 1
ATOM 2618 O O . SER B 1 139 ? 11.117 -5.578 -8.578 1 92.25 139 SER B O 1
ATOM 2620 N N . ILE B 1 140 ? 10.242 -6.828 -6.91 1 94 140 ILE B N 1
ATOM 2621 C CA . ILE B 1 140 ? 8.938 -6.176 -6.969 1 94 140 ILE B CA 1
ATOM 2622 C C . ILE B 1 140 ? 8.875 -5.062 -5.922 1 94 140 ILE B C 1
ATOM 2624 O O . ILE B 1 140 ? 9.055 -5.312 -4.727 1 94 140 ILE B O 1
ATOM 2628 N N . GLU B 1 141 ? 8.633 -3.887 -6.371 1 89.94 141 GLU B N 1
ATOM 2629 C CA . GLU B 1 141 ? 8.727 -2.723 -5.492 1 89.94 141 GLU B CA 1
ATOM 2630 C C . GLU B 1 141 ? 7.348 -2.293 -5.004 1 89.94 141 GLU B C 1
ATOM 2632 O O . GLU B 1 141 ? 7.199 -1.849 -3.863 1 89.94 141 GLU B O 1
ATOM 2637 N N . ASN B 1 142 ? 6.469 -2.23 -5.828 1 91 142 ASN B N 1
ATOM 2638 C CA . ASN B 1 142 ? 5.066 -1.943 -5.547 1 91 142 ASN B CA 1
ATOM 2639 C C . ASN B 1 142 ? 4.137 -2.893 -6.301 1 91 142 ASN B C 1
ATOM 2641 O O . ASN B 1 142 ? 4.449 -3.324 -7.41 1 91 142 ASN B O 1
ATOM 2645 N N . MET B 1 143 ? 3.004 -3.145 -5.621 1 94.75 143 MET B N 1
ATOM 2646 C CA . MET B 1 143 ? 2.098 -4.078 -6.285 1 94.75 143 MET B CA 1
ATOM 2647 C C . MET B 1 143 ? 0.668 -3.895 -5.789 1 94.75 143 MET B C 1
ATOM 2649 O O . MET B 1 143 ? 0.444 -3.658 -4.598 1 94.75 143 MET B O 1
ATOM 2653 N N . SER B 1 144 ? -0.208 -3.996 -6.715 1 94.19 144 SER B N 1
ATOM 2654 C CA . SER B 1 144 ? -1.632 -4.129 -6.426 1 94.19 144 SER B CA 1
ATOM 2655 C C . SER B 1 144 ? -2.248 -5.289 -7.199 1 94.19 144 SER B C 1
ATOM 2657 O O . SER B 1 144 ? -2.105 -5.375 -8.422 1 94.19 144 SER B O 1
ATOM 2659 N N . CYS B 1 145 ? -2.842 -6.16 -6.484 1 94.62 145 CYS B N 1
ATOM 2660 C CA . CYS B 1 145 ? -3.506 -7.305 -7.098 1 94.62 145 CYS B CA 1
ATOM 2661 C C . CYS B 1 145 ? -4.949 -7.422 -6.621 1 94.62 145 CYS B C 1
ATOM 2663 O O . CYS B 1 145 ? -5.25 -7.113 -5.465 1 94.62 145 CYS B O 1
ATOM 2665 N N . SER B 1 146 ? -5.797 -7.852 -7.551 1 91.62 146 SER B N 1
ATOM 2666 C CA . SER B 1 146 ? -7.195 -8.047 -7.184 1 91.62 146 SER B CA 1
ATOM 2667 C C . SER B 1 146 ? -7.832 -9.156 -8.008 1 91.62 146 SER B C 1
ATOM 2669 O O . SER B 1 146 ? -7.281 -9.57 -9.031 1 91.62 146 SER B O 1
ATOM 2671 N N . ARG B 1 147 ? -8.945 -9.609 -7.453 1 89.38 147 ARG B N 1
ATOM 2672 C CA . ARG B 1 147 ? -9.805 -10.562 -8.141 1 89.38 147 ARG B CA 1
ATOM 2673 C C . ARG B 1 147 ? -11.227 -10.016 -8.281 1 89.38 147 ARG B C 1
ATOM 2675 O O . ARG B 1 147 ? -11.75 -9.391 -7.355 1 89.38 147 ARG B O 1
ATOM 2682 N N . TYR B 1 148 ? -11.688 -10.219 -9.484 1 85 148 TYR B N 1
ATOM 2683 C CA . TYR B 1 148 ? -13.055 -9.758 -9.703 1 85 148 TYR B CA 1
ATOM 2684 C C . TYR B 1 148 ? -13.766 -10.617 -10.734 1 85 148 TYR B C 1
ATOM 2686 O O . TYR B 1 148 ? -13.133 -11.422 -11.43 1 85 148 TYR B O 1
ATOM 2694 N N . ARG B 1 149 ? -15.094 -10.445 -10.703 1 86.94 149 ARG B N 1
ATOM 2695 C CA . ARG B 1 149 ? -15.914 -11.133 -11.703 1 86.94 149 ARG B CA 1
ATOM 2696 C C . ARG B 1 149 ? -16.203 -10.227 -12.891 1 86.94 149 ARG B C 1
ATOM 2698 O O . ARG B 1 149 ? -16.703 -9.109 -12.727 1 86.94 149 ARG B O 1
ATOM 2705 N N . ALA B 1 150 ? -15.867 -10.75 -14.023 1 85.38 150 ALA B N 1
ATOM 2706 C CA . ALA B 1 150 ? -16.094 -9.961 -15.227 1 85.38 150 ALA B CA 1
ATOM 2707 C C . ALA B 1 150 ? -17.578 -9.758 -15.477 1 85.38 150 ALA B C 1
ATOM 2709 O O . ALA B 1 150 ? -18.359 -10.719 -15.453 1 85.38 150 ALA B O 1
ATOM 2710 N N . ALA B 1 151 ? -18 -8.57 -15.727 1 79.56 151 ALA B N 1
ATOM 2711 C CA . ALA B 1 151 ? -19.406 -8.203 -15.875 1 79.56 151 ALA B CA 1
ATOM 2712 C C . ALA B 1 151 ? -20.031 -8.922 -17.062 1 79.56 151 ALA B C 1
ATOM 2714 O O . ALA B 1 151 ? -21.156 -9.422 -16.953 1 79.56 151 ALA B O 1
ATOM 2715 N N . GLN B 1 152 ? -19.359 -8.93 -18.141 1 78.75 152 GLN B N 1
ATOM 2716 C CA . GLN B 1 152 ? -19.906 -9.445 -19.391 1 78.75 152 GLN B CA 1
ATOM 2717 C C . GLN B 1 152 ? -19.922 -10.969 -19.406 1 78.75 152 GLN B C 1
ATOM 2719 O O . GLN B 1 152 ? -20.891 -11.586 -19.844 1 78.75 152 GLN B O 1
ATOM 2724 N N . THR B 1 153 ? -18.922 -11.602 -18.891 1 84.56 153 THR B N 1
ATOM 2725 C CA . THR B 1 153 ? -18.734 -13.039 -19.047 1 84.56 153 THR B CA 1
ATOM 2726 C C . THR B 1 153 ? -18.984 -13.766 -17.719 1 84.56 153 THR B C 1
ATOM 2728 O O . THR B 1 153 ? -19.172 -14.984 -17.703 1 84.56 153 THR B O 1
ATOM 2731 N N . GLY B 1 154 ? -18.969 -13.031 -16.609 1 85 154 GLY B N 1
ATOM 2732 C CA . GLY B 1 154 ? -19.109 -13.648 -15.297 1 85 154 GLY B CA 1
ATOM 2733 C C . GLY B 1 154 ? -17.891 -14.453 -14.875 1 85 154 GLY B C 1
ATOM 2734 O O . GLY B 1 154 ? -17.906 -15.109 -13.836 1 85 154 GLY B O 1
ATOM 2735 N N . ALA B 1 155 ? -16.922 -14.461 -15.719 1 88.56 155 ALA B N 1
ATOM 2736 C CA . ALA B 1 155 ? -15.703 -15.211 -15.406 1 88.56 155 ALA B CA 1
ATOM 2737 C C . ALA B 1 155 ? -14.922 -14.539 -14.281 1 88.56 155 ALA B C 1
ATOM 2739 O O . ALA B 1 155 ? -14.859 -13.312 -14.203 1 88.56 155 ALA B O 1
ATOM 2740 N N . ASP B 1 156 ? -14.289 -15.406 -13.422 1 89.94 156 ASP B N 1
ATOM 2741 C CA . ASP B 1 156 ? -13.391 -14.883 -12.398 1 89.94 156 ASP B CA 1
ATOM 2742 C C . ASP B 1 156 ? -12.07 -14.422 -13.008 1 89.94 156 ASP B C 1
ATOM 2744 O O . ASP B 1 156 ? -11.414 -15.18 -13.727 1 89.94 156 ASP B O 1
ATOM 2748 N N . 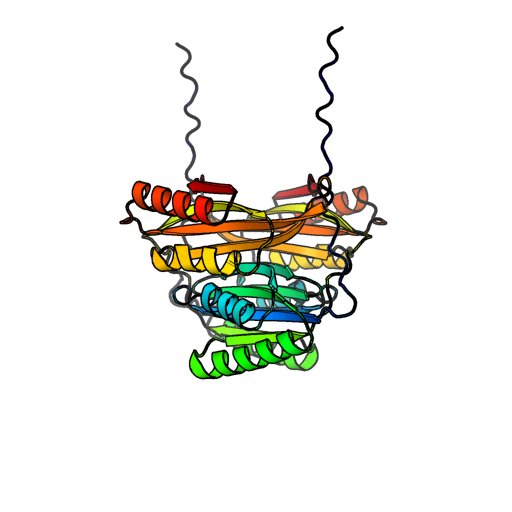VAL B 1 157 ? -11.773 -13.18 -12.664 1 92 157 VAL B N 1
ATOM 2749 C CA . VAL B 1 157 ? -10.609 -12.57 -13.289 1 92 157 VAL B CA 1
ATOM 2750 C C . VAL B 1 157 ? -9.586 -12.188 -12.219 1 92 157 VAL B C 1
ATOM 2752 O O . VAL B 1 157 ? -9.945 -11.672 -11.164 1 92 157 VAL B O 1
ATOM 2755 N N . PHE B 1 158 ? -8.375 -12.508 -12.508 1 93.62 158 PHE B N 1
ATOM 2756 C CA . PHE B 1 158 ? -7.242 -12.016 -11.742 1 93.62 158 PHE B CA 1
ATOM 2757 C C . PHE B 1 158 ? -6.582 -10.828 -12.438 1 93.62 158 PHE B C 1
ATOM 2759 O O . PHE B 1 158 ? -6.312 -10.883 -13.641 1 93.62 158 PHE B O 1
ATOM 2766 N N . SER B 1 159 ? -6.289 -9.766 -11.664 1 95.44 159 SER B N 1
ATOM 2767 C CA . SER B 1 159 ? -5.609 -8.594 -12.188 1 95.44 159 SER B CA 1
ATOM 2768 C C . SER B 1 159 ? -4.5 -8.125 -11.25 1 95.44 159 SER B C 1
ATOM 2770 O O . SER B 1 159 ? -4.672 -8.125 -10.031 1 95.44 159 SER B O 1
ATOM 2772 N N . ALA B 1 160 ? -3.363 -7.801 -11.875 1 96.06 160 ALA B N 1
ATOM 2773 C CA . ALA B 1 160 ? -2.242 -7.297 -11.086 1 96.06 160 ALA B CA 1
ATOM 2774 C C . ALA B 1 160 ? -1.523 -6.168 -11.812 1 96.06 160 ALA B C 1
ATOM 2776 O O . ALA B 1 160 ? -1.36 -6.211 -13.039 1 96.06 160 ALA B O 1
ATOM 2777 N N . GLN B 1 161 ? -1.176 -5.141 -11.117 1 95.94 161 GLN B N 1
ATOM 2778 C CA . GLN B 1 161 ? -0.305 -4.055 -11.555 1 95.94 161 GLN B CA 1
ATOM 2779 C C . GLN B 1 161 ? 0.854 -3.852 -10.586 1 95.94 161 GLN B C 1
ATOM 2781 O O . GLN B 1 161 ? 0.64 -3.666 -9.391 1 95.94 161 GLN B O 1
ATOM 2786 N N . PHE B 1 162 ? 2.088 -3.898 -11.156 1 94.69 162 PHE B N 1
ATOM 2787 C CA . PHE B 1 162 ? 3.197 -3.746 -10.219 1 94.69 162 PHE B CA 1
ATOM 278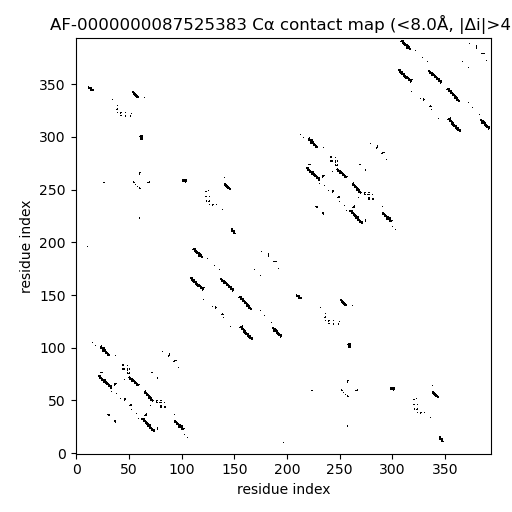8 C C . PHE B 1 162 ? 4.414 -3.154 -10.922 1 94.69 162 PHE B C 1
ATOM 2790 O O . PHE B 1 162 ? 4.496 -3.17 -12.148 1 94.69 162 PHE B O 1
ATOM 2797 N N . THR B 1 163 ? 5.227 -2.51 -10.109 1 94.5 163 THR B N 1
ATOM 2798 C CA . THR B 1 163 ? 6.508 -1.982 -10.562 1 94.5 163 THR B CA 1
ATOM 2799 C C . THR B 1 163 ? 7.652 -2.891 -10.125 1 94.5 163 THR B C 1
ATOM 2801 O O . THR B 1 163 ? 7.668 -3.373 -8.992 1 94.5 163 THR B O 1
ATOM 2804 N N . VAL B 1 164 ? 8.594 -3.061 -11.047 1 94.38 164 VAL B N 1
ATOM 2805 C CA . VAL B 1 164 ? 9.742 -3.9 -10.734 1 94.38 164 VAL B CA 1
ATOM 2806 C C . VAL B 1 164 ? 11.031 -3.117 -10.969 1 94.38 164 VAL B C 1
ATOM 2808 O O . VAL B 1 164 ? 11.039 -2.117 -11.688 1 94.38 164 VAL B O 1
ATOM 2811 N N . GLY B 1 165 ? 12 -3.516 -10.211 1 92.69 165 GLY B N 1
ATOM 2812 C CA . GLY B 1 165 ? 13.359 -3.057 -10.453 1 92.69 165 GLY B CA 1
ATOM 2813 C C . GLY B 1 165 ? 14.227 -4.094 -11.141 1 92.69 165 GLY B C 1
ATOM 2814 O O . GLY B 1 165 ? 14.609 -5.094 -10.531 1 92.69 165 GLY B O 1
ATOM 2815 N N . ILE B 1 166 ? 14.617 -3.787 -12.391 1 93.94 166 ILE B N 1
ATOM 2816 C CA . ILE B 1 166 ? 15.453 -4.703 -13.156 1 93.94 166 ILE B CA 1
ATOM 2817 C C . ILE B 1 166 ? 16.922 -4.285 -13.031 1 93.94 166 ILE B C 1
ATOM 2819 O O . ILE B 1 166 ? 17.281 -3.154 -13.375 1 93.94 166 ILE B O 1
ATOM 2823 N N . PRO B 1 167 ? 17.672 -5.277 -12.586 1 92.94 167 PRO B N 1
ATOM 2824 C CA . PRO B 1 167 ? 19.094 -4.922 -12.508 1 92.94 167 PRO B CA 1
ATOM 2825 C C . PRO B 1 167 ? 19.656 -4.426 -13.836 1 92.94 167 PRO B C 1
ATOM 2827 O O . PRO B 1 167 ? 19.297 -4.953 -14.891 1 92.94 167 PRO B O 1
ATOM 2830 N N . VAL B 1 168 ? 20.562 -3.51 -13.734 1 90.31 168 VAL B N 1
ATOM 2831 C CA . VAL B 1 168 ? 21.078 -2.83 -14.914 1 90.31 168 VAL B CA 1
ATOM 2832 C C . VAL B 1 168 ? 21.875 -3.816 -15.773 1 90.31 168 VAL B C 1
ATOM 2834 O O . VAL B 1 168 ? 21.984 -3.637 -16.984 1 90.31 168 VAL B O 1
ATOM 2837 N N . ASP B 1 169 ? 22.359 -4.82 -15.18 1 91.81 169 ASP B N 1
ATOM 2838 C CA . ASP B 1 169 ? 23.188 -5.777 -15.906 1 91.81 169 ASP B CA 1
ATOM 2839 C C . ASP B 1 169 ? 22.328 -6.895 -16.5 1 91.81 169 ASP B C 1
ATOM 2841 O O . ASP B 1 169 ? 22.844 -7.777 -17.188 1 91.81 169 ASP B O 1
ATOM 2845 N N . THR B 1 170 ? 21.078 -6.75 -16.312 1 92.88 170 THR B N 1
ATOM 2846 C CA . THR B 1 170 ? 20.188 -7.785 -16.828 1 92.88 170 THR B CA 1
ATOM 2847 C C . THR B 1 170 ? 20 -7.648 -18.328 1 92.88 170 THR B C 1
ATOM 2849 O O . THR B 1 170 ? 19.844 -6.539 -18.844 1 92.88 170 THR B O 1
ATOM 2852 N N . HIS B 1 171 ? 20.031 -8.75 -19.062 1 94.56 171 HIS B N 1
ATOM 2853 C CA . HIS B 1 171 ? 19.656 -8.789 -20.469 1 94.56 171 HIS B CA 1
ATOM 2854 C C . HIS B 1 171 ? 18.156 -8.719 -20.641 1 94.56 171 HIS B C 1
ATOM 2856 O O . HIS B 1 171 ? 17.469 -9.742 -20.641 1 94.56 171 HIS B O 1
ATOM 2862 N N . ILE B 1 172 ? 17.672 -7.59 -20.969 1 92.88 172 ILE B N 1
ATOM 2863 C CA . ILE B 1 172 ? 16.234 -7.285 -20.922 1 92.88 172 ILE B CA 1
ATOM 2864 C C . ILE B 1 172 ? 15.508 -8.102 -21.984 1 92.88 172 ILE B C 1
ATOM 2866 O O . ILE B 1 172 ? 14.406 -8.602 -21.734 1 92.88 172 ILE B O 1
ATOM 2870 N N . ALA B 1 173 ? 16.094 -8.195 -23.156 1 93.88 173 ALA B N 1
ATOM 2871 C CA . ALA B 1 173 ? 15.461 -8.969 -24.219 1 93.88 173 ALA B CA 1
ATOM 2872 C C . ALA B 1 173 ? 15.211 -10.406 -23.766 1 93.88 173 ALA B C 1
ATOM 2874 O O . ALA B 1 173 ? 14.148 -10.969 -24.031 1 93.88 173 ALA B O 1
ATOM 2875 N N . GLY B 1 174 ? 16.188 -10.961 -23.141 1 95.81 174 GLY B N 1
ATOM 2876 C CA . GLY B 1 174 ? 16.031 -12.305 -22.609 1 95.81 174 GLY B CA 1
ATOM 2877 C C . GLY B 1 174 ? 14.953 -12.406 -21.547 1 95.81 174 GLY B C 1
ATOM 2878 O O . GLY B 1 174 ? 14.164 -13.344 -21.547 1 95.81 174 GLY B O 1
ATOM 2879 N N . LEU B 1 175 ? 14.953 -11.461 -20.641 1 96.06 175 LEU B N 1
ATOM 2880 C CA . LEU B 1 175 ? 13.93 -11.422 -19.594 1 96.06 175 LEU B CA 1
ATOM 2881 C C . LEU B 1 175 ? 12.539 -11.32 -20.203 1 96.06 175 LEU B C 1
ATOM 2883 O O . LEU B 1 175 ? 11.609 -12 -19.766 1 96.06 175 LEU B O 1
ATOM 2887 N N . ARG B 1 176 ? 12.398 -10.508 -21.188 1 94.56 176 ARG B N 1
ATOM 2888 C CA . ARG B 1 176 ? 11.117 -10.344 -21.859 1 94.56 176 ARG B CA 1
ATOM 2889 C C . ARG B 1 176 ? 10.664 -11.648 -22.516 1 94.56 176 ARG B C 1
ATOM 2891 O O . ARG B 1 176 ? 9.5 -12.031 -22.406 1 94.56 176 ARG B O 1
ATOM 2898 N N . ASP B 1 177 ? 11.594 -12.273 -23.156 1 96 177 ASP B N 1
ATOM 2899 C CA . ASP B 1 177 ? 11.281 -13.555 -23.781 1 96 177 ASP B CA 1
ATOM 2900 C C . ASP B 1 177 ? 10.836 -14.586 -22.75 1 96 177 ASP B C 1
ATOM 2902 O O . ASP B 1 177 ? 9.836 -15.273 -22.938 1 96 177 ASP B O 1
ATOM 2906 N N . ASP B 1 178 ? 11.594 -14.664 -21.734 1 96.88 178 ASP B N 1
ATOM 2907 C CA . ASP B 1 178 ? 11.242 -15.586 -20.641 1 96.88 178 ASP B CA 1
ATOM 2908 C C . ASP B 1 178 ? 9.883 -15.242 -20.047 1 96.88 178 ASP B C 1
ATOM 2910 O O . ASP B 1 178 ? 9.094 -16.141 -19.734 1 96.88 178 ASP B O 1
ATOM 2914 N N . PHE B 1 179 ? 9.617 -13.984 -19.922 1 96.75 179 PHE B N 1
ATOM 2915 C CA . PHE B 1 179 ? 8.352 -13.531 -19.344 1 96.75 179 PHE B CA 1
ATOM 2916 C C . PHE B 1 179 ? 7.191 -13.859 -20.266 1 96.75 179 PHE B C 1
ATOM 2918 O O . PHE B 1 179 ? 6.141 -14.328 -19.812 1 96.75 179 PHE B O 1
ATOM 2925 N N . LEU B 1 180 ? 7.398 -13.625 -21.531 1 95.19 180 LEU B N 1
ATOM 2926 C CA . LEU B 1 180 ? 6.359 -13.945 -22.5 1 95.19 180 LEU B CA 1
ATOM 2927 C C . LEU B 1 180 ? 6.051 -15.438 -22.5 1 95.19 180 LEU B C 1
ATOM 2929 O O . LEU B 1 180 ? 4.887 -15.836 -22.578 1 95.19 180 LEU B O 1
ATOM 2933 N N . GLU B 1 181 ? 7.016 -16.219 -22.453 1 96.81 181 GLU B N 1
ATOM 2934 C CA . GLU B 1 181 ? 6.832 -17.672 -22.375 1 96.81 181 GLU B CA 1
ATOM 2935 C C . GLU B 1 181 ? 6.078 -18.078 -21.109 1 96.81 181 GLU B C 1
ATOM 2937 O O . GLU B 1 181 ? 5.176 -18.906 -21.156 1 96.81 181 GLU B O 1
ATOM 2942 N N . PHE B 1 182 ? 6.516 -17.484 -20.062 1 96.75 182 PHE B N 1
ATOM 2943 C CA . PHE B 1 182 ? 5.844 -17.703 -18.781 1 96.75 182 PHE B CA 1
ATOM 2944 C C . PHE B 1 182 ? 4.359 -17.391 -18.891 1 96.75 182 PHE B C 1
ATOM 2946 O O . PHE B 1 182 ? 3.514 -18.172 -18.469 1 96.75 182 PHE B O 1
ATOM 2953 N N . CYS B 1 183 ? 4.035 -16.219 -19.453 1 95.75 183 CYS B N 1
ATOM 2954 C CA . CYS B 1 183 ? 2.656 -15.766 -19.609 1 95.75 183 CYS B CA 1
ATOM 2955 C C . CYS B 1 183 ? 1.871 -16.719 -20.5 1 95.75 183 CYS B C 1
ATOM 2957 O O . CYS B 1 183 ? 0.706 -17.016 -20.234 1 95.75 183 CYS B O 1
ATOM 2959 N N . ASP B 1 184 ? 2.432 -17.188 -21.531 1 94.69 184 ASP B N 1
ATOM 2960 C CA . ASP B 1 184 ? 1.785 -18.125 -22.453 1 94.69 184 ASP B CA 1
ATOM 2961 C C . ASP B 1 184 ? 1.406 -19.406 -21.734 1 94.69 184 ASP B C 1
ATOM 2963 O O . ASP B 1 184 ? 0.321 -19.953 -21.953 1 94.69 184 ASP B O 1
ATOM 2967 N N . GLY B 1 185 ? 2.266 -19.891 -20.953 1 94.38 185 GLY B N 1
ATOM 2968 C CA . GLY B 1 185 ? 2.039 -21.125 -20.219 1 94.38 185 GLY B CA 1
ATOM 2969 C C . GLY B 1 185 ? 0.871 -21.047 -19.266 1 94.38 185 GLY B C 1
ATOM 2970 O O . GLY B 1 185 ? 0.219 -22.047 -18.984 1 94.38 185 GLY B O 1
ATOM 2971 N N . LEU B 1 186 ? 0.595 -19.844 -18.719 1 92.62 186 LEU B N 1
ATOM 2972 C CA . LEU B 1 186 ? -0.463 -19.656 -17.734 1 92.62 186 LEU B CA 1
ATOM 2973 C C . LEU B 1 186 ? -1.653 -18.922 -18.344 1 92.62 186 LEU B C 1
ATOM 2975 O O . LEU B 1 186 ? -2.631 -18.641 -17.656 1 92.62 186 LEU B O 1
ATOM 2979 N N . ASN B 1 187 ? -1.594 -18.609 -19.625 1 93.69 187 ASN B N 1
ATOM 2980 C CA . ASN B 1 187 ? -2.623 -17.875 -20.344 1 93.69 187 ASN B CA 1
ATOM 2981 C C . ASN B 1 187 ? -2.875 -16.5 -19.734 1 93.69 187 ASN B C 1
ATOM 2983 O O . ASN B 1 187 ? -4.023 -16.125 -19.484 1 93.69 187 ASN B O 1
ATOM 2987 N N . LEU B 1 188 ? -1.763 -15.891 -19.391 1 94.75 188 LEU B N 1
ATOM 2988 C CA . LEU B 1 188 ? -1.824 -14.523 -18.875 1 94.75 188 LEU B CA 1
ATOM 2989 C C . LEU B 1 188 ? -1.718 -13.516 -20.016 1 94.75 188 LEU B C 1
ATOM 2991 O O . LEU B 1 188 ? -0.961 -13.719 -20.953 1 94.75 188 LEU B O 1
ATOM 2995 N N . ASP B 1 189 ? -2.496 -12.461 -19.953 1 94.5 189 ASP B N 1
ATOM 2996 C CA . ASP B 1 189 ? -2.268 -11.25 -20.734 1 94.5 189 ASP B CA 1
ATOM 2997 C C . ASP B 1 189 ? -1.451 -10.227 -19.953 1 94.5 189 ASP B C 1
ATOM 2999 O O . ASP B 1 189 ? -1.87 -9.781 -18.891 1 94.5 189 ASP B O 1
ATOM 3003 N N . ALA B 1 190 ? -0.268 -9.977 -20.469 1 94.94 190 ALA B N 1
ATOM 3004 C CA . ALA B 1 190 ? 0.608 -9.148 -19.641 1 94.94 190 ALA B CA 1
ATOM 3005 C C . ALA B 1 190 ? 1.348 -8.117 -20.484 1 94.94 190 ALA B C 1
ATOM 3007 O O . ALA B 1 190 ? 1.549 -8.32 -21.688 1 94.94 190 ALA B O 1
ATOM 3008 N N . ILE B 1 191 ? 1.694 -7.027 -19.906 1 93.56 191 ILE B N 1
ATOM 3009 C CA . ILE B 1 191 ? 2.533 -5.984 -20.484 1 93.56 191 ILE B CA 1
ATOM 3010 C C . ILE B 1 191 ? 3.701 -5.684 -19.531 1 93.56 191 ILE B C 1
ATOM 3012 O O . ILE B 1 191 ? 3.531 -5.656 -18.312 1 93.56 191 ILE B O 1
ATOM 3016 N N . LEU B 1 192 ? 4.855 -5.555 -20.078 1 92.5 192 LEU B N 1
ATOM 3017 C CA . LEU B 1 192 ? 6.074 -5.141 -19.391 1 92.5 192 LEU B CA 1
ATOM 3018 C C . LEU B 1 192 ? 6.711 -3.939 -20.094 1 92.5 192 LEU B C 1
ATOM 3020 O O . LEU B 1 192 ? 7.27 -4.074 -21.188 1 92.5 192 LEU B O 1
ATOM 3024 N N . ASP B 1 193 ? 6.598 -2.758 -19.5 1 91.69 193 ASP B N 1
ATOM 3025 C CA . ASP B 1 193 ? 7.082 -1.527 -20.109 1 91.69 193 ASP B CA 1
ATOM 3026 C C . ASP B 1 193 ? 7.938 -0.722 -19.141 1 91.69 193 ASP B C 1
ATOM 3028 O O . ASP B 1 193 ? 7.684 -0.73 -17.938 1 91.69 193 ASP B O 1
ATOM 3032 N N . PRO B 1 194 ? 8.969 -0.054 -19.734 1 87.5 194 PRO B N 1
ATOM 3033 C CA . PRO B 1 194 ? 9.703 0.863 -18.859 1 87.5 194 PRO B CA 1
ATOM 3034 C C . PRO B 1 194 ? 8.812 1.965 -18.281 1 87.5 194 PRO B C 1
ATOM 3036 O O . PRO B 1 194 ? 7.871 2.41 -18.938 1 87.5 194 PRO B O 1
ATOM 3039 N N . MET B 1 195 ? 9.148 2.197 -17 1 80.75 195 MET B N 1
ATOM 3040 C CA . MET B 1 195 ? 8.391 3.301 -16.406 1 80.75 195 MET B CA 1
ATOM 3041 C C . MET B 1 195 ? 8.82 4.637 -17.016 1 80.75 195 MET B C 1
ATOM 3043 O O . MET B 1 195 ? 10.008 4.879 -17.219 1 80.75 195 MET B O 1
ATOM 3047 N N . LYS B 1 196 ? 7.844 5.309 -17.594 1 64.25 196 LYS B N 1
ATOM 3048 C CA . LYS B 1 196 ? 8.148 6.605 -18.203 1 64.25 196 LYS B CA 1
ATOM 3049 C C . LYS B 1 196 ? 8.305 7.684 -17.141 1 64.25 196 LYS B C 1
ATOM 3051 O O . LYS B 1 196 ? 7.465 7.809 -16.25 1 64.25 196 LYS B O 1
ATOM 3056 N N . PHE B 1 197 ? 9.539 7.957 -16.781 1 49.56 197 PHE B N 1
ATOM 3057 C CA . PHE B 1 197 ? 9.727 9.117 -15.922 1 49.56 197 PHE B CA 1
ATOM 3058 C C . PHE B 1 197 ? 9.617 10.414 -16.734 1 49.56 197 PHE B C 1
ATOM 3060 O O . PHE B 1 197 ? 9.891 10.43 -17.922 1 49.56 197 PHE B O 1
#

Solvent-accessible surface area (backbone atoms only — not comparable to full-atom values): 20979 Å² total; per-residue (Å²): 137,83,74,72,78,75,80,72,79,74,73,69,54,65,46,77,74,75,77,56,95,66,59,38,33,37,40,37,38,36,41,31,48,56,92,53,56,55,58,43,63,50,39,43,46,38,40,75,29,62,28,40,76,48,35,37,36,34,42,60,58,63,49,31,24,37,38,37,37,34,33,36,22,39,65,66,23,47,51,46,32,53,52,52,50,55,50,43,35,71,73,70,66,44,49,68,51,72,48,77,49,61,78,49,68,75,71,81,58,44,47,55,27,37,36,39,39,40,28,70,57,55,88,51,53,67,30,53,54,45,43,53,36,50,75,70,63,29,44,78,47,35,33,43,37,40,58,39,27,38,60,90,76,61,44,51,28,28,40,37,42,34,34,30,34,38,41,68,85,54,61,58,69,58,51,49,50,53,49,52,52,53,26,60,77,70,58,41,49,70,47,81,41,72,54,83,124,136,83,75,71,79,75,79,71,76,74,72,70,54,66,45,78,76,76,76,56,96,66,60,39,33,36,38,37,38,36,40,31,48,57,92,54,56,56,57,44,64,49,37,42,47,38,40,76,29,62,27,40,78,46,33,37,37,34,42,61,57,63,48,32,23,38,39,37,38,34,34,35,21,39,66,65,24,47,53,46,32,52,52,52,50,54,50,42,37,72,73,70,65,44,50,67,52,71,49,77,48,61,78,48,68,75,71,82,59,44,46,55,28,37,36,39,38,40,28,69,57,55,89,50,52,67,29,54,53,46,42,52,35,51,74,69,64,30,46,79,47,33,36,43,35,39,58,39,27,38,59,89,76,61,45,50,30,30,39,37,42,32,34,32,33,37,42,67,84,54,61,59,70,58,52,49,51,53,49,50,52,52,27,60,76,70,56,42,48,70,47,80,42,72,55,83,124

Secondary structure (DSSP, 8-state):
--------------B-----TT-EEEEEEEEEEGGG-SHHHHHHHHHHTT-EEEEEEEEEETTEEEEEEEEEE-HHHHHHHHHHHHHHHHHH--EEEEEEE------TTEEEEEEEEEEE--TTHHHHHHHHHHHTTPEEEEEEEEEEE-TTT--EEEEEEEEEEEETTS-HHHHHHHHHHHHHHHTEEEEEEE---/--------------B-----TT-EEEEEEEEEEGGG-SHHHHHHHHHHTT-EEEEEEEEEETTEEEEEEEEEE-HHHHHHHHHHHHHHHHHH--EEEEEEE------TTEEEEEEEEEEE--TTHHHHHHHHHHHTTPEEEEEEEEEEE-TTT--EEEEEEEEEEEETTS-HHHHHHHHHHHHHHHTEEEEEEE---